Protein AF-A0A816BYI6-F1 (afdb_monomer_lite)

Sequence (418 aa):
MKDCTDNQVQTAINIPYFEGDFWSNIIEESIKELEQEEEERRKKEEVEAARIVEDGALDDPIEPDDPTDISDKRKSANTHKKKNLKKTASQRKIAKKQISNCSDLITKIFTTMEKHKEAFFVIRLRNPLITHPPVNDTDALIQCDLMDTRDSFLNFARDKHYEFSSLRRAKFSTMALLHELHSSTTDKFTYNCNHCRQQCDVRYHCTVCEDFDLCEKCYYQEKHEHKMERSVQQSLVDVSNDEHSANNPNGDKSLASPQLQRQQSMQRCIEALLHAVNCRNANCINRSCLRYKRVIQHTKDCKGKNSQCNICKQVIFLCWYHAKSCNEQNCQVPFCTNLKTKIQKQRATNHQMDRRRMFATMHQRSNTMQPVSSSSSSSLNPRVEPITNHQSVDSPSSGKPSITTTMGAPSHTTNRLP

Structure (mmCIF, N/CA/C/O backbone):
data_AF-A0A816BYI6-F1
#
_entry.id   AF-A0A816BYI6-F1
#
loop_
_atom_site.group_PDB
_atom_site.id
_atom_site.type_symbol
_atom_site.label_atom_id
_atom_site.label_alt_id
_atom_site.label_comp_id
_atom_site.label_asym_id
_atom_site.label_entity_id
_atom_site.label_seq_id
_atom_site.pdbx_PDB_ins_code
_atom_site.Cartn_x
_atom_site.Cartn_y
_atom_site.Cartn_z
_atom_site.occupancy
_atom_site.B_iso_or_equiv
_atom_site.auth_seq_id
_atom_site.auth_comp_id
_atom_site.auth_asym_id
_atom_site.auth_atom_id
_atom_site.pdbx_PDB_model_num
ATOM 1 N N . MET A 1 1 ? -17.533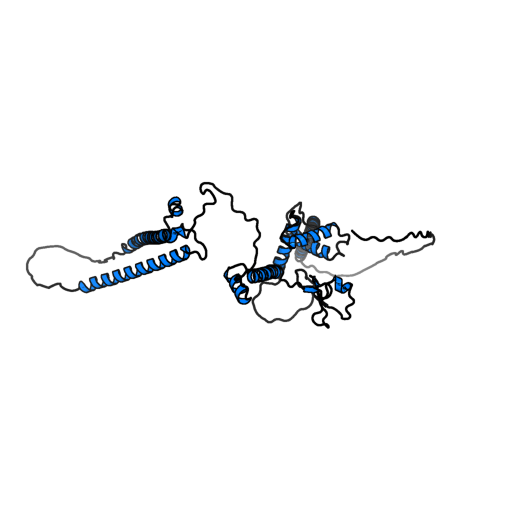 12.410 14.928 1.00 81.69 1 MET A N 1
ATOM 2 C CA . MET A 1 1 ? -18.919 12.609 15.418 1.00 81.69 1 MET A CA 1
ATOM 3 C C . MET A 1 1 ? -19.842 13.238 14.387 1.00 81.69 1 MET A C 1
ATOM 5 O O . MET A 1 1 ? -20.791 12.571 14.007 1.00 81.69 1 MET A O 1
ATOM 9 N N . LYS A 1 2 ? -19.553 14.442 13.864 1.00 83.31 2 LYS A N 1
ATOM 10 C CA . LYS A 1 2 ? -20.405 15.106 12.854 1.00 83.31 2 LYS A CA 1
ATOM 11 C C . LYS A 1 2 ? -20.790 14.210 11.667 1.00 83.31 2 LYS A C 1
ATOM 13 O O . LYS A 1 2 ? -21.948 14.186 11.279 1.00 83.31 2 LYS A O 1
ATOM 18 N N . ASP A 1 3 ? -19.840 13.448 11.126 1.00 86.00 3 ASP A N 1
ATOM 19 C CA . ASP A 1 3 ? -20.119 12.573 9.983 1.00 86.00 3 ASP A CA 1
ATOM 20 C C . ASP A 1 3 ? -21.131 11.458 10.296 1.00 86.00 3 ASP A C 1
ATOM 22 O O . ASP A 1 3 ? -22.071 11.259 9.533 1.00 86.00 3 ASP A O 1
ATOM 26 N N . CYS A 1 4 ? -21.008 10.801 11.451 1.00 86.56 4 CYS A N 1
ATOM 27 C CA . CYS A 1 4 ? -21.961 9.780 11.885 1.00 86.56 4 CYS A CA 1
ATOM 28 C C . CYS A 1 4 ? -23.372 10.349 12.071 1.00 86.56 4 CYS A C 1
ATOM 30 O O . CYS A 1 4 ? -24.346 9.672 11.754 1.00 86.56 4 CYS A O 1
ATOM 32 N N . THR A 1 5 ? -23.479 11.587 12.569 1.00 85.06 5 THR A N 1
ATOM 33 C CA . THR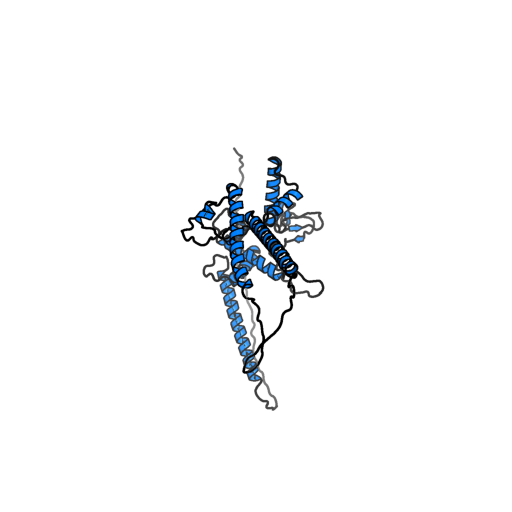 A 1 5 ? -24.760 12.289 12.719 1.00 85.06 5 THR A CA 1
ATOM 34 C C . THR A 1 5 ? -25.372 12.622 11.361 1.00 85.06 5 THR A C 1
ATOM 36 O O . THR A 1 5 ? -26.535 12.304 11.127 1.00 85.06 5 THR A O 1
ATOM 39 N N . ASP A 1 6 ? -24.587 13.208 10.454 1.00 85.75 6 ASP A N 1
ATOM 40 C CA . ASP A 1 6 ? -25.038 13.573 9.106 1.00 85.75 6 ASP A CA 1
ATOM 41 C C . ASP A 1 6 ? -25.507 12.341 8.309 1.00 85.75 6 ASP A C 1
ATOM 43 O O . ASP A 1 6 ? -26.491 12.415 7.578 1.00 85.75 6 ASP A O 1
ATOM 47 N N . ASN A 1 7 ? -24.824 11.203 8.479 1.00 83.81 7 ASN A N 1
ATOM 48 C CA . ASN A 1 7 ? -25.134 9.941 7.803 1.00 83.81 7 ASN A CA 1
ATOM 49 C C . ASN A 1 7 ? -26.111 9.045 8.585 1.00 83.81 7 ASN A C 1
ATOM 51 O O . ASN A 1 7 ? -26.386 7.931 8.147 1.00 83.81 7 ASN A O 1
ATOM 55 N N . GLN A 1 8 ? -26.623 9.508 9.733 1.00 86.31 8 GLN A N 1
ATOM 56 C CA . GLN A 1 8 ? -27.545 8.767 10.603 1.00 86.31 8 GLN A CA 1
ATOM 57 C C . GLN A 1 8 ? -27.087 7.326 10.876 1.00 86.31 8 GLN A C 1
ATOM 59 O O . GLN A 1 8 ? -27.857 6.374 10.758 1.00 86.31 8 GLN A O 1
ATOM 64 N N . VAL A 1 9 ? -25.812 7.157 11.228 1.00 87.00 9 VAL A N 1
ATOM 65 C CA . VAL A 1 9 ? -25.248 5.843 11.553 1.00 87.00 9 VAL A CA 1
ATOM 66 C C . VAL A 1 9 ? -25.963 5.284 12.785 1.00 87.00 9 VAL A C 1
ATOM 68 O O . VAL A 1 9 ? -25.895 5.867 13.863 1.00 87.00 9 VAL A O 1
ATOM 71 N N . GLN A 1 10 ? -26.658 4.156 12.625 1.00 86.25 10 GLN A N 1
ATOM 72 C CA . GLN A 1 10 ? -27.389 3.485 13.713 1.00 86.25 10 GLN A CA 1
ATOM 73 C C . GLN A 1 10 ? -26.830 2.106 14.057 1.00 86.25 10 GLN A C 1
ATOM 75 O O . GLN A 1 10 ? -27.173 1.545 15.093 1.00 86.25 10 GLN A O 1
ATOM 80 N N . THR A 1 11 ? -25.982 1.541 13.198 1.00 88.69 11 THR A N 1
ATOM 81 C CA . THR A 1 11 ? -25.440 0.194 13.381 1.00 88.69 11 THR A CA 1
ATOM 82 C C . THR A 1 11 ? -23.952 0.160 13.063 1.00 88.69 11 THR A C 1
ATOM 84 O O . THR A 1 11 ? -23.466 0.931 12.233 1.00 88.69 11 THR A O 1
ATOM 87 N N . ALA A 1 12 ? -23.228 -0.757 13.711 1.00 89.38 12 ALA A N 1
ATOM 88 C CA . ALA A 1 12 ? -21.779 -0.879 13.558 1.00 89.38 12 ALA A CA 1
ATOM 89 C C . ALA A 1 12 ? -21.358 -1.205 12.112 1.00 89.38 12 ALA A C 1
ATOM 91 O O . ALA A 1 12 ? -20.290 -0.792 11.682 1.00 89.38 12 ALA A O 1
ATOM 92 N N . ILE A 1 13 ? -22.224 -1.860 11.326 1.00 90.94 13 ILE A N 1
ATOM 93 C CA . ILE A 1 13 ? -21.957 -2.194 9.916 1.00 90.94 13 ILE A CA 1
ATOM 94 C C . ILE A 1 13 ? -21.844 -0.968 8.998 1.00 90.94 13 ILE A C 1
ATOM 96 O O . ILE A 1 13 ? -21.342 -1.082 7.885 1.00 90.94 13 ILE A O 1
ATOM 100 N N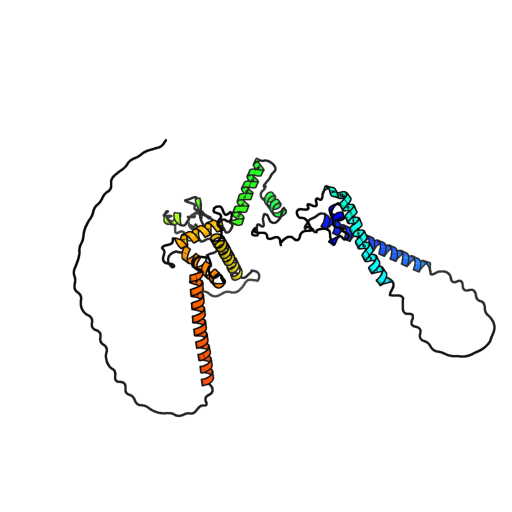 . ASN A 1 14 ? -22.349 0.195 9.425 1.00 90.50 14 ASN A N 1
ATOM 101 C CA . ASN A 1 14 ? -22.252 1.433 8.651 1.00 90.50 14 ASN A CA 1
ATOM 102 C C . ASN A 1 14 ? -20.954 2.199 8.934 1.00 90.50 14 ASN A C 1
ATOM 104 O O . ASN A 1 14 ? -20.708 3.229 8.306 1.00 90.50 14 ASN A O 1
ATOM 108 N N . ILE A 1 15 ? -20.138 1.722 9.875 1.00 91.38 15 ILE A N 1
ATOM 109 C CA . ILE A 1 15 ? -18.813 2.270 10.140 1.00 91.38 15 ILE A CA 1
ATOM 110 C C . ILE A 1 15 ? -17.847 1.656 9.114 1.00 91.38 15 ILE A C 1
ATOM 112 O O . ILE A 1 15 ? -17.834 0.434 8.962 1.00 91.38 15 ILE A O 1
ATOM 116 N N . PRO A 1 16 ? -17.061 2.467 8.379 1.00 91.88 16 PRO A N 1
ATOM 117 C CA . PRO A 1 16 ? -16.087 1.948 7.425 1.00 91.88 16 PRO A CA 1
ATOM 118 C C . PRO A 1 16 ? -15.093 0.989 8.087 1.00 91.88 16 PRO A C 1
ATOM 120 O O . PRO A 1 16 ? -14.541 1.300 9.139 1.00 91.88 16 PRO A O 1
ATOM 123 N N . TYR A 1 17 ? -14.852 -0.152 7.444 1.00 93.25 17 TYR A N 1
ATOM 124 C CA . TYR A 1 17 ? -13.856 -1.128 7.872 1.00 93.25 17 TYR A CA 1
ATOM 125 C C . TYR A 1 17 ? -12.571 -0.936 7.067 1.00 93.25 17 TYR A C 1
ATOM 127 O O . TYR A 1 17 ? -12.587 -1.015 5.835 1.00 93.25 17 TYR A O 1
ATOM 135 N N . PHE A 1 18 ? -11.462 -0.714 7.767 1.00 94.62 18 PHE A N 1
ATOM 136 C CA . PHE A 1 18 ? -10.129 -0.636 7.182 1.00 94.62 18 PHE A CA 1
ATOM 137 C C . PHE A 1 18 ? -9.205 -1.651 7.860 1.00 94.62 18 PHE A C 1
ATOM 139 O O . PHE A 1 18 ? -9.306 -1.905 9.064 1.00 94.62 18 PHE A O 1
ATOM 146 N N . GLU A 1 19 ? -8.303 -2.233 7.073 1.00 91.31 19 GLU A N 1
ATOM 147 C CA . GLU A 1 19 ? -7.335 -3.215 7.562 1.00 91.31 19 GLU A CA 1
ATOM 148 C C . GLU A 1 19 ? -6.362 -2.564 8.554 1.00 91.31 19 GLU A C 1
ATOM 150 O O . GLU A 1 19 ? -5.777 -1.518 8.264 1.00 91.31 19 GLU A O 1
ATOM 155 N N . GLY A 1 20 ? -6.198 -3.177 9.729 1.00 90.38 20 GLY A N 1
ATOM 156 C CA . GLY A 1 20 ? -5.321 -2.675 10.792 1.00 90.38 20 GLY A CA 1
ATOM 157 C C . GLY A 1 20 ? -5.793 -1.386 11.481 1.00 90.38 20 GLY A C 1
ATOM 158 O O . GLY A 1 20 ? -5.017 -0.790 12.230 1.00 90.38 20 GLY A O 1
ATOM 159 N N . ASP A 1 21 ? -7.029 -0.937 11.242 1.00 94.94 21 ASP A N 1
ATOM 160 C CA . ASP A 1 21 ? -7.566 0.282 11.852 1.00 94.94 21 ASP A CA 1
ATOM 161 C C . ASP A 1 21 ? -8.040 0.072 13.298 1.00 94.94 21 ASP A C 1
ATOM 163 O O . ASP A 1 21 ? -8.414 -1.020 13.730 1.00 94.94 21 ASP A O 1
ATOM 167 N N . PHE A 1 22 ? -8.047 1.168 14.054 1.00 95.38 22 PHE A N 1
ATOM 168 C CA . PHE A 1 22 ? -8.477 1.221 15.445 1.00 95.38 22 PHE A CA 1
ATOM 169 C C . PHE A 1 22 ? -9.932 0.773 15.618 1.00 95.38 22 PHE A C 1
ATOM 171 O O . PHE A 1 22 ? -10.225 -0.005 16.524 1.00 95.38 22 PHE A O 1
ATOM 178 N N . TRP A 1 23 ? -10.845 1.235 14.755 1.00 94.75 23 TRP A N 1
ATOM 179 C CA . TRP A 1 23 ? -12.275 0.946 14.904 1.00 94.75 23 TRP A CA 1
ATOM 180 C C . TRP A 1 23 ? -12.601 -0.531 14.711 1.00 94.75 23 TRP A C 1
ATOM 182 O O . TRP A 1 23 ? -13.425 -1.054 15.456 1.00 94.75 23 TRP A O 1
ATOM 192 N N . SER A 1 24 ? -11.922 -1.211 13.785 1.00 94.12 24 SER A N 1
ATOM 193 C CA . SER A 1 24 ? -12.068 -2.654 13.570 1.00 94.12 24 SER A CA 1
ATOM 194 C C . SER A 1 24 ? -11.793 -3.431 14.865 1.00 94.12 24 SER A C 1
ATOM 196 O O . SER A 1 24 ? -12.646 -4.193 15.319 1.00 94.12 24 SER A O 1
ATOM 198 N N . ASN A 1 25 ? -10.670 -3.141 15.532 1.00 94.25 25 ASN A N 1
ATOM 199 C CA . ASN A 1 25 ? -10.299 -3.784 16.798 1.00 94.25 25 ASN A CA 1
ATOM 200 C C . ASN A 1 25 ? -11.275 -3.445 17.934 1.00 94.25 25 ASN A C 1
ATOM 202 O O . ASN A 1 25 ? -11.732 -4.337 18.641 1.00 94.25 25 ASN A O 1
ATOM 206 N N . ILE A 1 26 ? -11.649 -2.169 18.083 1.00 94.94 26 ILE A N 1
ATOM 207 C CA . ILE A 1 26 ? -12.582 -1.731 19.133 1.00 94.94 26 ILE A CA 1
ATOM 208 C C . ILE A 1 26 ? -13.955 -2.383 18.983 1.00 94.94 26 ILE A C 1
ATOM 210 O O . ILE A 1 26 ? -14.586 -2.721 19.986 1.00 94.94 26 ILE A O 1
ATOM 214 N N . ILE A 1 27 ? -14.444 -2.546 17.753 1.00 94.31 27 ILE A N 1
ATOM 215 C CA . ILE A 1 27 ? -15.723 -3.210 17.492 1.00 94.31 27 ILE A CA 1
ATOM 216 C C . ILE A 1 27 ? -15.628 -4.689 17.883 1.00 94.31 27 ILE A C 1
ATOM 218 O O . ILE A 1 27 ? -16.518 -5.178 18.576 1.00 94.31 27 ILE A O 1
ATOM 222 N N . GLU A 1 28 ? -14.551 -5.384 17.508 1.00 93.25 28 GLU A N 1
ATOM 223 C CA . GLU A 1 28 ? -14.335 -6.782 17.901 1.00 93.25 28 GLU A CA 1
ATOM 224 C C . GLU A 1 28 ? -14.229 -6.966 19.420 1.00 93.25 28 GLU A C 1
ATOM 226 O O . GLU A 1 28 ? -14.863 -7.862 19.980 1.00 93.25 28 GLU A O 1
ATOM 231 N N . GLU A 1 29 ? -13.450 -6.121 20.097 1.00 94.81 29 GLU A N 1
ATOM 232 C CA . GLU A 1 29 ? -13.317 -6.131 21.557 1.00 94.81 29 GLU A CA 1
ATOM 233 C C . GLU A 1 29 ? -14.661 -5.840 22.231 1.00 94.81 29 GLU A C 1
ATOM 235 O O . GLU A 1 29 ? -15.079 -6.577 23.121 1.00 94.81 29 GLU A O 1
ATOM 240 N N . SER A 1 30 ? -15.401 -4.840 21.742 1.00 94.06 30 SER A N 1
ATOM 241 C CA . SER A 1 30 ? -16.721 -4.492 22.276 1.00 94.06 30 SER A CA 1
ATOM 242 C C . SER A 1 30 ? -17.729 -5.631 22.121 1.00 94.06 30 SER A C 1
ATOM 244 O O . SER A 1 30 ? -18.529 -5.851 23.028 1.00 94.06 30 SER A O 1
ATOM 246 N N . ILE A 1 31 ? -17.699 -6.365 21.002 1.00 93.94 31 ILE A N 1
ATOM 247 C CA . ILE A 1 31 ? -18.545 -7.551 20.795 1.00 93.94 31 ILE A CA 1
ATOM 248 C C . ILE A 1 31 ? -18.185 -8.638 21.811 1.00 93.94 31 ILE A C 1
ATOM 250 O O . ILE A 1 31 ? -19.076 -9.126 22.503 1.00 93.94 31 ILE A O 1
ATOM 254 N N . LYS A 1 32 ? -16.895 -8.972 21.951 1.00 94.50 32 LYS A N 1
ATOM 255 C CA . LYS A 1 32 ? -16.427 -9.993 22.906 1.00 94.50 32 LYS A CA 1
ATOM 256 C C . LYS A 1 32 ? -16.816 -9.648 24.344 1.00 94.50 32 LYS A C 1
ATOM 258 O O . LYS A 1 32 ? -17.282 -10.515 25.079 1.00 94.50 32 LYS A O 1
ATOM 263 N N . GLU A 1 33 ? -16.660 -8.386 24.736 1.00 93.06 33 GLU A N 1
ATOM 264 C CA . GLU A 1 33 ? -17.043 -7.910 26.067 1.00 93.06 33 GLU A CA 1
ATOM 265 C C . GLU A 1 33 ? -18.553 -8.047 26.307 1.00 93.06 33 GLU A C 1
ATOM 267 O O . GLU A 1 33 ? -18.964 -8.558 27.345 1.00 93.06 33 GLU A O 1
ATOM 272 N N . LEU A 1 34 ? -19.390 -7.665 25.337 1.00 91.88 34 LEU A N 1
ATOM 273 C CA . LEU A 1 34 ? -20.848 -7.790 25.460 1.00 91.88 34 LEU A CA 1
ATOM 274 C C . LEU A 1 34 ? -21.312 -9.254 25.506 1.00 91.88 34 LEU A C 1
ATOM 276 O O . LEU A 1 34 ? -22.230 -9.589 26.257 1.00 91.88 34 LEU A O 1
ATOM 280 N N . GLU A 1 35 ? -20.675 -10.138 24.736 1.00 92.31 35 GLU A N 1
ATOM 281 C CA . GLU A 1 35 ? -20.936 -11.580 24.788 1.00 92.31 35 GLU A CA 1
ATOM 282 C C . GLU A 1 35 ? -20.567 -12.168 26.157 1.00 92.31 35 GLU A C 1
ATOM 284 O O . GLU A 1 35 ? -21.332 -12.957 26.723 1.00 92.31 35 GLU A O 1
ATOM 289 N N . GLN A 1 36 ? -19.437 -11.743 26.730 1.00 92.44 36 GLN A N 1
ATOM 290 C CA . GLN A 1 36 ? -19.016 -12.155 28.067 1.00 92.44 36 GLN A CA 1
ATOM 291 C C . GLN A 1 36 ? -19.978 -11.646 29.153 1.00 92.44 36 GLN A C 1
ATOM 293 O O . GLN A 1 36 ? -20.399 -12.427 30.010 1.00 92.44 36 GLN A O 1
ATOM 298 N N . GLU A 1 37 ? -20.371 -10.371 29.103 1.00 91.00 37 GLU A N 1
ATOM 299 C CA . GLU A 1 37 ? -21.351 -9.780 30.025 1.00 91.00 37 GLU A CA 1
ATOM 300 C C . GLU A 1 37 ? -22.705 -10.506 29.953 1.00 91.00 37 GLU A C 1
ATOM 302 O O . GLU A 1 37 ? -23.356 -10.749 30.977 1.00 91.00 37 GLU A O 1
ATOM 307 N N . GLU A 1 38 ? -23.138 -10.897 28.751 1.00 88.38 38 GLU A N 1
ATOM 308 C CA . GLU A 1 38 ? -24.367 -11.660 28.573 1.00 88.38 38 GLU A CA 1
ATOM 309 C C . GLU A 1 38 ? -24.279 -13.065 29.179 1.00 88.38 38 GLU A C 1
ATOM 311 O O . GLU A 1 38 ? -25.237 -13.499 29.830 1.00 88.38 38 GLU A O 1
ATOM 316 N N . GLU A 1 39 ? -23.163 -13.764 28.987 1.00 89.75 39 GLU A N 1
ATOM 317 C CA . GLU A 1 39 ? -22.953 -15.105 29.532 1.00 89.75 39 GLU A CA 1
ATOM 318 C C . GLU A 1 39 ? -22.859 -15.079 31.064 1.00 89.75 39 GLU A C 1
ATOM 320 O O . GLU A 1 39 ? -23.462 -15.911 31.743 1.00 89.75 39 GLU A O 1
ATOM 325 N N . GLU A 1 40 ? -22.188 -14.082 31.645 1.00 91.38 40 GLU A N 1
ATOM 326 C CA . GLU A 1 40 ? -22.172 -13.887 33.097 1.00 91.38 40 GLU A CA 1
ATOM 327 C C . GLU A 1 40 ? -23.562 -13.584 33.657 1.00 91.38 40 GLU A C 1
ATOM 329 O O . GLU A 1 40 ? -23.953 -14.138 34.688 1.00 91.38 40 GLU A O 1
ATOM 334 N N . ARG A 1 41 ? -24.335 -12.729 32.978 1.00 89.81 41 ARG A N 1
ATOM 335 C CA . ARG A 1 41 ? -25.726 -12.450 33.353 1.00 89.81 41 ARG A CA 1
ATOM 336 C C . ARG A 1 41 ? -26.575 -13.718 33.277 1.00 89.81 41 ARG A C 1
ATOM 338 O O . ARG A 1 41 ? -27.355 -13.975 34.186 1.00 89.81 41 ARG A O 1
ATOM 345 N N . ARG A 1 42 ? -26.384 -14.544 32.245 1.00 90.00 42 ARG A N 1
ATOM 346 C CA . ARG A 1 42 ? -27.091 -15.820 32.085 1.00 90.00 42 ARG A CA 1
ATOM 347 C C . ARG A 1 42 ? -26.745 -16.812 33.198 1.00 90.00 42 ARG A C 1
ATOM 349 O O . ARG A 1 42 ? -27.655 -17.417 33.754 1.00 90.00 42 ARG A O 1
ATOM 356 N N . LYS A 1 43 ? -25.468 -16.928 33.571 1.00 91.75 43 LYS A N 1
ATOM 357 C CA . LYS A 1 43 ? -25.030 -17.754 34.710 1.00 91.75 43 LYS A CA 1
ATOM 358 C C . LYS A 1 43 ? -25.630 -17.271 36.028 1.00 91.75 43 LYS A C 1
ATOM 360 O O . LYS A 1 43 ? -26.092 -18.087 36.817 1.00 91.75 43 LYS A O 1
ATOM 365 N N . LYS A 1 44 ? -25.665 -15.954 36.261 1.00 89.62 44 LYS A N 1
ATOM 366 C CA . LYS A 1 44 ? -26.300 -15.362 37.453 1.00 89.62 44 LYS A CA 1
ATOM 367 C C . LYS A 1 44 ? -27.799 -15.671 37.502 1.00 89.62 44 LYS A C 1
ATOM 369 O O . LYS A 1 44 ? -28.291 -16.090 38.543 1.00 89.62 44 LYS A O 1
ATOM 374 N N . GLU A 1 45 ? -28.503 -15.520 36.380 1.00 90.06 45 GLU A N 1
ATOM 375 C CA . GLU A 1 45 ? -29.928 -15.863 36.265 1.00 90.06 45 GLU A CA 1
ATOM 376 C C . GLU A 1 45 ? -30.191 -17.361 36.511 1.00 90.06 45 GLU A C 1
ATOM 378 O O . GLU A 1 45 ? -31.190 -17.710 37.133 1.00 90.06 45 GLU A O 1
ATOM 383 N N . GLU A 1 46 ? -29.303 -18.249 36.055 1.00 89.00 46 GLU A N 1
ATOM 384 C CA . GLU A 1 46 ? -29.421 -19.699 36.259 1.00 89.00 46 GLU A CA 1
ATOM 385 C C . GLU A 1 46 ? -29.171 -20.115 37.715 1.00 89.00 46 GLU A C 1
ATOM 387 O O . GLU A 1 46 ? -29.939 -20.905 38.263 1.00 89.00 46 GLU A O 1
ATOM 392 N N . VAL A 1 47 ? -28.154 -19.543 38.368 1.00 90.44 47 VAL A N 1
ATOM 393 C CA . VAL A 1 47 ? -27.877 -19.774 39.798 1.00 90.44 47 VAL A CA 1
ATOM 394 C C . VAL A 1 47 ? -29.032 -19.276 40.668 1.00 90.44 47 VAL A C 1
ATOM 396 O O . VAL A 1 47 ? -29.451 -19.973 41.591 1.00 90.44 47 VAL A O 1
ATOM 399 N N . GLU A 1 48 ? -29.582 -18.101 40.361 1.00 88.94 48 GLU A N 1
ATOM 400 C CA . GLU A 1 48 ? -30.731 -17.554 41.088 1.00 88.94 48 GLU A CA 1
ATOM 401 C C . GLU A 1 48 ? -31.989 -18.409 40.879 1.00 88.94 48 GLU A C 1
ATOM 403 O O . GLU A 1 48 ? -32.699 -18.729 41.831 1.00 88.94 48 GLU A O 1
ATOM 408 N N . ALA A 1 49 ? -32.240 -18.862 39.647 1.00 87.25 49 ALA A N 1
ATOM 409 C CA . ALA A 1 49 ? -33.347 -19.769 39.365 1.00 87.25 49 ALA A CA 1
ATOM 410 C C . ALA A 1 49 ? -33.199 -21.119 40.091 1.00 87.25 49 ALA A C 1
ATOM 412 O O . ALA A 1 49 ? -34.201 -21.666 40.549 1.00 87.25 49 ALA A O 1
ATOM 413 N N . ALA A 1 50 ? -31.978 -21.649 40.219 1.00 84.94 50 ALA A N 1
ATOM 414 C CA . ALA A 1 50 ? -31.712 -22.874 40.970 1.00 84.94 50 ALA A CA 1
ATOM 415 C C . ALA A 1 50 ? -31.981 -22.700 42.475 1.00 84.94 50 ALA A C 1
ATOM 417 O O . ALA A 1 50 ? -32.618 -23.563 43.075 1.00 84.94 50 ALA A O 1
ATOM 418 N N . ARG A 1 51 ? -31.589 -21.559 43.063 1.00 83.56 51 ARG A N 1
ATOM 419 C CA . ARG A 1 51 ? -31.865 -21.233 44.474 1.00 83.56 51 ARG A CA 1
ATOM 420 C C . ARG A 1 51 ? -33.357 -21.173 44.791 1.00 83.56 51 ARG A C 1
ATOM 422 O O . ARG A 1 51 ? -33.787 -21.737 45.787 1.00 83.56 51 ARG A O 1
ATOM 429 N N . ILE A 1 52 ? -34.156 -20.558 43.918 1.00 81.81 52 ILE A N 1
ATOM 430 C CA . ILE A 1 52 ? -35.616 -20.465 44.098 1.00 81.81 52 ILE A CA 1
ATOM 431 C C . ILE A 1 52 ? -36.285 -21.852 44.079 1.00 81.81 52 ILE A C 1
ATOM 433 O O . ILE A 1 52 ? -37.298 -22.062 44.742 1.00 81.81 52 ILE A O 1
ATOM 437 N N . VAL A 1 53 ? -35.740 -22.809 43.322 1.00 76.69 53 VAL A N 1
ATOM 438 C CA . VAL A 1 53 ? -36.268 -24.183 43.269 1.00 76.69 53 VAL A CA 1
ATOM 439 C C . VAL A 1 53 ? -35.895 -24.984 44.521 1.00 76.69 53 VAL A C 1
ATOM 441 O O . VAL A 1 53 ? -36.680 -25.831 44.940 1.00 76.69 53 VAL A O 1
ATOM 444 N N . GLU A 1 54 ? -34.734 -24.719 45.121 1.00 66.06 54 GLU A N 1
ATOM 445 C CA . GLU A 1 54 ? -34.261 -25.400 46.333 1.00 66.06 54 GLU A CA 1
ATOM 446 C C . GLU A 1 54 ? -34.972 -24.894 47.605 1.00 66.06 54 GLU A C 1
ATOM 448 O O . GLU A 1 54 ? -35.326 -25.697 48.464 1.00 66.06 54 GLU A O 1
ATOM 453 N N . ASP A 1 55 ? -35.279 -23.593 47.682 1.00 60.22 55 ASP A N 1
ATOM 454 C CA . ASP A 1 55 ? -35.941 -22.956 48.838 1.00 60.22 55 ASP A CA 1
ATOM 455 C C . ASP A 1 55 ? -37.476 -23.164 48.861 1.00 60.22 55 ASP A C 1
ATOM 457 O O . ASP A 1 55 ? -38.135 -22.968 49.877 1.00 60.22 55 ASP A O 1
ATOM 461 N N . GLY A 1 56 ? -38.074 -23.600 47.744 1.00 56.06 56 GLY A N 1
ATOM 462 C CA . GLY A 1 56 ? -39.517 -23.857 47.612 1.00 56.06 56 GLY A CA 1
ATOM 463 C C . GLY A 1 56 ? -39.985 -25.262 48.024 1.00 56.06 56 GLY A C 1
ATOM 464 O O . GLY A 1 56 ? -41.109 -25.637 47.691 1.00 56.06 56 GLY A O 1
ATOM 465 N N . ALA A 1 57 ? -39.134 -26.063 48.676 1.00 50.94 57 ALA A N 1
ATOM 466 C CA . ALA A 1 57 ? -39.394 -27.473 48.998 1.00 50.94 57 ALA A CA 1
ATOM 467 C C . ALA A 1 57 ? -39.725 -27.757 50.480 1.00 50.94 57 ALA A C 1
ATOM 469 O O . ALA A 1 57 ? -39.624 -28.910 50.907 1.00 50.94 57 ALA A O 1
ATOM 470 N N . LEU A 1 58 ? -40.126 -26.754 51.268 1.00 51.19 58 LEU A N 1
ATOM 471 C CA . LEU A 1 58 ? -40.539 -26.937 52.664 1.00 51.19 58 LEU A CA 1
ATOM 472 C C . LEU A 1 58 ? -41.894 -26.267 52.951 1.00 51.19 58 LEU A C 1
ATOM 474 O O . LEU A 1 58 ? -42.150 -25.153 52.506 1.00 51.19 58 LEU A O 1
ATOM 478 N N . ASP A 1 59 ? -42.699 -26.996 53.727 1.00 42.34 59 ASP A N 1
ATOM 479 C CA . ASP A 1 59 ? -44.013 -26.695 54.316 1.00 42.34 59 ASP A CA 1
ATOM 480 C C . ASP A 1 59 ? -45.282 -26.914 53.472 1.00 42.34 59 ASP A C 1
ATOM 482 O O . ASP A 1 59 ? -45.865 -25.994 52.909 1.00 42.34 59 ASP A O 1
ATOM 486 N N . ASP A 1 60 ? -45.796 -28.149 53.547 1.00 38.97 60 ASP A N 1
ATOM 487 C CA . ASP A 1 60 ? -47.237 -28.391 53.717 1.00 38.97 60 ASP A CA 1
ATOM 488 C C . ASP A 1 60 ? -47.438 -29.139 55.058 1.00 38.97 60 ASP A C 1
ATOM 490 O O . ASP A 1 60 ? -47.117 -30.331 55.152 1.00 38.97 60 ASP A O 1
ATOM 494 N N . PRO A 1 61 ? -47.928 -28.480 56.127 1.00 49.28 61 PRO A N 1
ATOM 495 C CA . PRO A 1 61 ? -48.395 -29.158 57.330 1.00 49.28 61 PRO A CA 1
ATOM 496 C C . PRO A 1 61 ? -49.720 -29.871 57.042 1.00 49.28 61 PRO A C 1
ATOM 498 O O . PRO A 1 61 ? -50.736 -29.252 56.732 1.00 49.28 61 PRO A O 1
ATOM 501 N N . ILE A 1 62 ? -49.699 -31.196 57.154 1.00 46.16 62 ILE A N 1
ATOM 502 C CA . ILE A 1 62 ? -50.888 -32.047 57.150 1.00 46.16 62 ILE A CA 1
ATOM 503 C C . ILE A 1 62 ? -51.621 -31.831 58.481 1.00 46.16 62 ILE A C 1
ATOM 505 O O . ILE A 1 62 ? -51.111 -32.251 59.519 1.00 46.16 62 ILE A O 1
ATOM 509 N N . GLU A 1 63 ? -52.822 -31.250 58.453 1.00 37.78 63 GLU A N 1
ATOM 510 C CA . GLU A 1 63 ? -53.835 -31.514 59.484 1.00 37.78 63 GLU A CA 1
ATOM 511 C C . GLU A 1 63 ? -54.961 -32.401 58.925 1.00 37.78 63 GLU A C 1
ATOM 513 O O . GLU A 1 63 ? -55.343 -32.248 57.758 1.00 37.78 63 GLU A O 1
ATOM 518 N N . PRO A 1 64 ? -55.469 -33.355 59.727 1.00 55.38 64 PRO A N 1
ATOM 519 C CA . PRO A 1 64 ? -56.543 -34.257 59.344 1.00 55.38 64 PRO A CA 1
ATOM 520 C C . PRO A 1 64 ? -57.900 -33.692 59.783 1.00 55.38 64 PRO A C 1
ATOM 522 O O . PRO A 1 64 ? -58.028 -33.266 60.920 1.00 55.38 64 PRO A O 1
ATOM 525 N N . ASP A 1 65 ? -58.922 -33.762 58.929 1.00 33.53 65 ASP A N 1
ATOM 526 C CA . ASP A 1 65 ? -60.306 -33.877 59.403 1.00 33.53 65 ASP A CA 1
ATOM 527 C C . ASP A 1 65 ? -61.248 -34.383 58.294 1.00 33.53 65 ASP A C 1
ATOM 529 O O . ASP A 1 65 ? -61.259 -33.903 57.161 1.00 33.53 65 ASP A O 1
ATOM 533 N N . ASP A 1 66 ? -62.038 -35.383 58.671 1.00 33.16 66 ASP A N 1
ATOM 534 C CA . ASP A 1 66 ? -63.246 -35.955 58.049 1.00 33.16 66 ASP A CA 1
ATOM 535 C C . ASP A 1 66 ? -64.225 -36.135 59.251 1.00 33.16 66 ASP A C 1
ATOM 537 O O . ASP A 1 66 ? -63.703 -36.266 60.366 1.00 33.16 66 ASP A O 1
ATOM 541 N N . PRO A 1 67 ? -65.581 -36.225 59.151 1.00 56.34 67 PRO A N 1
ATOM 542 C CA . PRO A 1 67 ? -66.348 -36.659 57.977 1.00 56.34 67 PRO A CA 1
ATOM 543 C C . PRO A 1 67 ? -67.780 -36.074 57.777 1.00 56.34 67 PRO A C 1
ATOM 545 O O . PRO A 1 67 ? -68.289 -35.292 58.577 1.00 56.34 67 PRO A O 1
ATOM 548 N N . THR A 1 68 ? -68.465 -36.607 56.745 1.00 36.25 68 THR A N 1
ATOM 549 C CA . THR A 1 68 ? -69.941 -36.733 56.522 1.00 36.25 68 THR A CA 1
ATOM 550 C C . THR A 1 68 ? -70.692 -35.532 55.896 1.00 36.25 68 THR A C 1
ATOM 552 O O . THR A 1 68 ? -70.414 -34.389 56.219 1.00 36.25 68 THR A O 1
ATOM 555 N N . ASP A 1 69 ? -71.680 -35.654 54.991 1.00 33.72 69 ASP A N 1
ATOM 556 C CA . ASP A 1 69 ? -72.334 -36.805 54.349 1.00 33.72 69 ASP A CA 1
ATOM 557 C C . ASP A 1 69 ? -73.085 -36.404 53.046 1.00 33.72 69 ASP A C 1
ATOM 559 O O . ASP A 1 69 ? -73.635 -35.310 52.937 1.00 33.72 69 ASP A O 1
ATOM 563 N N . ILE A 1 70 ? -73.121 -37.350 52.098 1.00 36.50 70 ILE A N 1
ATOM 564 C CA . ILE A 1 70 ? -74.196 -37.764 51.157 1.00 36.50 70 ILE A CA 1
ATOM 565 C C . ILE A 1 70 ? -75.124 -36.715 50.479 1.00 36.50 70 ILE A C 1
ATOM 567 O O . ILE A 1 70 ? -76.031 -36.148 51.079 1.00 36.50 70 ILE A O 1
ATOM 571 N N . SER A 1 71 ? -75.089 -36.645 49.136 1.00 35.91 71 SER A N 1
ATOM 572 C CA . SER A 1 71 ? -76.022 -37.404 48.258 1.00 35.91 71 SER A CA 1
ATOM 573 C C . SER A 1 71 ? -75.823 -37.147 46.748 1.00 35.91 71 SER A C 1
ATOM 575 O O . SER A 1 71 ? -75.873 -36.019 46.279 1.00 35.91 71 SER A O 1
ATOM 577 N N . ASP A 1 72 ? -75.627 -38.264 46.021 1.00 35.00 72 ASP A N 1
ATOM 578 C CA . ASP A 1 72 ? -76.224 -38.662 44.724 1.00 35.00 72 ASP A CA 1
ATOM 579 C C . ASP A 1 72 ? -76.142 -37.710 43.492 1.00 35.00 72 ASP A C 1
ATOM 581 O O . ASP A 1 72 ? -76.534 -36.559 43.539 1.00 35.00 72 ASP A O 1
ATOM 585 N N . LYS A 1 73 ? -75.805 -38.116 42.252 1.00 34.91 73 LYS A N 1
ATOM 586 C CA . LYS A 1 73 ? -75.502 -39.419 41.625 1.00 34.91 73 LYS A CA 1
ATOM 587 C C . LYS A 1 73 ? -75.127 -39.190 40.136 1.00 34.91 73 LYS A C 1
ATOM 589 O O . LYS A 1 73 ? -75.709 -38.319 39.500 1.00 34.91 73 LYS A O 1
ATOM 594 N N . ARG A 1 74 ? -74.339 -40.130 39.572 1.00 34.84 74 ARG A N 1
ATOM 595 C CA . ARG A 1 74 ? -74.134 -40.526 38.135 1.00 34.84 74 ARG A CA 1
ATOM 596 C C . ARG A 1 74 ? -72.930 -39.892 37.399 1.00 34.84 74 ARG A C 1
ATOM 598 O O . ARG A 1 74 ? -72.946 -38.716 37.081 1.00 34.84 74 ARG A O 1
ATOM 605 N N . LYS A 1 75 ? -71.798 -40.621 37.268 1.00 34.91 75 LYS A N 1
ATOM 606 C CA . LYS A 1 75 ? -71.399 -41.658 36.250 1.00 34.91 75 LYS A CA 1
ATOM 607 C C . LYS A 1 75 ? -71.160 -41.050 34.851 1.00 34.91 75 LYS A C 1
ATOM 609 O O . LYS A 1 75 ? -72.067 -40.420 34.342 1.00 34.91 75 LYS A O 1
ATOM 614 N N . SER A 1 76 ? -70.060 -41.274 34.120 1.00 33.59 76 SER A N 1
ATOM 615 C CA . SER A 1 76 ? -68.883 -42.155 34.253 1.00 33.59 76 SER A CA 1
ATOM 616 C C . SER A 1 76 ? -67.823 -41.763 33.192 1.00 33.59 76 SER A C 1
ATOM 618 O O . SER A 1 76 ? -68.220 -41.371 32.101 1.00 33.59 76 SER A O 1
ATOM 620 N N . ALA A 1 77 ? -66.532 -41.870 33.561 1.00 33.00 77 ALA A N 1
ATOM 621 C CA . ALA A 1 77 ? -65.311 -42.275 32.815 1.00 33.00 77 ALA A CA 1
ATOM 622 C C . ALA A 1 77 ? -65.172 -41.968 31.293 1.00 33.00 77 ALA A C 1
ATOM 624 O O . ALA A 1 77 ? -66.087 -42.186 30.520 1.00 33.00 77 ALA A O 1
ATOM 625 N N . ASN A 1 78 ? -64.014 -41.580 30.736 1.00 33.47 78 ASN A N 1
ATOM 626 C CA . ASN A 1 78 ? -62.660 -42.061 31.028 1.00 33.47 78 ASN A CA 1
ATOM 627 C C . ASN A 1 78 ? -61.563 -41.107 30.476 1.00 33.47 78 ASN A C 1
ATOM 629 O O . ASN A 1 78 ? -61.689 -40.554 29.387 1.00 33.47 78 ASN A O 1
ATOM 633 N N . THR A 1 79 ? -60.497 -40.957 31.266 1.00 36.22 79 THR A N 1
ATOM 634 C CA . THR A 1 79 ? -59.063 -40.784 30.931 1.00 36.22 79 THR A CA 1
ATOM 635 C C . THR A 1 79 ? -58.610 -40.377 29.511 1.00 36.22 79 THR A C 1
ATOM 637 O O . THR A 1 79 ? -58.696 -41.150 28.569 1.00 36.22 79 THR A O 1
ATOM 640 N N . HIS A 1 80 ? -57.873 -39.258 29.409 1.00 39.53 80 HIS A N 1
ATOM 641 C CA . HIS A 1 80 ? -56.417 -39.280 29.165 1.00 39.53 80 HIS A CA 1
ATOM 642 C C . HIS A 1 80 ? -55.763 -37.910 29.423 1.00 39.53 80 HIS A C 1
ATOM 644 O O . HIS A 1 80 ? -56.047 -36.893 28.798 1.00 39.53 80 HIS A O 1
ATOM 650 N N . LYS A 1 81 ? -54.827 -37.926 30.370 1.00 46.28 81 LYS A N 1
ATOM 651 C CA . LYS A 1 81 ? -53.938 -36.841 30.785 1.00 46.28 81 LYS A CA 1
ATOM 652 C C . LYS A 1 81 ? -52.791 -36.734 29.770 1.00 46.28 81 LYS A C 1
ATOM 654 O O . LYS A 1 81 ? -52.034 -37.690 29.637 1.00 46.28 81 LYS A O 1
ATOM 659 N N . LYS A 1 82 ? -52.592 -35.578 29.131 1.00 38.06 82 LYS A N 1
ATOM 660 C CA . LYS A 1 82 ? -51.269 -35.134 28.646 1.00 38.06 82 LYS A CA 1
ATOM 661 C C . LYS A 1 82 ? -51.132 -33.623 28.836 1.00 38.06 82 LYS A C 1
ATOM 663 O O . LYS A 1 82 ? -51.601 -32.825 28.034 1.00 38.06 82 LYS A O 1
ATOM 668 N N . LYS A 1 83 ? -50.460 -33.256 29.933 1.00 46.41 83 LYS A N 1
ATOM 669 C CA . LYS A 1 83 ? -49.806 -31.955 30.109 1.00 46.41 83 LYS A CA 1
ATOM 670 C C . LYS A 1 83 ? -48.833 -31.770 28.941 1.00 46.41 83 LYS A C 1
ATOM 672 O O . LYS A 1 83 ? -47.944 -32.603 28.784 1.00 46.41 83 LYS A O 1
ATOM 677 N N . ASN A 1 84 ? -48.969 -30.697 28.162 1.00 34.81 84 ASN A N 1
ATOM 678 C CA . ASN A 1 84 ? -47.924 -30.281 27.231 1.00 34.81 84 ASN A CA 1
ATOM 679 C C . ASN A 1 84 ? -47.471 -28.848 27.542 1.00 34.81 84 ASN A C 1
ATOM 681 O O . ASN A 1 84 ? -48.111 -27.855 27.215 1.00 34.81 84 ASN A O 1
ATOM 685 N N . LEU A 1 85 ? -46.388 -28.837 28.312 1.00 42.88 85 LEU A N 1
ATOM 686 C CA . LEU A 1 85 ? -45.294 -27.884 28.441 1.00 42.88 85 LEU A CA 1
ATOM 687 C C . LEU A 1 85 ? -45.373 -26.566 27.634 1.00 42.88 85 LEU A C 1
ATOM 689 O O . LEU A 1 85 ? -45.263 -26.538 26.408 1.00 42.88 85 LEU A O 1
ATOM 693 N N . LYS A 1 86 ? -45.391 -25.451 28.378 1.00 44.56 86 LYS A N 1
ATOM 694 C CA . LYS A 1 86 ? -44.933 -24.118 27.954 1.00 44.56 86 LYS A CA 1
ATOM 695 C C . LYS A 1 86 ? -43.529 -24.223 27.327 1.00 44.56 86 LYS A C 1
ATOM 697 O O . LYS A 1 86 ? -42.544 -24.288 28.053 1.00 44.56 86 LYS A O 1
ATOM 702 N N . LYS A 1 87 ? -43.412 -24.204 25.996 1.00 42.28 87 LYS A N 1
ATOM 703 C CA . LYS A 1 87 ? -42.115 -24.085 25.286 1.00 42.28 87 LYS A CA 1
ATOM 704 C C . LYS A 1 87 ? -42.026 -22.906 24.306 1.00 42.28 87 LYS A C 1
ATOM 706 O O . LYS A 1 87 ? -41.053 -22.792 23.574 1.00 42.28 87 LYS A O 1
ATOM 711 N N . THR A 1 88 ? -42.984 -21.978 24.321 1.00 49.28 88 THR A N 1
ATOM 712 C CA . THR A 1 88 ? -43.055 -20.873 23.340 1.00 49.28 88 THR A CA 1
ATOM 713 C C . THR A 1 88 ? -42.598 -19.504 23.867 1.00 49.28 88 THR A C 1
ATOM 715 O O . THR A 1 88 ? -42.451 -18.568 23.084 1.00 49.28 88 THR A O 1
ATOM 718 N N . ALA A 1 89 ? -42.301 -19.366 25.165 1.00 45.69 89 ALA A N 1
ATOM 719 C CA . ALA A 1 89 ? -41.829 -18.099 25.745 1.00 45.69 89 ALA A CA 1
ATOM 720 C C . ALA A 1 89 ? -40.321 -17.842 25.541 1.00 45.69 89 ALA A C 1
ATOM 722 O O . ALA A 1 89 ? -39.891 -16.690 25.545 1.00 45.69 89 ALA A O 1
ATOM 723 N N . SER A 1 90 ? -39.520 -18.893 25.321 1.00 47.50 90 SER A N 1
ATOM 724 C CA . SER A 1 90 ? -38.058 -18.768 25.201 1.00 47.50 90 SER A CA 1
ATOM 725 C C . SER A 1 90 ? -37.624 -18.199 23.839 1.00 47.50 90 SER A C 1
ATOM 727 O O . SER A 1 90 ? -36.759 -17.333 23.773 1.00 47.50 90 SER A O 1
ATOM 729 N N . GLN A 1 91 ? -38.308 -18.567 22.747 1.00 50.06 91 GLN A N 1
ATOM 730 C CA . GLN A 1 91 ? -37.972 -18.082 21.396 1.00 50.06 91 GLN A CA 1
ATOM 731 C C . GLN A 1 91 ? -38.293 -16.590 21.181 1.00 50.06 91 GLN A C 1
ATOM 733 O O . GLN A 1 91 ? -37.556 -15.899 20.485 1.00 50.06 91 GLN A O 1
ATOM 738 N N . ARG A 1 92 ? -39.338 -16.050 21.831 1.00 49.12 92 ARG A N 1
ATOM 739 C CA . ARG A 1 92 ? -39.662 -14.608 21.767 1.00 49.12 92 ARG A CA 1
ATOM 740 C C . ARG A 1 92 ? -38.726 -13.733 22.612 1.00 49.12 92 ARG A C 1
ATOM 742 O O . ARG A 1 92 ? -38.579 -12.555 22.300 1.00 49.12 92 ARG A O 1
ATOM 749 N N . LYS A 1 93 ? -38.080 -14.283 23.650 1.00 49.66 93 LYS A N 1
ATOM 750 C CA . LYS A 1 93 ? -37.066 -13.560 24.443 1.00 49.66 93 LYS A CA 1
ATOM 751 C C . LYS A 1 93 ? -35.750 -13.390 23.677 1.00 49.66 93 LYS A C 1
ATOM 753 O O . LYS A 1 93 ? -35.153 -12.326 23.767 1.00 49.66 93 LYS A O 1
ATOM 758 N N . ILE A 1 94 ? -35.352 -14.375 22.871 1.00 51.66 94 ILE A N 1
ATOM 759 C CA . ILE A 1 94 ? -34.092 -14.350 22.103 1.00 51.66 94 ILE A CA 1
ATOM 760 C C . ILE A 1 94 ? -34.092 -13.235 21.040 1.00 51.66 94 ILE A C 1
ATOM 762 O O . ILE A 1 94 ? -33.133 -12.474 20.954 1.00 51.66 94 ILE A O 1
ATOM 766 N N . ALA A 1 95 ? -35.192 -13.053 20.298 1.00 49.06 95 ALA A N 1
ATOM 767 C CA . ALA A 1 95 ? -35.299 -11.986 19.292 1.00 49.06 95 ALA A CA 1
ATOM 768 C C . ALA A 1 95 ? -35.321 -10.569 19.905 1.00 49.06 95 ALA A C 1
ATOM 770 O O . ALA A 1 95 ? -34.779 -9.633 19.325 1.00 49.06 95 ALA A O 1
ATOM 771 N N . LYS A 1 96 ? -35.909 -10.406 21.100 1.00 52.81 96 LYS A N 1
ATOM 772 C CA . LYS A 1 96 ? -35.915 -9.124 21.828 1.00 52.81 96 LYS A CA 1
ATOM 773 C C . LYS A 1 96 ? -34.542 -8.772 22.418 1.00 52.81 96 LYS A C 1
ATOM 775 O O . LYS A 1 96 ? -34.226 -7.594 22.516 1.00 52.81 96 LYS A O 1
ATOM 780 N N . LYS A 1 97 ? -33.740 -9.782 22.773 1.00 54.09 97 LYS A N 1
ATOM 781 C CA . LYS A 1 97 ? -32.392 -9.639 23.350 1.00 54.09 97 LYS A CA 1
ATOM 782 C C . LYS A 1 97 ? -31.318 -9.363 22.284 1.00 54.09 97 LYS A C 1
ATOM 784 O O . LYS A 1 97 ? -30.414 -8.573 22.501 1.00 54.09 97 LYS A O 1
ATOM 789 N N . GLN A 1 98 ? -31.472 -9.921 21.082 1.00 52.06 98 GLN A N 1
ATOM 790 C CA . GLN A 1 98 ? -30.613 -9.598 19.931 1.00 52.06 98 GLN A CA 1
ATOM 791 C C . GLN A 1 98 ? -30.692 -8.114 19.520 1.00 52.06 98 GLN A C 1
ATOM 793 O O . GLN A 1 98 ? -29.675 -7.505 19.199 1.00 52.06 98 GLN A O 1
ATOM 798 N N . ILE A 1 99 ? -31.887 -7.511 19.572 1.00 55.12 99 ILE A N 1
ATOM 799 C CA . ILE A 1 99 ? -32.089 -6.091 19.234 1.00 55.12 99 ILE A CA 1
ATOM 800 C C . ILE A 1 99 ? -31.476 -5.162 20.297 1.00 55.12 99 ILE A C 1
ATOM 802 O O . ILE A 1 99 ? -30.902 -4.139 19.928 1.00 55.12 99 ILE A O 1
ATOM 806 N N . SER A 1 100 ? -31.539 -5.515 21.591 1.00 60.34 100 SER A N 1
ATOM 807 C CA . SER A 1 100 ? -30.853 -4.736 22.635 1.00 60.34 100 SER A CA 1
ATOM 808 C C . SER A 1 100 ? -29.338 -4.789 22.465 1.00 60.34 100 SER A C 1
ATOM 810 O O . SER A 1 100 ? -28.707 -3.743 22.457 1.00 60.34 100 SER A O 1
ATOM 812 N N . ASN A 1 101 ? -28.768 -5.965 22.182 1.00 62.44 101 ASN A N 1
ATOM 813 C CA . ASN A 1 101 ? -27.317 -6.120 22.044 1.00 62.44 101 ASN A CA 1
ATOM 814 C C . ASN A 1 101 ? -26.728 -5.276 20.896 1.00 62.44 101 ASN A C 1
ATOM 816 O O . ASN A 1 101 ? -25.639 -4.723 21.023 1.00 62.44 101 ASN A O 1
ATOM 820 N N . CYS A 1 102 ? -27.446 -5.140 19.774 1.00 67.69 102 CYS A N 1
ATOM 821 C CA . CYS A 1 102 ? -27.009 -4.284 18.665 1.00 67.69 102 CYS A CA 1
ATOM 822 C C . CYS A 1 102 ? -27.028 -2.791 19.048 1.00 67.69 102 CYS A C 1
ATOM 824 O O . CYS A 1 102 ? -26.115 -2.045 18.689 1.00 67.69 102 CYS A O 1
ATOM 826 N N . SER A 1 103 ? -28.034 -2.377 19.828 1.00 81.81 103 SER A N 1
ATOM 827 C CA . SER A 1 103 ? -28.128 -1.028 20.398 1.00 81.81 103 SER A CA 1
ATOM 828 C C . SER A 1 103 ? -27.038 -0.770 21.445 1.00 81.81 103 SER A C 1
ATOM 830 O O . SER A 1 103 ? -26.480 0.325 21.498 1.00 81.81 103 SER A O 1
ATOM 832 N N . ASP A 1 104 ? -26.696 -1.770 22.253 1.00 88.69 104 ASP A N 1
ATOM 833 C CA . ASP A 1 104 ? -25.667 -1.663 23.289 1.00 88.69 104 ASP A CA 1
ATOM 834 C C . ASP A 1 104 ? -24.276 -1.527 22.654 1.00 88.69 104 ASP A C 1
ATOM 836 O O . ASP A 1 104 ? -23.500 -0.643 23.027 1.00 88.69 104 ASP A O 1
ATOM 840 N N . LEU A 1 105 ? -23.998 -2.318 21.608 1.00 92.25 105 LEU A N 1
ATOM 841 C CA . LEU A 1 105 ? -22.759 -2.238 20.836 1.00 92.25 105 LEU A CA 1
ATOM 842 C C . LEU A 1 105 ? -22.559 -0.851 20.218 1.00 92.25 105 LEU A C 1
ATOM 844 O O . LEU A 1 105 ? -21.514 -0.236 20.429 1.00 92.25 105 LEU A O 1
ATOM 848 N N . ILE A 1 106 ? -23.547 -0.330 19.481 1.00 91.94 106 ILE A N 1
ATOM 849 C CA . ILE A 1 106 ? -23.398 0.983 18.837 1.00 91.94 106 ILE A CA 1
ATOM 850 C C . ILE A 1 106 ? -23.273 2.114 19.866 1.00 91.94 106 ILE A C 1
ATOM 852 O O . ILE A 1 106 ? -22.516 3.057 19.650 1.00 91.94 106 ILE A O 1
ATOM 856 N N . THR A 1 107 ? -23.940 1.997 21.019 1.00 92.56 107 THR A N 1
ATOM 857 C CA . THR A 1 107 ? -23.820 2.959 22.128 1.00 92.56 107 THR A CA 1
ATOM 858 C C . THR A 1 107 ? -22.404 2.976 22.700 1.00 92.56 107 THR A C 1
ATOM 860 O O . THR A 1 107 ? -21.819 4.046 22.904 1.00 92.56 107 THR A O 1
ATOM 863 N N . LYS A 1 108 ? -21.817 1.794 22.912 1.00 93.75 108 LYS A N 1
ATOM 864 C CA . LYS A 1 108 ? -20.441 1.643 23.397 1.00 93.75 108 LYS A CA 1
ATOM 865 C C . LYS A 1 108 ? -19.438 2.202 22.388 1.00 93.75 108 LYS A C 1
ATOM 867 O O . LYS A 1 108 ? -18.573 2.993 22.761 1.00 93.75 108 LYS A O 1
ATOM 872 N N . ILE A 1 109 ? -19.629 1.901 21.102 1.00 94.19 109 ILE A N 1
ATOM 873 C CA . ILE A 1 109 ? -18.815 2.460 20.016 1.00 94.19 109 ILE A CA 1
ATOM 874 C C . ILE A 1 109 ? -18.921 3.988 19.987 1.00 94.19 109 ILE A C 1
ATOM 876 O O . ILE A 1 109 ? -17.890 4.653 19.990 1.00 94.19 109 ILE A O 1
ATOM 880 N N . PHE A 1 110 ? -20.127 4.567 20.017 1.00 93.69 110 PHE A N 1
ATOM 881 C CA . PHE A 1 110 ? -20.300 6.025 20.002 1.00 93.69 110 PHE A CA 1
ATOM 882 C C . PHE A 1 110 ? -19.659 6.716 21.203 1.00 93.69 110 PHE A C 1
ATOM 884 O O . PHE A 1 110 ? -19.079 7.792 21.054 1.00 93.69 110 PHE A O 1
ATOM 891 N N . THR A 1 111 ? -19.708 6.083 22.374 1.00 94.25 111 THR A N 1
ATOM 892 C CA . THR A 1 111 ? -19.010 6.569 23.570 1.00 94.25 111 THR A CA 1
ATOM 893 C C . THR A 1 111 ? -17.498 6.639 23.329 1.00 94.25 111 THR A C 1
ATOM 895 O O . THR A 1 111 ? -16.864 7.661 23.601 1.00 94.25 111 THR A O 1
ATOM 898 N N . THR A 1 112 ? -16.917 5.589 22.744 1.00 94.69 112 THR A N 1
ATOM 899 C CA . THR A 1 112 ? -15.495 5.558 22.368 1.00 94.69 112 THR A CA 1
ATOM 900 C C . THR A 1 112 ? -15.172 6.566 21.259 1.00 94.69 112 THR A C 1
ATOM 902 O O . THR A 1 112 ? -14.147 7.245 21.326 1.00 94.69 112 THR A O 1
ATOM 905 N N . MET A 1 113 ? -16.056 6.737 20.271 1.00 94.38 113 MET A N 1
ATOM 906 C CA . MET A 1 113 ? -15.919 7.749 19.216 1.00 94.38 113 MET A CA 1
ATOM 907 C C . MET A 1 113 ? -15.866 9.162 19.777 1.00 94.38 113 MET A C 1
ATOM 909 O O . MET A 1 113 ? -14.998 9.925 19.365 1.00 94.38 113 MET A O 1
ATOM 913 N N . GLU A 1 114 ? -16.730 9.513 20.728 1.00 94.38 114 GLU A N 1
ATOM 914 C CA . GLU A 1 114 ? -16.704 10.832 21.364 1.00 94.38 114 GLU A CA 1
ATOM 915 C C . GLU A 1 114 ? -15.379 11.066 22.104 1.00 94.38 114 GLU A C 1
ATOM 917 O O . GLU A 1 114 ? -14.770 12.127 21.965 1.00 94.38 114 GLU A O 1
ATOM 922 N N . LYS A 1 115 ? -14.884 10.047 22.820 1.00 96.12 115 LYS A N 1
ATOM 923 C CA . LYS A 1 115 ? -13.615 10.109 23.561 1.00 96.12 115 LYS A CA 1
ATOM 924 C C . LYS A 1 115 ? -12.397 10.307 22.651 1.00 96.12 115 LYS A C 1
ATOM 926 O O . LYS A 1 115 ? -11.466 11.012 23.031 1.00 96.12 115 LYS A O 1
ATOM 931 N N . HIS A 1 116 ? -12.396 9.698 21.465 1.00 95.00 116 HIS A N 1
ATOM 932 C CA . HIS A 1 116 ? -11.255 9.709 20.542 1.00 95.00 116 HIS A CA 1
ATOM 933 C C . HIS A 1 116 ? -11.466 10.584 19.293 1.00 95.00 116 HIS A C 1
ATOM 935 O O . HIS A 1 116 ? -10.658 10.532 18.368 1.00 95.00 116 HIS A O 1
ATOM 941 N N . LYS A 1 117 ? -12.514 11.419 19.249 1.00 93.38 117 LYS A N 1
ATOM 942 C CA . LYS A 1 117 ? -12.946 12.142 18.036 1.00 93.38 117 LYS A CA 1
ATOM 943 C C . LYS A 1 117 ? -11.884 13.035 17.386 1.00 93.38 117 LYS A C 1
ATOM 945 O O . LYS A 1 117 ? -11.926 13.211 16.176 1.00 93.38 117 LYS A O 1
ATOM 950 N N . GLU A 1 118 ? -10.946 13.574 18.161 1.00 95.12 118 GLU A N 1
ATOM 951 C CA . GLU A 1 118 ? -9.891 14.470 17.659 1.00 95.12 118 GLU A CA 1
ATOM 952 C C . GLU A 1 118 ? -8.771 13.718 16.916 1.00 95.12 118 GLU A C 1
ATOM 954 O O . GLU A 1 118 ? -7.982 14.328 16.201 1.00 95.12 118 GLU A O 1
ATOM 959 N N . ALA A 1 119 ? -8.695 12.390 17.067 1.00 96.25 119 ALA A N 1
ATOM 960 C CA . ALA A 1 119 ? -7.704 11.554 16.391 1.00 96.25 119 ALA A CA 1
ATOM 961 C C . ALA A 1 119 ? -8.177 11.041 15.018 1.00 96.25 119 ALA A C 1
ATOM 963 O O . ALA A 1 119 ? -7.355 10.577 14.228 1.00 96.25 119 ALA A O 1
ATOM 964 N N . PHE A 1 120 ? -9.481 11.118 14.722 1.00 94.56 120 PHE A N 1
ATOM 965 C CA . PHE A 1 120 ? -10.077 10.532 13.519 1.00 94.56 120 PHE A CA 1
ATOM 966 C C . PHE A 1 120 ? -10.718 11.592 12.632 1.00 94.56 120 PHE A C 1
ATOM 968 O O . PHE A 1 120 ? -11.664 12.279 13.017 1.00 94.56 120 PHE A O 1
ATOM 975 N N . PHE A 1 121 ? -10.241 11.665 11.393 1.00 94.31 121 PHE A N 1
ATOM 976 C CA . PHE A 1 121 ? -10.718 12.621 10.406 1.00 94.31 121 PHE A CA 1
ATOM 977 C C . PHE A 1 121 ? -11.568 11.918 9.358 1.00 94.31 121 PHE A C 1
ATOM 979 O O . PHE A 1 121 ? -11.128 10.959 8.729 1.00 94.31 121 PHE A O 1
ATOM 986 N N . VAL A 1 122 ? -12.765 12.449 9.116 1.00 92.88 122 VAL A N 1
ATOM 987 C CA . VAL A 1 122 ? -13.580 12.060 7.963 1.00 92.88 122 VAL A CA 1
ATOM 988 C C . VAL A 1 122 ? -13.545 13.195 6.951 1.00 92.88 122 VAL A C 1
ATOM 990 O O . VAL A 1 122 ? -14.078 14.278 7.194 1.00 92.88 122 VAL A O 1
ATOM 993 N N . ILE A 1 123 ? -12.886 12.952 5.819 1.00 92.75 123 ILE A N 1
ATOM 994 C CA . ILE A 1 123 ? -12.700 13.947 4.762 1.00 92.75 123 ILE A CA 1
ATOM 995 C C . ILE A 1 123 ? -13.682 13.660 3.628 1.00 92.75 123 ILE A C 1
ATOM 997 O O . ILE A 1 123 ? -13.579 12.653 2.928 1.00 92.75 123 ILE A O 1
ATOM 1001 N N . ARG A 1 124 ? -14.621 14.582 3.404 1.00 89.56 124 ARG A N 1
ATOM 1002 C CA . ARG A 1 124 ? -15.557 14.505 2.277 1.00 89.56 124 ARG A CA 1
ATOM 1003 C C . ARG A 1 124 ? -14.942 15.145 1.038 1.00 89.56 124 ARG A C 1
ATOM 1005 O O . ARG A 1 124 ? -14.912 16.364 0.914 1.00 89.56 124 ARG A O 1
ATOM 1012 N N . LEU A 1 125 ? -14.467 14.306 0.118 1.00 91.50 125 LEU A N 1
ATOM 1013 C CA . LEU A 1 125 ? -13.862 14.748 -1.146 1.00 91.50 125 LEU A CA 1
ATOM 1014 C C . LEU A 1 125 ? -14.886 14.982 -2.263 1.00 91.50 125 LEU A C 1
ATOM 1016 O O . LEU A 1 125 ? -14.647 15.772 -3.172 1.00 91.50 125 LEU A O 1
ATOM 1020 N N . ARG A 1 126 ? -16.021 14.277 -2.222 1.00 88.62 126 ARG A N 1
ATOM 1021 C CA . ARG A 1 126 ? -17.096 14.374 -3.215 1.00 88.62 126 ARG A CA 1
ATOM 1022 C C . ARG A 1 126 ? -18.429 14.609 -2.522 1.00 88.62 126 ARG A C 1
ATOM 1024 O O . ARG A 1 126 ? -18.627 14.175 -1.389 1.00 88.62 126 ARG A O 1
ATOM 1031 N N . ASN A 1 127 ? -19.347 15.276 -3.219 1.00 85.69 127 ASN A N 1
ATOM 1032 C CA . ASN A 1 127 ? -20.715 15.429 -2.741 1.00 85.69 127 ASN A CA 1
ATOM 1033 C C . ASN A 1 127 ? -21.446 14.072 -2.846 1.00 85.69 127 ASN A C 1
ATOM 1035 O O . ASN A 1 127 ? -21.536 13.546 -3.962 1.00 85.69 127 ASN A O 1
ATOM 1039 N N . PRO A 1 128 ? -21.968 13.515 -1.735 1.00 78.69 128 PRO A N 1
ATOM 1040 C CA . PRO A 1 128 ? -22.675 12.234 -1.737 1.00 78.69 128 PRO A CA 1
ATOM 1041 C C . PRO A 1 128 ? -24.025 12.281 -2.469 1.00 78.69 128 PRO A C 1
ATOM 1043 O O . PRO A 1 128 ? -24.536 11.241 -2.864 1.00 78.69 128 PRO A O 1
ATOM 1046 N N . LEU A 1 129 ? -24.592 13.472 -2.689 1.00 82.88 129 LEU A N 1
ATOM 1047 C CA . LEU A 1 129 ? -25.869 13.651 -3.391 1.00 82.88 129 LEU A CA 1
ATOM 1048 C C . LEU A 1 129 ? -25.743 13.560 -4.921 1.00 82.88 129 LEU A C 1
ATOM 1050 O O . LEU A 1 129 ? -26.747 13.614 -5.625 1.00 82.88 129 LEU A O 1
ATOM 1054 N N . ILE A 1 130 ? -24.519 13.460 -5.445 1.00 89.31 130 ILE A N 1
ATOM 1055 C CA . ILE A 1 130 ? -24.238 13.418 -6.882 1.00 89.31 130 ILE A CA 1
ATOM 1056 C C . ILE A 1 130 ? -23.763 12.012 -7.245 1.00 89.31 130 ILE A C 1
ATOM 1058 O O . ILE A 1 130 ? -22.869 11.469 -6.600 1.00 89.31 130 ILE A O 1
ATOM 1062 N N . THR A 1 131 ? -24.332 11.429 -8.301 1.00 88.94 131 THR A N 1
ATOM 1063 C CA . THR A 1 131 ? -23.831 10.171 -8.865 1.00 88.94 131 THR A CA 1
ATOM 1064 C C . THR A 1 131 ? -22.528 10.429 -9.616 1.00 88.94 131 THR A C 1
ATOM 1066 O O . THR A 1 131 ? -22.485 11.245 -10.537 1.00 88.94 131 THR A O 1
ATOM 1069 N N . HIS A 1 132 ? -21.465 9.723 -9.236 1.00 86.12 132 HIS A N 1
ATOM 1070 C CA . HIS A 1 132 ? -20.145 9.837 -9.861 1.00 86.12 132 HIS A CA 1
ATOM 1071 C C . HIS A 1 132 ? -19.896 8.657 -10.807 1.00 86.12 132 HIS A C 1
ATOM 1073 O O . HIS A 1 132 ? -20.402 7.562 -10.551 1.00 86.12 132 HIS A O 1
ATOM 1079 N N . PRO A 1 133 ? -19.118 8.844 -11.889 1.00 89.50 133 PRO A N 1
ATOM 1080 C CA . PRO A 1 133 ? -18.688 7.724 -12.716 1.00 89.50 133 PRO A CA 1
ATOM 1081 C C . PRO A 1 133 ? -17.836 6.736 -11.896 1.00 89.50 133 PRO A C 1
ATOM 1083 O O . PRO A 1 133 ? -17.233 7.134 -10.892 1.00 89.50 133 PRO A O 1
ATOM 1086 N N . PRO A 1 134 ? -17.745 5.462 -12.326 1.00 92.25 134 PRO A N 1
ATOM 1087 C CA . PRO A 1 134 ? -16.857 4.489 -11.703 1.00 92.25 134 PRO A CA 1
ATOM 1088 C C . PRO A 1 134 ? -15.418 5.005 -11.636 1.00 92.25 134 PRO A C 1
ATOM 1090 O O . PRO A 1 134 ? -14.924 5.626 -12.580 1.00 92.25 134 PRO A O 1
ATOM 1093 N N . VAL A 1 135 ? -14.742 4.737 -10.518 1.00 92.44 135 VAL A N 1
ATOM 1094 C CA . VAL A 1 135 ? -13.322 5.062 -10.365 1.00 92.44 135 VAL A CA 1
ATOM 1095 C C . VAL A 1 135 ? -12.528 4.197 -11.342 1.00 92.44 135 VAL A C 1
ATOM 1097 O O . VAL A 1 135 ? -12.612 2.974 -11.290 1.00 92.44 135 VAL A O 1
ATOM 1100 N N . ASN A 1 136 ? -11.778 4.840 -12.237 1.00 92.94 136 ASN A N 1
ATOM 1101 C CA . ASN A 1 136 ? -10.889 4.175 -13.180 1.00 92.94 136 ASN A CA 1
ATOM 1102 C C . ASN A 1 136 ? -9.452 4.600 -12.886 1.00 92.94 136 ASN A C 1
ATOM 1104 O O . ASN A 1 136 ? -9.068 5.727 -13.205 1.00 92.94 136 ASN A O 1
ATOM 1108 N N . ASP A 1 137 ? -8.692 3.708 -12.259 1.00 93.44 137 ASP A N 1
ATOM 1109 C CA . ASP A 1 137 ? -7.267 3.908 -12.033 1.00 93.44 137 ASP A CA 1
ATOM 1110 C C . ASP A 1 137 ? -6.501 3.598 -13.326 1.00 93.44 137 ASP A C 1
ATOM 1112 O O . ASP A 1 137 ? -6.652 2.527 -13.917 1.00 93.44 137 ASP A O 1
ATOM 1116 N N . THR A 1 138 ? -5.733 4.571 -13.812 1.00 94.25 138 THR A N 1
ATOM 1117 C CA . THR A 1 138 ? -4.948 4.433 -15.044 1.00 94.25 138 THR A CA 1
ATOM 1118 C C . THR A 1 138 ? -3.562 3.854 -14.801 1.00 94.25 138 THR A C 1
ATOM 1120 O O . THR A 1 138 ? -2.880 3.503 -15.769 1.00 94.25 138 THR A O 1
ATOM 1123 N N . ASP A 1 139 ? -3.130 3.789 -13.543 1.00 90.44 139 ASP A N 1
ATOM 1124 C CA . ASP A 1 139 ? -1.807 3.312 -13.186 1.00 90.44 139 ASP A CA 1
ATOM 1125 C C . ASP A 1 139 ? -1.779 1.780 -13.150 1.00 90.44 139 ASP A C 1
ATOM 1127 O O . ASP A 1 139 ? -2.711 1.098 -12.723 1.00 90.44 139 ASP A O 1
ATOM 1131 N N . ALA A 1 140 ? -0.689 1.210 -13.664 1.00 87.31 140 ALA A N 1
ATOM 1132 C CA . ALA A 1 140 ? -0.484 -0.230 -13.616 1.00 87.31 140 ALA A CA 1
ATOM 1133 C C . ALA A 1 140 ? -0.094 -0.658 -12.199 1.00 87.31 140 ALA A C 1
ATOM 1135 O O . ALA A 1 140 ? 0.629 0.058 -11.506 1.00 87.31 140 ALA A O 1
ATOM 1136 N N . LEU A 1 141 ? -0.487 -1.872 -11.812 1.00 85.00 141 LEU A N 1
ATOM 1137 C CA . LEU A 1 141 ? -0.040 -2.460 -10.555 1.00 85.00 141 LEU A CA 1
ATOM 1138 C C . LEU A 1 141 ? 1.490 -2.568 -10.536 1.00 85.00 141 LEU A C 1
ATOM 1140 O O . LEU A 1 141 ? 2.100 -3.174 -11.422 1.00 85.00 141 LEU A O 1
ATOM 1144 N N . ILE A 1 142 ? 2.102 -1.987 -9.507 1.00 84.81 142 ILE A N 1
ATOM 1145 C CA . ILE A 1 142 ? 3.538 -2.078 -9.256 1.00 84.81 142 ILE A CA 1
ATOM 1146 C C . ILE A 1 142 ? 3.751 -3.199 -8.245 1.00 84.81 142 ILE A C 1
ATOM 1148 O O . ILE A 1 142 ? 3.442 -3.047 -7.069 1.00 84.81 142 ILE A O 1
ATOM 1152 N N . GLN A 1 143 ? 4.287 -4.328 -8.703 1.00 84.31 143 GLN A N 1
ATOM 1153 C CA . GLN A 1 143 ? 4.664 -5.422 -7.814 1.00 84.31 143 GLN A CA 1
ATOM 1154 C C . GLN A 1 143 ? 6.048 -5.145 -7.214 1.00 84.31 143 GLN A C 1
ATOM 1156 O O . GLN A 1 143 ? 7.037 -5.071 -7.945 1.00 84.31 143 GLN A O 1
ATOM 1161 N N . CYS A 1 144 ? 6.115 -4.986 -5.894 1.00 85.56 144 CYS A N 1
ATOM 1162 C CA . CYS A 1 144 ? 7.358 -4.762 -5.163 1.00 85.56 144 CYS A CA 1
ATOM 1163 C C . CYS A 1 144 ? 7.234 -5.311 -3.737 1.00 85.56 144 CYS A C 1
ATOM 1165 O O . CYS A 1 144 ? 6.748 -4.616 -2.852 1.00 85.56 144 CYS A O 1
ATOM 1167 N N . ASP A 1 145 ? 7.713 -6.534 -3.506 1.00 85.81 145 ASP A N 1
ATOM 1168 C CA . ASP A 1 145 ? 7.591 -7.223 -2.208 1.00 85.81 145 ASP A CA 1
ATOM 1169 C C . ASP A 1 145 ? 8.263 -6.443 -1.058 1.00 85.81 145 ASP A C 1
ATOM 1171 O O . ASP A 1 145 ? 7.794 -6.446 0.081 1.00 85.81 145 ASP A O 1
ATOM 1175 N N . LEU A 1 146 ? 9.341 -5.711 -1.370 1.00 90.75 146 LEU A N 1
ATOM 1176 C CA . LEU A 1 146 ? 10.026 -4.829 -0.421 1.00 90.75 146 LEU A CA 1
ATOM 1177 C C . LEU A 1 146 ? 9.126 -3.682 0.076 1.00 90.75 146 LEU A C 1
ATOM 1179 O O . LEU A 1 146 ? 9.277 -3.245 1.214 1.00 90.75 146 LEU A O 1
ATOM 1183 N N . MET A 1 147 ? 8.217 -3.195 -0.773 1.00 93.06 147 MET A N 1
ATOM 1184 C CA . MET A 1 147 ? 7.339 -2.046 -0.508 1.00 93.06 147 MET A CA 1
ATOM 1185 C C . MET A 1 147 ? 5.871 -2.434 -0.310 1.00 93.06 147 MET A C 1
ATOM 1187 O O . MET A 1 147 ? 5.025 -1.550 -0.209 1.00 93.06 147 MET A O 1
ATOM 1191 N N . ASP A 1 148 ? 5.568 -3.730 -0.249 1.00 90.38 148 ASP A N 1
ATOM 1192 C CA . ASP A 1 148 ? 4.203 -4.238 -0.092 1.00 90.38 148 ASP A CA 1
ATOM 1193 C C . ASP A 1 148 ? 3.630 -3.905 1.293 1.00 90.38 148 ASP A C 1
ATOM 1195 O O . ASP A 1 148 ? 2.489 -3.474 1.438 1.00 90.38 148 ASP A O 1
ATOM 1199 N N . THR A 1 149 ? 4.468 -4.009 2.328 1.00 93.25 149 THR A N 1
ATOM 1200 C CA . THR A 1 149 ? 4.111 -3.618 3.692 1.00 93.25 149 THR A CA 1
ATOM 1201 C C . THR A 1 149 ? 5.197 -2.755 4.317 1.00 93.25 149 THR A C 1
ATOM 1203 O O . THR A 1 149 ? 6.378 -2.816 3.961 1.00 93.25 149 THR A O 1
ATOM 1206 N N . ARG A 1 150 ? 4.808 -1.969 5.325 1.00 95.94 150 ARG A N 1
ATOM 1207 C CA . ARG A 1 150 ? 5.759 -1.225 6.157 1.00 95.94 150 ARG A CA 1
ATOM 1208 C C . ARG A 1 150 ? 6.778 -2.157 6.820 1.00 95.94 150 ARG A C 1
ATOM 1210 O O . ARG A 1 150 ? 7.946 -1.788 6.935 1.00 95.94 150 ARG A O 1
ATOM 1217 N N . ASP A 1 151 ? 6.343 -3.331 7.265 1.00 95.44 151 ASP A N 1
ATOM 1218 C CA . ASP A 1 151 ? 7.196 -4.274 7.985 1.00 95.44 151 ASP A CA 1
ATOM 1219 C C . ASP A 1 151 ? 8.260 -4.886 7.077 1.00 95.44 151 ASP A C 1
ATOM 1221 O O . ASP A 1 151 ? 9.408 -5.003 7.504 1.00 95.44 151 ASP A O 1
ATOM 1225 N N . SER A 1 152 ? 7.929 -5.172 5.811 1.00 93.75 152 SER A N 1
ATOM 1226 C CA . SER A 1 152 ? 8.907 -5.591 4.797 1.00 93.75 152 SER A CA 1
ATOM 1227 C C . SER A 1 152 ? 10.062 -4.592 4.702 1.00 93.75 152 SER A C 1
ATOM 1229 O O . SER A 1 152 ? 11.229 -4.969 4.832 1.00 93.75 152 SER A O 1
ATOM 1231 N N . PHE A 1 153 ? 9.745 -3.301 4.563 1.00 95.44 153 PHE A N 1
ATOM 1232 C CA . PHE A 1 153 ? 10.753 -2.246 4.500 1.00 95.44 153 PHE A CA 1
ATOM 1233 C C . PHE A 1 153 ? 11.527 -2.081 5.817 1.00 95.44 153 PHE A C 1
ATOM 1235 O O . PHE A 1 153 ? 12.750 -1.945 5.797 1.00 95.44 153 PHE A O 1
ATOM 1242 N N . LEU A 1 154 ? 10.847 -2.096 6.970 1.00 96.94 154 LEU A N 1
ATOM 1243 C CA . LEU A 1 154 ? 11.504 -1.931 8.270 1.00 96.94 154 LEU A CA 1
ATOM 1244 C C . LEU A 1 154 ? 12.443 -3.092 8.604 1.00 96.94 154 LEU A C 1
ATOM 1246 O O . LEU A 1 154 ? 13.528 -2.849 9.132 1.00 96.94 154 LEU A O 1
ATOM 1250 N N . ASN A 1 155 ? 12.051 -4.329 8.301 1.00 95.75 155 ASN A N 1
ATOM 1251 C CA . ASN A 1 155 ? 12.901 -5.504 8.479 1.00 95.75 155 ASN A CA 1
ATOM 1252 C C . ASN A 1 155 ? 14.119 -5.420 7.560 1.00 95.75 155 ASN A C 1
ATOM 1254 O O . ASN A 1 155 ? 15.244 -5.494 8.042 1.00 95.75 155 ASN A O 1
ATOM 1258 N N . PHE A 1 156 ? 13.905 -5.120 6.277 1.00 93.00 156 PHE A N 1
ATOM 1259 C CA . PHE A 1 156 ? 14.987 -4.896 5.323 1.00 93.00 156 PHE A CA 1
ATOM 1260 C C . PHE A 1 156 ? 15.977 -3.816 5.795 1.00 93.00 156 PHE A C 1
ATOM 1262 O O . PHE A 1 156 ? 17.191 -4.028 5.793 1.00 93.00 156 PHE A O 1
ATOM 1269 N N . ALA A 1 157 ? 15.471 -2.665 6.247 1.00 96.38 157 ALA A N 1
ATOM 1270 C CA . ALA A 1 157 ? 16.304 -1.578 6.743 1.00 96.38 157 ALA A CA 1
ATOM 1271 C C . ALA A 1 157 ? 17.063 -1.975 8.018 1.00 96.38 157 ALA A C 1
ATOM 1273 O O . ALA A 1 157 ? 18.235 -1.632 8.161 1.00 96.38 157 ALA A O 1
ATOM 1274 N N . ARG A 1 158 ? 16.430 -2.725 8.928 1.00 97.06 158 ARG A N 1
ATOM 1275 C CA . ARG A 1 158 ? 17.071 -3.222 10.152 1.00 97.06 158 ARG A CA 1
ATOM 1276 C C . ARG A 1 158 ? 18.207 -4.191 9.828 1.00 97.06 158 ARG A C 1
ATOM 1278 O O . ARG A 1 158 ? 19.308 -4.005 10.341 1.00 97.06 158 ARG A O 1
ATOM 1285 N N . ASP A 1 159 ? 17.954 -5.148 8.941 1.00 95.88 159 ASP A N 1
ATOM 1286 C CA . ASP A 1 159 ? 18.910 -6.185 8.541 1.00 95.88 159 ASP A CA 1
ATOM 1287 C C . ASP A 1 159 ? 20.119 -5.599 7.802 1.00 95.88 159 ASP A C 1
ATOM 1289 O O . ASP A 1 159 ? 21.245 -6.069 7.955 1.00 95.88 159 ASP A O 1
ATOM 1293 N N . LYS A 1 160 ? 19.906 -4.542 7.010 1.00 94.38 160 LYS A N 1
ATOM 1294 C CA . LYS A 1 160 ? 20.969 -3.833 6.280 1.00 94.38 160 LYS A CA 1
ATOM 1295 C C . LYS A 1 160 ? 21.570 -2.655 7.049 1.00 94.38 160 LYS A C 1
ATOM 1297 O O . LYS A 1 160 ? 22.433 -1.960 6.512 1.00 94.38 160 LYS A O 1
ATOM 1302 N N . HIS A 1 161 ? 21.131 -2.422 8.287 1.00 97.12 161 HIS A N 1
ATOM 1303 C CA . HIS A 1 161 ? 21.536 -1.286 9.119 1.00 97.12 161 HIS A CA 1
ATOM 1304 C C . HIS A 1 161 ? 21.339 0.081 8.434 1.00 97.12 161 HIS A C 1
ATOM 1306 O O . HIS A 1 161 ? 22.153 1.000 8.562 1.00 97.12 161 HIS A O 1
ATOM 1312 N N . TYR A 1 162 ? 20.248 0.226 7.684 1.00 97.00 162 TYR A N 1
ATOM 1313 C CA . TYR A 1 162 ? 19.853 1.477 7.050 1.00 97.00 162 TYR A CA 1
ATOM 1314 C C . TYR A 1 162 ? 19.114 2.353 8.048 1.00 97.00 162 TYR A C 1
ATOM 1316 O O . TYR A 1 162 ? 17.989 2.080 8.461 1.00 97.00 162 TYR A O 1
ATOM 1324 N N . GLU A 1 163 ? 19.758 3.452 8.418 1.00 97.38 163 GLU A N 1
ATOM 1325 C CA . GLU A 1 163 ? 19.217 4.398 9.375 1.00 97.38 163 GLU A CA 1
ATOM 1326 C C . GLU A 1 163 ? 18.808 5.719 8.730 1.00 97.38 163 GLU A C 1
ATOM 1328 O O . GLU A 1 163 ? 19.442 6.216 7.795 1.00 97.38 163 GLU A O 1
ATOM 1333 N N . PHE A 1 164 ? 17.792 6.341 9.324 1.00 98.12 164 PHE A N 1
ATOM 1334 C CA . PHE A 1 164 ? 17.303 7.676 8.974 1.00 98.12 164 PHE A CA 1
ATOM 1335 C C . PHE A 1 164 ? 17.507 8.680 10.125 1.00 98.12 164 PHE A C 1
ATOM 1337 O O . PHE A 1 164 ? 16.796 9.669 10.242 1.00 98.12 164 PHE A O 1
ATOM 1344 N N . SER A 1 165 ? 18.505 8.429 10.979 1.00 98.12 165 SER A N 1
ATOM 1345 C CA . SER A 1 165 ? 18.802 9.177 12.213 1.00 98.12 165 SER A CA 1
ATOM 1346 C C . SER A 1 165 ? 19.584 10.485 12.004 1.00 98.12 165 SER A C 1
ATOM 1348 O O . SER A 1 165 ? 19.667 11.317 12.901 1.00 98.12 165 SER A O 1
ATOM 1350 N N . SER A 1 166 ? 20.182 10.691 10.829 1.00 98.31 166 SER A N 1
ATOM 1351 C CA . SER A 1 166 ? 20.889 11.928 10.464 1.00 98.31 166 SER A CA 1
ATOM 1352 C C . SER A 1 166 ? 20.853 12.135 8.955 1.00 98.31 166 SER A C 1
ATOM 1354 O O . SER A 1 166 ? 20.693 11.172 8.207 1.00 98.31 166 SER A O 1
ATOM 1356 N N . LEU A 1 167 ? 21.089 13.361 8.476 1.00 98.31 167 LEU A N 1
ATOM 1357 C CA . LEU A 1 167 ? 21.091 13.655 7.037 1.00 98.31 167 LEU A CA 1
ATOM 1358 C C . LEU A 1 167 ? 22.064 12.762 6.249 1.00 98.31 167 LEU A C 1
ATOM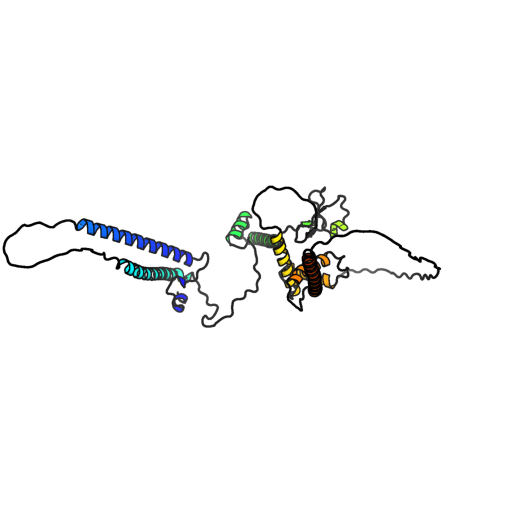 1360 O O . LEU A 1 167 ? 21.729 12.283 5.168 1.00 98.31 167 LEU A O 1
ATOM 1364 N N . ARG A 1 168 ? 23.272 12.526 6.780 1.00 98.56 168 ARG A N 1
ATOM 1365 C CA . ARG A 1 168 ? 24.277 11.679 6.119 1.00 98.56 168 ARG A CA 1
ATOM 1366 C C . ARG A 1 168 ? 23.805 10.226 6.026 1.00 98.56 168 ARG A C 1
ATOM 1368 O O . ARG A 1 168 ? 23.902 9.645 4.949 1.00 98.56 168 ARG A O 1
ATOM 1375 N N . ARG A 1 169 ? 23.283 9.665 7.126 1.00 98.12 169 ARG A N 1
ATOM 1376 C CA . ARG A 1 169 ? 22.759 8.288 7.162 1.00 98.12 169 ARG A CA 1
ATOM 1377 C C . ARG A 1 169 ? 21.526 8.147 6.270 1.00 98.12 169 ARG A C 1
ATOM 1379 O O . ARG A 1 169 ? 21.507 7.268 5.424 1.00 98.12 169 ARG A O 1
ATOM 1386 N N . ALA A 1 170 ? 20.589 9.092 6.333 1.00 98.44 170 ALA A N 1
ATOM 1387 C CA . ALA A 1 170 ? 19.401 9.112 5.484 1.00 98.44 170 ALA A CA 1
ATOM 1388 C C . ALA A 1 170 ? 19.744 9.182 3.987 1.00 98.44 170 ALA A C 1
ATOM 1390 O O . ALA A 1 170 ? 19.136 8.469 3.194 1.00 98.44 170 ALA A O 1
ATOM 1391 N N . LYS A 1 171 ? 20.740 9.989 3.583 1.00 97.94 171 LYS A N 1
ATOM 1392 C CA . LYS A 1 171 ? 21.216 10.023 2.187 1.00 97.94 171 LYS A CA 1
ATOM 1393 C C . LYS A 1 171 ? 21.767 8.671 1.740 1.00 97.94 171 LYS A C 1
ATOM 1395 O O . LYS A 1 171 ? 21.419 8.217 0.655 1.00 97.94 171 LYS A O 1
ATOM 1400 N N . PHE A 1 172 ? 22.597 8.038 2.569 1.00 98.12 172 PHE A N 1
ATOM 1401 C CA . PHE A 1 172 ? 23.133 6.709 2.279 1.00 98.12 172 PHE A CA 1
ATOM 1402 C C . PHE A 1 172 ? 22.013 5.665 2.173 1.00 98.12 172 PHE A C 1
ATOM 1404 O O . PHE A 1 172 ? 21.901 5.009 1.143 1.00 98.12 172 PHE A O 1
ATOM 1411 N N . SER A 1 173 ? 21.141 5.581 3.181 1.00 98.06 173 SER A N 1
ATOM 1412 C CA . SER A 1 173 ? 20.007 4.652 3.229 1.00 98.06 173 SER A CA 1
ATOM 1413 C C . SER A 1 173 ? 19.056 4.844 2.049 1.00 98.06 173 SER A C 1
ATOM 1415 O O . SER A 1 173 ? 18.622 3.869 1.450 1.00 98.06 173 SER A O 1
ATOM 1417 N N . THR A 1 174 ? 18.777 6.091 1.656 1.00 97.31 174 THR A N 1
ATOM 1418 C CA . THR A 1 174 ? 17.934 6.398 0.489 1.00 97.31 174 THR A CA 1
ATOM 1419 C C . THR A 1 174 ? 18.614 5.977 -0.811 1.00 97.31 174 THR A C 1
ATOM 1421 O O . THR A 1 174 ? 17.978 5.371 -1.663 1.00 97.31 174 THR A O 1
ATOM 1424 N N . MET A 1 175 ? 19.905 6.271 -0.980 1.00 96.81 175 MET A N 1
ATOM 1425 C CA . MET A 1 175 ? 20.656 5.867 -2.172 1.00 96.81 175 MET A CA 1
ATOM 1426 C C . MET A 1 175 ? 20.712 4.340 -2.306 1.00 96.81 175 MET A C 1
ATOM 1428 O O . MET A 1 175 ? 20.486 3.816 -3.394 1.00 96.81 175 MET A O 1
ATOM 1432 N N . ALA A 1 176 ? 20.976 3.634 -1.206 1.00 93.75 176 ALA A N 1
ATOM 1433 C CA . ALA A 1 176 ? 20.998 2.179 -1.176 1.00 93.75 176 ALA A CA 1
ATOM 1434 C C . ALA A 1 176 ? 19.606 1.588 -1.446 1.00 93.75 176 ALA A C 1
ATOM 1436 O O . ALA A 1 176 ? 19.470 0.688 -2.266 1.00 93.75 176 ALA A O 1
ATOM 1437 N N . LEU A 1 177 ? 18.555 2.159 -0.854 1.00 94.00 177 LEU A N 1
ATOM 1438 C CA . LEU A 1 177 ? 17.176 1.762 -1.127 1.00 94.00 177 LEU A CA 1
ATOM 1439 C C . LEU A 1 177 ? 16.794 1.959 -2.598 1.00 94.00 177 LEU A C 1
ATOM 1441 O O . LEU A 1 177 ? 16.179 1.085 -3.195 1.00 94.00 177 LEU A O 1
ATOM 1445 N N . LEU A 1 178 ? 17.167 3.091 -3.201 1.00 91.81 178 LEU A N 1
ATOM 1446 C CA . LEU A 1 178 ? 16.929 3.344 -4.623 1.00 91.81 178 LEU A CA 1
ATOM 1447 C C . LEU A 1 178 ? 17.655 2.325 -5.498 1.00 91.81 178 LEU A C 1
ATOM 1449 O O . LEU A 1 178 ? 17.078 1.853 -6.475 1.00 91.81 178 LEU A O 1
ATOM 1453 N N . HIS A 1 179 ? 18.898 1.981 -5.149 1.00 87.81 179 HIS A N 1
ATOM 1454 C CA . HIS A 1 179 ? 19.621 0.915 -5.829 1.00 87.81 179 HIS A CA 1
ATOM 1455 C C . HIS A 1 179 ? 18.841 -0.396 -5.751 1.00 87.81 179 HIS A C 1
ATOM 1457 O O . HIS A 1 179 ? 18.608 -0.990 -6.792 1.00 87.81 179 HIS A O 1
ATOM 1463 N N . GLU A 1 180 ? 18.365 -0.785 -4.569 1.00 88.19 180 GLU A N 1
ATOM 1464 C CA . GLU A 1 180 ? 17.618 -2.031 -4.343 1.00 88.19 180 GLU A CA 1
ATOM 1465 C C . GLU A 1 180 ? 16.271 -2.059 -5.064 1.00 88.19 180 GLU A C 1
ATOM 1467 O O . GLU A 1 180 ? 15.902 -3.060 -5.667 1.00 88.19 180 GLU A O 1
ATOM 1472 N N . LEU A 1 181 ? 15.539 -0.946 -5.094 1.00 87.19 181 LEU A N 1
ATOM 1473 C CA . LEU A 1 181 ? 14.299 -0.837 -5.866 1.00 87.19 181 LEU A CA 1
ATOM 1474 C C . LEU A 1 181 ? 14.562 -0.940 -7.369 1.00 87.19 181 LEU A C 1
ATOM 1476 O O . LEU A 1 181 ? 13.794 -1.565 -8.101 1.00 87.19 181 LEU A O 1
ATOM 1480 N N . HIS A 1 182 ? 15.654 -0.345 -7.848 1.00 80.12 182 HIS A N 1
ATOM 1481 C CA . HIS A 1 182 ? 16.037 -0.437 -9.249 1.00 80.12 182 HIS A CA 1
ATOM 1482 C C . HIS A 1 182 ? 16.633 -1.797 -9.609 1.00 80.12 182 HIS A C 1
ATOM 1484 O O . HIS A 1 182 ? 16.369 -2.259 -10.714 1.00 80.12 182 HIS A O 1
ATOM 1490 N N . SER A 1 183 ? 17.397 -2.444 -8.730 1.00 73.94 183 SER A N 1
ATOM 1491 C CA . SER A 1 183 ? 17.982 -3.764 -8.960 1.00 73.94 183 SER A CA 1
ATOM 1492 C C . SER A 1 183 ? 16.924 -4.844 -8.847 1.00 73.94 183 SER A C 1
ATOM 1494 O O . SER A 1 183 ? 16.798 -5.595 -9.792 1.00 73.94 183 SER A O 1
ATOM 1496 N N . SER A 1 184 ? 16.073 -4.852 -7.819 1.00 65.50 184 SER A N 1
ATOM 1497 C CA . SER A 1 184 ? 14.978 -5.828 -7.666 1.00 65.50 184 SER A CA 1
ATOM 1498 C C . SER A 1 184 ? 13.969 -5.787 -8.820 1.00 65.50 184 SER A C 1
ATOM 1500 O O . SER A 1 184 ? 13.505 -6.827 -9.281 1.00 65.50 184 SER A O 1
ATOM 1502 N N . THR A 1 185 ? 13.680 -4.600 -9.367 1.00 54.78 185 THR A N 1
ATOM 1503 C CA . THR A 1 185 ? 12.877 -4.467 -10.599 1.00 54.78 185 THR A CA 1
ATOM 1504 C C . THR A 1 185 ? 13.652 -4.827 -11.872 1.00 54.78 185 THR A C 1
ATOM 1506 O O . THR A 1 185 ? 13.043 -5.118 -12.904 1.00 54.78 185 THR A O 1
ATOM 1509 N N . THR A 1 186 ? 14.987 -4.826 -11.811 1.00 51.66 186 THR A N 1
ATOM 1510 C CA . THR A 1 186 ? 15.899 -5.226 -12.897 1.00 51.66 186 THR A CA 1
ATOM 1511 C C . THR A 1 186 ? 16.361 -6.687 -12.759 1.00 51.66 186 THR A C 1
ATOM 1513 O O . THR A 1 186 ? 16.923 -7.232 -13.711 1.00 51.66 186 THR A O 1
ATOM 1516 N N . ASP A 1 187 ? 16.076 -7.360 -11.636 1.00 42.12 187 ASP A N 1
ATOM 1517 C CA . ASP A 1 187 ? 16.706 -8.619 -11.241 1.00 42.12 187 ASP A CA 1
ATOM 1518 C C . ASP A 1 187 ? 16.050 -9.827 -11.894 1.00 42.12 187 ASP A C 1
ATOM 1520 O O . ASP A 1 187 ? 15.370 -10.672 -11.310 1.00 42.12 187 ASP A O 1
ATOM 1524 N N . LYS A 1 188 ? 16.387 -9.938 -13.173 1.00 43.16 188 LYS A N 1
ATOM 1525 C CA . LYS A 1 188 ? 16.967 -11.176 -13.666 1.00 43.16 188 LYS A CA 1
ATOM 1526 C C . LYS A 1 188 ? 18.374 -10.879 -14.212 1.00 43.16 188 LYS A C 1
ATOM 1528 O O . LYS A 1 188 ? 18.559 -10.881 -15.421 1.00 43.16 188 LYS A O 1
ATOM 1533 N N . PHE A 1 189 ? 19.332 -10.665 -13.294 1.00 46.47 189 PHE A N 1
ATOM 1534 C CA . PHE A 1 189 ? 20.776 -10.977 -13.389 1.00 46.47 189 PHE A CA 1
ATOM 1535 C C . PHE A 1 189 ? 21.759 -10.164 -14.274 1.00 46.47 189 PHE A C 1
ATOM 1537 O O . PHE A 1 189 ? 22.823 -10.669 -14.599 1.00 46.47 189 PHE A O 1
ATOM 1544 N N . THR A 1 190 ? 21.551 -8.924 -14.674 1.00 54.97 190 THR A N 1
ATOM 1545 C CA . THR A 1 190 ? 22.499 -8.276 -15.622 1.00 54.97 190 THR A CA 1
ATOM 1546 C C . THR A 1 190 ? 23.985 -8.214 -15.186 1.00 54.97 190 THR A C 1
ATOM 1548 O O . THR A 1 190 ? 24.277 -7.779 -14.076 1.00 54.97 190 THR A O 1
ATOM 1551 N N . TYR A 1 191 ? 24.914 -8.574 -16.085 1.00 64.12 191 TYR A N 1
ATOM 1552 C CA . TYR A 1 191 ? 26.371 -8.631 -15.843 1.00 64.12 191 TYR A CA 1
ATOM 1553 C C . TYR A 1 191 ? 27.117 -7.377 -16.317 1.00 64.12 191 TYR A C 1
ATOM 1555 O O . TYR A 1 191 ? 26.651 -6.691 -17.228 1.00 64.12 191 TYR A O 1
ATOM 1563 N N . ASN A 1 192 ? 28.320 -7.128 -15.787 1.00 75.50 192 ASN A N 1
ATOM 1564 C CA . ASN A 1 192 ? 29.187 -6.012 -16.182 1.00 75.50 192 ASN A CA 1
ATOM 1565 C C . ASN A 1 192 ? 30.403 -6.516 -16.970 1.00 75.50 192 ASN A C 1
ATOM 1567 O O . ASN A 1 192 ? 31.099 -7.420 -16.537 1.00 75.50 192 ASN A O 1
ATOM 1571 N N . CYS A 1 193 ? 30.685 -5.905 -18.121 1.00 82.94 193 CYS A N 1
ATOM 1572 C CA . CYS A 1 193 ? 31.852 -6.238 -18.942 1.00 82.94 193 CYS A CA 1
ATOM 1573 C C . CYS A 1 193 ? 33.158 -5.774 -18.282 1.00 82.94 193 CYS A C 1
ATOM 1575 O O . CYS A 1 193 ? 33.307 -4.584 -18.010 1.00 82.94 193 CYS A O 1
ATOM 1577 N N . ASN A 1 194 ? 34.145 -6.652 -18.122 1.00 84.00 194 ASN A N 1
ATOM 1578 C CA . ASN A 1 194 ? 35.435 -6.333 -17.504 1.00 84.00 194 ASN A CA 1
ATOM 1579 C C . ASN A 1 194 ? 36.267 -5.328 -18.319 1.00 84.00 194 ASN A C 1
ATOM 1581 O O . ASN A 1 194 ? 37.091 -4.618 -17.747 1.00 84.00 194 ASN A O 1
ATOM 1585 N N . HIS A 1 195 ? 36.030 -5.209 -19.631 1.00 84.00 195 HIS A N 1
ATOM 1586 C CA . HIS A 1 195 ? 36.732 -4.241 -20.479 1.00 84.00 195 HIS A CA 1
ATOM 1587 C C . HIS A 1 195 ? 36.081 -2.847 -20.445 1.00 84.00 195 HIS A C 1
ATOM 1589 O O . HIS A 1 195 ? 36.712 -1.866 -20.061 1.00 84.00 195 HIS A O 1
ATOM 1595 N N . CYS A 1 196 ? 34.802 -2.729 -20.823 1.00 84.44 196 CYS A N 1
ATOM 1596 C CA . CYS A 1 196 ? 34.137 -1.421 -20.936 1.00 84.44 196 CYS A CA 1
ATOM 1597 C C . CYS A 1 196 ? 33.357 -0.995 -19.684 1.00 84.44 196 CYS A C 1
ATOM 1599 O O . CYS A 1 196 ? 32.815 0.109 -19.651 1.00 84.44 196 CYS A O 1
ATOM 1601 N N . ARG A 1 197 ? 33.262 -1.870 -18.674 1.00 80.25 197 ARG A N 1
ATOM 1602 C CA . ARG A 1 197 ? 32.502 -1.699 -17.420 1.00 80.25 197 ARG A CA 1
ATOM 1603 C C . ARG A 1 197 ? 30.999 -1.459 -17.597 1.00 80.25 197 ARG A C 1
ATOM 1605 O O . ARG A 1 197 ? 30.312 -1.155 -16.626 1.00 80.25 197 ARG A O 1
ATOM 1612 N N . GLN A 1 198 ? 30.473 -1.611 -18.813 1.00 75.00 198 GLN A N 1
ATOM 1613 C CA . GLN A 1 198 ? 29.047 -1.455 -19.097 1.00 75.00 198 GLN A CA 1
ATOM 1614 C C . GLN A 1 198 ? 28.271 -2.737 -18.786 1.00 75.00 198 GLN A C 1
ATOM 1616 O O . GLN A 1 198 ? 28.783 -3.846 -18.943 1.00 75.00 198 GLN A O 1
ATOM 1621 N N . GLN A 1 199 ? 27.016 -2.559 -18.382 1.00 68.25 199 GLN A N 1
ATOM 1622 C CA . GLN A 1 199 ? 26.056 -3.629 -18.132 1.00 68.25 199 GLN A CA 1
ATOM 1623 C C . GLN A 1 199 ? 25.573 -4.245 -19.451 1.00 68.25 199 GLN A C 1
ATOM 1625 O O . GLN A 1 199 ? 25.277 -3.517 -20.404 1.00 68.25 199 GLN A O 1
ATOM 1630 N N . CYS A 1 200 ? 25.523 -5.576 -19.525 1.00 67.56 200 CYS A N 1
ATOM 1631 C CA . CYS A 1 200 ? 25.362 -6.307 -20.778 1.00 67.56 200 CYS A CA 1
ATOM 1632 C C . CYS A 1 200 ? 24.364 -7.462 -20.662 1.00 67.56 200 CYS A C 1
ATOM 1634 O O . CYS A 1 200 ? 24.477 -8.310 -19.783 1.00 67.56 200 CYS A O 1
ATOM 1636 N N . ASP A 1 201 ? 23.426 -7.512 -21.612 1.00 60.62 201 ASP A N 1
ATOM 1637 C CA . ASP A 1 201 ? 22.411 -8.573 -21.728 1.00 60.62 201 ASP A CA 1
ATOM 1638 C C . ASP A 1 201 ? 23.018 -9.922 -22.182 1.00 60.62 201 ASP A C 1
ATOM 1640 O O . ASP A 1 201 ? 22.465 -10.988 -21.916 1.00 60.62 201 ASP A O 1
ATOM 1644 N N . VAL A 1 202 ? 24.144 -9.875 -22.903 1.00 66.31 202 VAL A N 1
ATOM 1645 C CA . VAL A 1 202 ? 24.872 -11.040 -23.430 1.00 66.31 202 VAL A CA 1
ATOM 1646 C C . VAL A 1 202 ? 26.263 -11.060 -22.804 1.00 66.31 202 VAL A C 1
ATOM 1648 O O . VAL A 1 202 ? 27.036 -10.119 -23.017 1.00 66.31 202 VAL A O 1
ATOM 1651 N N . ARG A 1 203 ? 26.570 -12.132 -22.065 1.00 80.75 203 ARG A N 1
ATOM 1652 C CA . ARG A 1 203 ? 27.844 -12.353 -21.374 1.00 80.75 203 ARG A CA 1
ATOM 1653 C C . ARG A 1 203 ? 28.682 -13.360 -22.159 1.00 80.75 203 ARG A C 1
ATOM 1655 O O . ARG A 1 203 ? 28.223 -14.452 -22.477 1.00 80.75 203 ARG A O 1
ATOM 1662 N N . TYR A 1 204 ? 29.916 -13.000 -22.476 1.00 82.12 204 TYR A N 1
ATOM 1663 C CA . TYR A 1 204 ? 30.947 -13.954 -22.873 1.00 82.12 204 TYR A CA 1
ATOM 1664 C C . TYR A 1 204 ? 31.834 -14.155 -21.656 1.00 82.12 204 TYR A C 1
ATOM 1666 O O . TYR A 1 204 ? 32.507 -13.215 -21.255 1.00 82.12 204 TYR A O 1
ATOM 1674 N N . HIS A 1 205 ? 31.784 -15.337 -21.054 1.00 81.50 205 HIS A N 1
ATOM 1675 C CA . HIS A 1 205 ? 32.520 -15.679 -19.845 1.00 81.50 205 HIS A CA 1
ATOM 1676 C C . HIS A 1 205 ? 33.755 -16.501 -20.196 1.00 81.50 205 HIS A C 1
ATOM 1678 O O . HIS A 1 205 ? 33.666 -17.473 -20.945 1.00 81.50 205 HIS A O 1
ATOM 1684 N N . CYS A 1 206 ? 34.915 -16.124 -19.675 1.00 81.44 206 CYS A N 1
ATOM 1685 C CA . CYS A 1 206 ? 36.103 -16.952 -19.779 1.00 81.44 206 CYS A CA 1
ATOM 1686 C C . CYS A 1 206 ? 36.083 -18.021 -18.687 1.00 81.44 206 CYS A C 1
ATOM 1688 O O . CYS A 1 206 ? 36.099 -17.694 -17.510 1.00 81.44 206 CYS A O 1
ATOM 1690 N N . THR A 1 207 ? 36.124 -19.295 -19.067 1.00 75.88 207 THR A N 1
ATOM 1691 C CA . THR A 1 207 ? 36.151 -20.415 -18.112 1.00 75.88 207 THR A CA 1
ATOM 1692 C C . THR A 1 207 ? 37.534 -20.677 -17.510 1.00 75.88 207 THR A C 1
ATOM 1694 O O . THR A 1 207 ? 37.681 -21.562 -16.671 1.00 75.88 207 THR A O 1
ATOM 1697 N N . VAL A 1 208 ? 38.561 -19.957 -17.973 1.00 79.81 208 VAL A N 1
ATOM 1698 C CA . VAL A 1 208 ? 39.963 -20.127 -17.556 1.00 79.81 208 VAL A CA 1
ATOM 1699 C C . VAL A 1 208 ? 40.420 -18.978 -16.656 1.00 79.81 208 VAL A C 1
ATOM 1701 O O . VAL A 1 208 ? 41.151 -19.200 -15.696 1.00 79.81 208 VAL A O 1
ATOM 1704 N N . CYS A 1 209 ? 40.001 -17.749 -16.957 1.00 77.25 209 CYS A N 1
ATOM 1705 C CA . CYS A 1 209 ? 40.295 -16.581 -16.137 1.00 77.25 209 CYS A CA 1
ATOM 1706 C C . CYS A 1 209 ? 39.253 -16.435 -15.032 1.00 77.25 209 CYS A C 1
ATOM 1708 O O . CYS A 1 209 ? 38.055 -16.543 -15.283 1.00 77.25 209 CYS A O 1
ATOM 1710 N N . GLU A 1 210 ? 39.713 -16.120 -13.827 1.00 72.19 210 GLU A N 1
ATOM 1711 C CA . GLU A 1 210 ? 38.827 -15.837 -12.706 1.00 72.19 210 GLU A CA 1
ATOM 1712 C C . GLU A 1 210 ? 38.017 -14.561 -12.986 1.00 72.19 210 GLU A C 1
ATOM 1714 O O . GLU A 1 210 ? 38.579 -13.493 -13.230 1.00 72.19 210 GLU A O 1
ATOM 1719 N N . ASP A 1 211 ? 36.692 -14.710 -13.002 1.00 69.94 211 ASP A N 1
ATOM 1720 C CA . ASP A 1 211 ? 35.704 -13.630 -13.122 1.00 69.94 211 ASP A CA 1
ATOM 1721 C C . ASP A 1 211 ? 35.928 -12.659 -14.301 1.00 69.94 211 ASP A C 1
ATOM 1723 O O . ASP A 1 211 ? 35.808 -11.437 -14.175 1.00 69.94 211 ASP A O 1
ATOM 1727 N N . PHE A 1 212 ? 36.288 -13.199 -15.473 1.00 77.50 212 PHE A N 1
ATOM 1728 C CA . PHE A 1 212 ? 36.536 -12.396 -16.671 1.00 77.50 212 PHE A CA 1
ATOM 1729 C C . PHE A 1 212 ? 35.414 -12.526 -17.705 1.00 77.50 212 PHE A C 1
ATOM 1731 O O . PHE A 1 212 ? 35.297 -13.535 -18.408 1.00 77.50 212 PHE A O 1
ATOM 1738 N N . ASP A 1 213 ? 34.630 -11.457 -17.838 1.00 84.81 213 ASP A N 1
ATOM 1739 C CA . ASP A 1 213 ? 33.485 -11.361 -18.730 1.00 84.81 213 ASP A CA 1
ATOM 1740 C C . ASP A 1 213 ? 33.610 -10.225 -19.733 1.00 84.81 213 ASP A C 1
ATOM 1742 O O . ASP A 1 213 ? 33.974 -9.095 -19.410 1.00 84.81 213 ASP A O 1
ATOM 1746 N N . LEU A 1 214 ? 33.214 -10.489 -20.972 1.00 84.31 214 LEU A N 1
ATOM 1747 C CA . LEU A 1 214 ? 33.124 -9.475 -22.008 1.00 84.31 214 LEU A CA 1
ATOM 1748 C C . LEU A 1 214 ? 31.695 -9.358 -22.524 1.00 84.31 214 LEU A C 1
ATOM 1750 O O . LEU A 1 214 ? 30.958 -10.334 -22.670 1.00 84.31 214 LEU A O 1
ATOM 1754 N N . CYS A 1 215 ? 31.301 -8.129 -22.842 1.00 84.81 215 CYS A N 1
ATOM 1755 C CA . CYS A 1 215 ? 30.099 -7.897 -23.623 1.00 84.81 215 CYS A CA 1
ATOM 1756 C C . CYS A 1 215 ? 30.306 -8.330 -25.065 1.00 84.81 215 CYS A C 1
ATOM 1758 O O . CYS A 1 215 ? 31.434 -8.389 -25.544 1.00 84.81 215 CYS A O 1
ATOM 1760 N N . GLU A 1 216 ? 29.214 -8.527 -25.798 1.00 84.00 216 GLU A N 1
ATOM 1761 C CA . GLU A 1 216 ? 29.282 -8.926 -27.205 1.00 84.00 216 GLU A CA 1
ATOM 1762 C C . GLU A 1 216 ? 30.170 -8.007 -28.059 1.00 84.00 216 GLU A C 1
ATOM 1764 O O . GLU A 1 216 ? 30.922 -8.492 -28.895 1.00 84.00 216 GLU A O 1
ATOM 1769 N N . LYS A 1 217 ? 30.167 -6.691 -27.813 1.00 84.62 217 LYS A N 1
ATOM 1770 C CA . LYS A 1 217 ? 31.036 -5.754 -28.545 1.00 84.62 217 LYS A CA 1
ATOM 1771 C C . LYS A 1 217 ? 32.512 -5.939 -28.196 1.00 84.62 217 LYS A C 1
ATOM 1773 O O . LYS A 1 217 ? 33.336 -6.017 -29.100 1.00 84.62 217 LYS A O 1
ATOM 1778 N N . CYS A 1 218 ? 32.827 -6.022 -26.904 1.00 85.81 218 CYS A N 1
ATOM 1779 C CA . CYS A 1 218 ? 34.196 -6.195 -26.434 1.00 85.81 218 CYS A CA 1
ATOM 1780 C C . CYS A 1 218 ? 34.735 -7.575 -26.802 1.00 85.81 218 CYS A C 1
ATOM 1782 O O . CYS A 1 218 ? 35.893 -7.669 -27.155 1.00 85.81 218 CYS A O 1
ATOM 1784 N N . TYR A 1 219 ? 33.909 -8.619 -26.833 1.00 84.94 219 TYR A N 1
ATOM 1785 C CA . TYR A 1 219 ? 34.328 -9.944 -27.285 1.00 84.94 219 TYR A CA 1
ATOM 1786 C C . TYR A 1 219 ? 34.834 -9.948 -28.739 1.00 84.94 219 TYR A C 1
ATOM 1788 O O . TYR A 1 219 ? 35.821 -10.604 -29.043 1.00 84.94 219 TYR A O 1
ATOM 1796 N N . TYR A 1 220 ? 34.189 -9.207 -29.648 1.00 82.88 220 TYR A N 1
ATOM 1797 C CA . TYR A 1 220 ? 34.631 -9.143 -31.050 1.00 82.88 220 TYR A CA 1
ATOM 1798 C C . TYR A 1 220 ? 35.777 -8.154 -31.300 1.00 82.88 220 TYR A C 1
ATOM 1800 O O . TYR A 1 220 ? 36.438 -8.239 -32.334 1.00 82.88 220 TYR A O 1
ATOM 1808 N N . GLN A 1 221 ? 35.982 -7.193 -30.400 1.00 82.12 221 GLN A N 1
ATOM 1809 C CA . GLN A 1 221 ? 37.039 -6.183 -30.513 1.00 82.12 221 GLN A CA 1
ATOM 1810 C C . GLN A 1 221 ? 38.325 -6.620 -29.808 1.00 82.12 221 GLN A C 1
ATOM 1812 O O . GLN A 1 221 ? 39.419 -6.375 -30.312 1.00 82.12 221 GLN A O 1
ATOM 1817 N N . GLU A 1 222 ? 38.186 -7.315 -28.685 1.00 71.38 222 GLU A N 1
ATOM 1818 C CA . GLU A 1 222 ? 39.280 -7.804 -27.863 1.00 71.38 222 GLU A CA 1
ATOM 1819 C C . GLU A 1 222 ? 39.616 -9.243 -28.254 1.00 71.38 222 GLU A C 1
ATOM 1821 O O . GLU A 1 222 ? 38.772 -10.137 -28.211 1.00 71.38 222 GLU A O 1
ATOM 1826 N N . LYS A 1 223 ? 40.881 -9.503 -28.588 1.00 70.44 223 LYS A N 1
ATOM 1827 C CA . LYS A 1 223 ? 41.381 -10.874 -28.727 1.00 70.44 223 LYS A CA 1
ATOM 1828 C C . LYS A 1 223 ? 41.749 -11.410 -27.349 1.00 70.44 223 LYS A C 1
ATOM 1830 O O . LYS A 1 223 ? 42.924 -11.462 -27.001 1.00 70.44 223 LYS A O 1
ATOM 1835 N N . HIS A 1 224 ? 40.745 -11.779 -26.559 1.00 81.88 224 HIS A N 1
ATOM 1836 C CA . HIS A 1 224 ? 41.006 -12.547 -25.348 1.00 81.88 224 HIS A CA 1
ATOM 1837 C C . HIS A 1 224 ? 41.593 -13.913 -25.736 1.00 81.88 224 HIS A C 1
ATOM 1839 O O . HIS A 1 224 ? 41.062 -14.587 -26.618 1.00 81.88 224 HIS A O 1
ATOM 1845 N N . GLU A 1 225 ? 42.711 -14.295 -25.117 1.00 79.25 225 GLU A N 1
ATOM 1846 C CA . GLU A 1 225 ? 43.493 -15.471 -25.530 1.00 79.25 225 GLU A CA 1
ATOM 1847 C C . GLU A 1 225 ? 42.773 -16.797 -25.249 1.00 79.25 225 GLU A C 1
ATOM 1849 O O . GLU A 1 225 ? 43.002 -17.793 -25.938 1.00 79.25 225 GLU A O 1
ATOM 1854 N N . HIS A 1 226 ? 41.859 -16.811 -24.276 1.00 81.12 226 HIS A N 1
ATOM 1855 C CA . HIS A 1 226 ? 41.071 -17.987 -23.937 1.00 81.12 226 HIS A CA 1
ATOM 1856 C C . HIS A 1 226 ? 39.736 -18.031 -24.678 1.00 81.12 226 HIS A C 1
ATOM 1858 O O . HIS A 1 226 ? 39.072 -17.019 -24.919 1.00 81.12 226 HIS A O 1
ATOM 1864 N N . LYS A 1 227 ? 39.298 -19.255 -24.982 1.00 75.38 227 LYS A N 1
ATOM 1865 C CA . LYS A 1 227 ? 37.963 -19.514 -25.513 1.00 75.38 227 LYS A CA 1
ATOM 1866 C C . LYS A 1 227 ? 36.922 -19.093 -24.473 1.00 75.38 227 LYS A C 1
ATOM 1868 O O . LYS A 1 227 ? 36.884 -19.644 -23.379 1.00 75.38 227 LYS A O 1
ATOM 1873 N N . MET A 1 228 ? 36.076 -18.136 -24.838 1.00 81.06 228 MET A N 1
ATOM 1874 C CA . MET A 1 228 ? 35.000 -17.655 -23.973 1.00 81.06 228 MET A CA 1
ATOM 1875 C C . MET A 1 228 ? 33.678 -18.335 -24.324 1.00 81.06 228 MET A C 1
ATOM 1877 O O . MET A 1 228 ? 33.341 -18.505 -25.498 1.00 81.06 228 MET A O 1
ATOM 1881 N N . GLU A 1 229 ? 32.917 -18.699 -23.302 1.00 76.81 229 GLU A N 1
ATOM 1882 C CA . GLU A 1 229 ? 31.584 -19.267 -23.420 1.00 76.81 229 GLU A CA 1
ATOM 1883 C C . GLU A 1 229 ? 30.536 -18.161 -23.419 1.00 76.81 229 GLU A C 1
ATOM 1885 O O . GLU A 1 229 ? 30.470 -17.316 -22.525 1.00 76.81 229 GLU A O 1
ATOM 1890 N N . ARG A 1 230 ? 29.685 -18.163 -24.443 1.00 80.62 230 ARG A N 1
ATOM 1891 C CA . ARG A 1 230 ? 28.571 -17.226 -24.528 1.00 80.62 230 ARG A CA 1
ATOM 1892 C C . ARG A 1 230 ? 27.450 -17.704 -23.613 1.00 80.62 230 ARG A C 1
ATOM 1894 O O . ARG A 1 230 ? 26.670 -18.572 -23.991 1.00 80.62 230 ARG A O 1
ATOM 1901 N N . SER A 1 231 ? 27.336 -17.093 -22.444 1.00 63.25 231 SER A N 1
ATOM 1902 C CA . SER A 1 231 ? 26.160 -17.217 -21.595 1.00 63.25 231 SER A CA 1
ATOM 1903 C C . SER A 1 231 ? 25.182 -16.101 -21.952 1.00 63.25 231 SER A C 1
ATOM 1905 O O . SER A 1 231 ? 25.394 -14.908 -21.725 1.00 63.25 231 SER A O 1
ATOM 1907 N N . VAL A 1 232 ? 24.066 -16.486 -22.562 1.00 54.78 232 VAL A N 1
ATOM 1908 C CA . VAL A 1 232 ? 22.900 -15.608 -22.563 1.00 54.78 232 VAL A CA 1
ATOM 1909 C C . VAL A 1 232 ? 22.294 -15.787 -21.194 1.00 54.78 232 VAL A C 1
ATOM 1911 O O . VAL A 1 232 ? 21.944 -16.898 -20.801 1.00 54.78 232 VAL A O 1
ATOM 1914 N N . GLN A 1 233 ? 22.169 -14.696 -20.456 1.00 46.53 233 GLN A N 1
ATOM 1915 C CA . GLN A 1 233 ? 21.207 -14.674 -19.379 1.00 46.53 233 GLN A CA 1
ATOM 1916 C C . GLN A 1 233 ? 19.893 -15.224 -19.922 1.00 46.53 233 GLN A C 1
ATOM 1918 O O . GLN A 1 233 ? 19.480 -14.811 -21.005 1.00 46.53 233 GLN A O 1
ATOM 1923 N N . GLN A 1 234 ? 19.210 -16.103 -19.193 1.00 41.31 234 GLN A N 1
ATOM 1924 C CA . GLN A 1 234 ? 17.848 -16.536 -19.524 1.00 41.31 234 GLN A CA 1
ATOM 1925 C C . GLN A 1 234 ? 16.845 -15.363 -19.355 1.00 41.31 234 GLN A C 1
ATOM 1927 O O . GLN A 1 234 ? 15.783 -15.478 -18.748 1.00 41.31 234 GLN A O 1
ATOM 1932 N N . SER A 1 235 ? 17.188 -14.187 -19.877 1.00 36.75 235 SER A N 1
ATOM 1933 C CA . SER A 1 235 ? 16.336 -13.065 -20.195 1.00 36.75 235 SER A CA 1
ATOM 1934 C C . SER A 1 235 ? 15.476 -13.487 -21.375 1.00 36.75 235 SER A C 1
ATOM 1936 O O . SER A 1 235 ? 15.814 -13.263 -22.528 1.00 36.75 235 SER A O 1
ATOM 1938 N N . LEU A 1 236 ? 14.365 -14.151 -21.056 1.00 39.91 236 LEU A N 1
ATOM 1939 C CA . LEU A 1 236 ? 13.116 -14.179 -21.828 1.00 39.91 236 LEU A CA 1
ATOM 1940 C C . LEU A 1 236 ? 13.148 -14.683 -23.284 1.00 39.91 236 LEU A C 1
ATOM 1942 O O . LEU A 1 236 ? 12.086 -14.773 -23.895 1.00 39.91 236 LEU A O 1
ATOM 1946 N N . VAL A 1 237 ? 14.294 -15.074 -23.832 1.00 39.41 237 VAL A N 1
ATOM 1947 C CA . VAL A 1 237 ? 14.422 -15.561 -25.205 1.00 39.41 237 VAL A CA 1
ATOM 1948 C C . VAL A 1 237 ? 15.496 -16.642 -25.298 1.00 39.41 237 VAL A C 1
ATOM 1950 O O . VAL A 1 237 ? 16.563 -16.423 -25.855 1.00 39.41 237 VAL A O 1
ATOM 1953 N N . ASP A 1 238 ? 15.176 -17.841 -24.806 1.00 33.53 238 ASP A N 1
ATOM 1954 C CA . ASP A 1 238 ? 15.671 -19.042 -25.478 1.00 33.53 238 ASP A CA 1
ATOM 1955 C C . ASP A 1 238 ? 14.574 -20.115 -25.553 1.00 33.53 238 ASP A C 1
ATOM 1957 O O . ASP A 1 238 ? 14.091 -20.652 -24.550 1.00 33.53 238 ASP A O 1
ATOM 1961 N N . VAL A 1 239 ? 14.114 -20.346 -26.781 1.00 36.62 239 VAL A N 1
ATOM 1962 C CA . VAL A 1 239 ? 13.417 -21.559 -27.203 1.00 36.62 239 VAL A CA 1
ATOM 1963 C C . VAL A 1 239 ? 14.322 -22.151 -28.266 1.00 36.62 239 VAL A C 1
ATOM 1965 O O . VAL A 1 239 ? 14.099 -21.962 -29.461 1.00 36.62 239 VAL A O 1
ATOM 1968 N N . SER A 1 240 ? 15.389 -22.800 -27.822 1.00 33.88 240 SER A N 1
ATOM 1969 C CA . SER A 1 240 ? 16.102 -23.750 -28.651 1.00 33.88 240 SER A CA 1
ATOM 1970 C C . SER A 1 240 ? 15.182 -24.948 -28.900 1.00 33.88 240 SER A C 1
ATOM 1972 O O . SER A 1 240 ? 14.559 -25.502 -27.990 1.00 33.88 240 SER A O 1
ATOM 1974 N N . ASN A 1 241 ? 15.033 -25.278 -30.180 1.00 39.22 241 ASN A N 1
ATOM 1975 C CA . ASN A 1 241 ? 14.510 -26.555 -30.627 1.00 39.22 241 ASN A CA 1
ATOM 1976 C C . ASN A 1 241 ? 15.597 -27.598 -30.371 1.00 39.22 241 ASN A C 1
ATOM 1978 O O . ASN A 1 241 ? 16.580 -27.600 -31.103 1.00 39.22 241 ASN A O 1
ATOM 1982 N N . ASP A 1 242 ? 15.386 -28.488 -29.408 1.00 31.80 242 ASP A N 1
ATOM 1983 C CA . ASP A 1 242 ? 16.029 -29.799 -29.408 1.00 31.80 242 ASP A CA 1
ATOM 1984 C C . ASP A 1 242 ? 14.930 -30.863 -29.324 1.00 31.80 242 ASP A C 1
ATOM 1986 O O . ASP A 1 242 ? 14.370 -31.162 -28.269 1.00 31.80 242 ASP A O 1
ATOM 1990 N N . GLU A 1 243 ? 14.574 -31.408 -30.489 1.00 38.38 243 GLU A N 1
ATOM 1991 C CA . GLU A 1 243 ? 14.063 -32.771 -30.568 1.00 38.38 243 GLU A CA 1
ATOM 1992 C C . GLU A 1 243 ? 15.265 -33.699 -30.361 1.00 38.38 243 GLU A C 1
ATOM 1994 O O . GLU A 1 243 ? 16.193 -33.643 -31.163 1.00 38.38 243 GLU A O 1
ATOM 1999 N N . HIS A 1 244 ? 15.183 -34.564 -29.342 1.00 36.91 244 HIS A N 1
ATOM 2000 C CA . HIS A 1 244 ? 16.073 -35.680 -28.952 1.00 36.91 244 HIS A CA 1
ATOM 2001 C C . HIS A 1 244 ? 16.822 -35.461 -27.628 1.00 36.91 244 HIS A C 1
ATOM 2003 O O . HIS A 1 244 ? 17.968 -35.037 -27.608 1.00 36.91 244 HIS A O 1
ATOM 2009 N N . SER A 1 245 ? 16.220 -35.883 -26.513 1.00 29.16 245 SER A N 1
ATOM 2010 C CA . SER A 1 245 ? 16.641 -37.133 -25.857 1.00 29.16 245 SER A CA 1
ATOM 2011 C C . SER A 1 245 ? 15.738 -37.446 -24.660 1.00 29.16 245 SER A C 1
ATOM 2013 O O . SER A 1 245 ? 15.447 -36.586 -23.831 1.00 29.16 245 SER A O 1
ATOM 2015 N N . ALA A 1 246 ? 15.262 -38.685 -24.605 1.00 34.97 246 ALA A N 1
ATOM 2016 C CA . ALA A 1 246 ? 14.408 -39.221 -23.556 1.00 34.97 246 ALA A CA 1
ATOM 2017 C C . ALA A 1 246 ? 15.228 -39.817 -22.394 1.00 34.97 246 ALA A C 1
ATOM 2019 O O . ALA A 1 246 ? 16.372 -40.223 -22.583 1.00 34.97 246 ALA A O 1
ATOM 2020 N N . ASN A 1 247 ? 14.535 -39.983 -21.257 1.00 29.27 247 ASN A N 1
ATOM 2021 C CA . ASN A 1 247 ? 14.809 -40.857 -20.101 1.00 29.27 247 ASN A CA 1
ATOM 2022 C C . ASN A 1 247 ? 15.648 -40.277 -18.945 1.00 29.27 247 ASN A C 1
ATOM 2024 O O . ASN A 1 247 ? 16.871 -40.278 -18.996 1.00 29.27 247 ASN A O 1
ATOM 2028 N N . ASN A 1 248 ? 15.000 -39.932 -17.823 1.00 30.14 248 ASN A N 1
ATOM 2029 C CA . ASN A 1 248 ? 14.784 -40.871 -16.704 1.00 30.14 248 ASN A CA 1
ATOM 2030 C C . ASN A 1 248 ? 13.799 -40.277 -15.659 1.00 30.14 248 ASN A C 1
ATOM 2032 O O . ASN A 1 248 ? 13.789 -39.057 -15.484 1.00 30.14 248 ASN A O 1
ATOM 2036 N N . PRO A 1 249 ? 12.978 -41.085 -14.957 1.00 42.69 249 PRO A N 1
ATOM 2037 C CA . PRO A 1 249 ? 12.023 -40.621 -13.958 1.00 42.69 249 PRO A CA 1
ATOM 2038 C C . PRO A 1 249 ? 12.581 -40.789 -12.537 1.00 42.69 249 PRO A C 1
ATOM 2040 O O . PRO A 1 249 ? 13.114 -41.845 -12.214 1.00 42.69 249 PRO A O 1
ATOM 2043 N N . ASN A 1 250 ? 12.449 -39.759 -11.699 1.00 29.06 250 ASN A N 1
ATOM 2044 C CA . ASN A 1 250 ? 12.151 -39.833 -10.257 1.00 29.06 250 ASN A CA 1
ATOM 2045 C C . ASN A 1 250 ? 12.365 -38.455 -9.616 1.00 29.06 250 ASN A C 1
ATOM 2047 O O . ASN A 1 250 ? 13.437 -37.878 -9.761 1.00 29.06 250 ASN A O 1
ATOM 2051 N N . GLY A 1 251 ? 11.374 -37.967 -8.861 1.00 27.38 251 GLY A N 1
ATOM 2052 C CA . GLY A 1 251 ? 11.585 -36.860 -7.920 1.00 27.38 251 GLY A CA 1
ATOM 2053 C C . GLY A 1 251 ? 10.520 -35.767 -7.911 1.00 27.38 251 GLY A C 1
ATOM 2054 O O . GLY A 1 251 ? 10.777 -34.663 -8.361 1.00 27.38 251 GLY A O 1
ATOM 2055 N N . ASP A 1 252 ? 9.368 -36.122 -7.349 1.00 27.77 252 ASP A N 1
ATOM 2056 C CA . ASP A 1 252 ? 8.526 -35.330 -6.441 1.00 27.77 252 ASP A CA 1
ATOM 2057 C C . ASP A 1 252 ? 7.846 -34.002 -6.850 1.00 27.77 252 ASP A C 1
ATOM 2059 O O . ASP A 1 252 ? 8.306 -33.183 -7.639 1.00 27.77 252 ASP A O 1
ATOM 2063 N N . LYS A 1 253 ? 6.647 -33.840 -6.286 1.00 39.19 253 LYS A N 1
ATOM 2064 C CA . LYS A 1 253 ? 5.585 -32.915 -6.674 1.00 39.19 253 LYS A CA 1
ATOM 2065 C C . LYS A 1 253 ? 5.689 -31.574 -5.954 1.00 39.19 253 LYS A C 1
ATOM 2067 O O . LYS A 1 253 ? 5.397 -31.475 -4.771 1.00 39.19 253 LYS A O 1
ATOM 2072 N N . SER A 1 254 ? 5.940 -30.527 -6.724 1.00 40.53 254 SER A N 1
ATOM 2073 C CA . SER A 1 254 ? 5.353 -29.182 -6.614 1.00 40.53 254 SER A CA 1
ATOM 2074 C C . SER A 1 254 ? 6.102 -28.332 -7.625 1.00 40.53 254 SER A C 1
ATOM 2076 O O . SER A 1 254 ? 7.321 -28.350 -7.564 1.00 40.53 254 SER A O 1
ATOM 2078 N N . LEU A 1 255 ? 5.415 -27.681 -8.572 1.00 36.19 255 LEU A N 1
ATOM 2079 C CA . LEU A 1 255 ? 5.851 -26.492 -9.330 1.00 36.19 255 LEU A CA 1
ATOM 2080 C C . LEU A 1 255 ? 4.879 -26.271 -10.504 1.00 36.19 255 LEU A C 1
ATOM 2082 O O . LEU A 1 255 ? 4.540 -27.198 -11.243 1.00 36.19 255 LEU A O 1
ATOM 2086 N N . ALA A 1 256 ? 4.417 -25.033 -10.682 1.00 43.06 256 ALA A N 1
ATOM 2087 C CA . ALA A 1 256 ? 3.645 -24.628 -11.852 1.00 43.06 256 ALA A CA 1
ATOM 2088 C C . ALA A 1 256 ? 4.386 -25.031 -13.139 1.00 43.06 256 ALA A C 1
ATOM 2090 O O . ALA A 1 256 ? 5.594 -24.832 -13.254 1.00 43.06 256 ALA A O 1
ATOM 2091 N N . SER A 1 257 ? 3.662 -25.613 -14.101 1.00 43.31 257 SER A N 1
ATOM 2092 C CA . SER A 1 257 ? 4.267 -26.131 -15.332 1.00 43.31 257 SER A CA 1
ATOM 2093 C C . SER A 1 257 ? 5.161 -25.069 -16.013 1.00 43.31 257 SER A C 1
ATOM 2095 O O . SER A 1 257 ? 4.717 -23.931 -16.204 1.00 43.31 257 SER A O 1
ATOM 2097 N N . PRO A 1 258 ? 6.393 -25.410 -16.445 1.00 49.19 258 PRO A N 1
ATOM 2098 C CA . PRO A 1 258 ? 7.293 -24.489 -17.159 1.00 49.19 258 PRO A CA 1
ATOM 2099 C C . PRO A 1 258 ? 6.653 -23.802 -18.382 1.00 49.19 258 PRO A C 1
ATOM 2101 O O . PRO A 1 258 ? 7.065 -22.721 -18.809 1.00 49.19 258 PRO A O 1
ATOM 2104 N N . GLN A 1 259 ? 5.604 -24.413 -18.941 1.00 51.19 259 GLN A N 1
ATOM 2105 C CA . GLN A 1 259 ? 4.799 -23.880 -20.038 1.00 51.19 259 GLN A CA 1
ATOM 2106 C C . GLN A 1 259 ? 3.944 -22.670 -19.630 1.00 51.19 259 GLN A C 1
ATOM 2108 O O . GLN A 1 259 ? 3.876 -21.699 -20.386 1.00 51.19 259 GLN A O 1
ATOM 2113 N N . LEU A 1 260 ? 3.341 -22.686 -18.437 1.00 53.06 260 LEU A N 1
ATOM 2114 C CA . LEU A 1 260 ? 2.510 -21.584 -17.944 1.00 53.06 260 LEU A CA 1
ATOM 2115 C C . LEU A 1 260 ? 3.357 -20.326 -17.703 1.00 53.06 260 LEU A C 1
ATOM 2117 O O . LEU A 1 260 ? 2.986 -19.222 -18.100 1.00 53.06 260 LEU A O 1
ATOM 2121 N N . GLN A 1 261 ? 4.547 -20.504 -17.127 1.00 52.16 261 GLN A N 1
ATOM 2122 C CA . GLN A 1 261 ? 5.471 -19.404 -16.856 1.00 52.16 261 GLN A CA 1
ATOM 2123 C C . GLN A 1 261 ? 5.980 -18.751 -18.153 1.00 52.16 261 GLN A C 1
ATOM 2125 O O . GLN A 1 261 ? 6.069 -17.523 -18.241 1.00 52.16 261 GLN A O 1
ATOM 2130 N N . ARG A 1 262 ? 6.234 -19.560 -19.194 1.00 58.31 262 ARG A N 1
ATOM 2131 C CA . ARG A 1 262 ? 6.579 -19.087 -20.546 1.00 58.31 262 ARG A CA 1
ATOM 2132 C C . ARG A 1 262 ? 5.430 -18.325 -21.209 1.00 58.31 262 ARG A C 1
ATOM 2134 O O . ARG A 1 262 ? 5.656 -17.334 -21.901 1.00 58.31 262 ARG A O 1
ATOM 2141 N N . GLN A 1 263 ? 4.192 -18.767 -21.004 1.00 66.62 263 GLN A N 1
ATOM 2142 C CA . GLN A 1 263 ? 3.017 -18.082 -21.540 1.00 66.62 263 GLN A CA 1
ATOM 2143 C C . GLN A 1 263 ? 2.831 -16.702 -20.892 1.00 66.62 263 GLN A C 1
ATOM 2145 O O . GLN A 1 263 ? 2.650 -15.711 -21.598 1.00 66.62 263 GLN A O 1
ATOM 2150 N N . GLN A 1 264 ? 2.959 -16.614 -19.567 1.00 66.00 264 GLN A N 1
ATOM 2151 C CA . GLN A 1 264 ? 2.875 -15.350 -18.827 1.00 66.00 264 GLN A CA 1
ATOM 2152 C C . GLN A 1 264 ? 4.001 -14.378 -19.198 1.00 66.00 264 GLN A C 1
ATOM 2154 O O . GLN A 1 264 ? 3.793 -13.168 -19.289 1.00 66.00 264 GLN A O 1
ATOM 2159 N N . SER A 1 265 ? 5.215 -14.881 -19.429 1.00 61.38 265 SER A N 1
ATOM 2160 C CA . SER A 1 265 ? 6.326 -14.035 -19.858 1.00 61.38 265 SER A CA 1
ATOM 2161 C C . SER A 1 265 ? 6.118 -13.469 -21.266 1.00 61.38 265 SER A C 1
ATOM 2163 O O . SER A 1 265 ? 6.352 -12.282 -21.478 1.00 61.38 265 SER A O 1
ATOM 2165 N N . MET A 1 266 ? 5.610 -14.283 -22.199 1.00 69.81 266 MET A N 1
ATOM 2166 C CA . MET A 1 266 ? 5.258 -13.841 -23.554 1.00 69.81 266 MET A CA 1
ATOM 2167 C C . MET A 1 266 ? 4.176 -12.754 -23.528 1.00 69.81 266 MET A C 1
ATOM 2169 O O . MET A 1 266 ? 4.281 -11.757 -24.239 1.00 69.81 266 MET A O 1
ATOM 2173 N N . GLN A 1 267 ? 3.170 -12.919 -22.668 1.00 75.44 267 GLN A N 1
ATOM 2174 C CA . GLN A 1 267 ? 2.084 -11.957 -22.503 1.00 75.44 267 GLN A CA 1
ATOM 2175 C C . GLN A 1 267 ? 2.601 -10.582 -22.043 1.00 75.44 267 GLN A C 1
ATOM 2177 O O . GLN A 1 267 ? 2.287 -9.570 -22.668 1.00 75.44 267 GLN A O 1
ATOM 2182 N N . ARG A 1 268 ? 3.502 -10.552 -21.052 1.00 71.81 268 ARG A N 1
ATOM 2183 C CA . ARG A 1 268 ? 4.158 -9.313 -20.591 1.00 71.81 268 ARG A CA 1
ATOM 2184 C C . ARG A 1 268 ? 4.971 -8.622 -21.691 1.00 71.81 268 ARG A C 1
ATOM 2186 O O . ARG A 1 268 ? 4.987 -7.395 -21.778 1.00 71.81 268 ARG A O 1
ATOM 2193 N N . CYS A 1 269 ? 5.633 -9.387 -22.561 1.00 76.75 269 CYS A N 1
ATOM 2194 C CA . CYS A 1 269 ? 6.345 -8.832 -23.716 1.00 76.75 269 CYS A CA 1
ATOM 2195 C C . CYS A 1 269 ? 5.387 -8.199 -24.739 1.00 76.75 269 CYS A C 1
ATOM 2197 O O . CYS A 1 269 ? 5.692 -7.136 -25.280 1.00 76.75 269 CYS A O 1
ATOM 2199 N N . ILE A 1 270 ? 4.230 -8.822 -24.988 1.00 83.00 270 ILE A N 1
ATOM 2200 C CA . ILE A 1 270 ? 3.196 -8.278 -25.881 1.00 83.00 270 ILE A CA 1
ATOM 2201 C C . ILE A 1 270 ? 2.625 -6.976 -25.307 1.00 83.00 270 ILE A C 1
ATOM 2203 O O . ILE A 1 270 ? 2.502 -5.998 -26.039 1.00 83.00 270 ILE A O 1
ATOM 2207 N N . GLU A 1 271 ? 2.335 -6.925 -24.009 1.00 80.81 271 GLU A N 1
ATOM 2208 C CA . GLU A 1 271 ? 1.828 -5.720 -23.335 1.00 80.81 271 GLU A CA 1
ATOM 2209 C C . GLU A 1 271 ? 2.830 -4.562 -23.392 1.00 80.81 271 GLU A C 1
ATOM 2211 O O . GLU A 1 271 ? 2.469 -3.440 -23.754 1.00 80.81 271 GLU A O 1
ATOM 2216 N N . ALA A 1 272 ? 4.111 -4.837 -23.133 1.00 80.38 272 ALA A N 1
ATOM 2217 C CA . ALA A 1 272 ? 5.170 -3.840 -23.255 1.00 80.38 272 ALA A CA 1
ATOM 2218 C C . ALA A 1 272 ? 5.335 -3.332 -24.701 1.00 80.38 272 ALA A C 1
ATOM 2220 O O . ALA A 1 272 ? 5.561 -2.137 -24.914 1.00 80.38 272 ALA A O 1
ATOM 2221 N N . LEU A 1 273 ? 5.184 -4.215 -25.696 1.00 85.62 273 LEU A N 1
ATOM 2222 C CA . LEU A 1 273 ? 5.199 -3.849 -27.112 1.00 85.62 273 LEU A CA 1
ATOM 2223 C C . LEU A 1 273 ? 3.998 -2.960 -27.473 1.00 85.62 273 LEU A C 1
ATOM 2225 O O . LEU A 1 273 ? 4.185 -1.919 -28.100 1.00 85.62 273 LEU A O 1
ATOM 2229 N N . LEU A 1 274 ? 2.784 -3.330 -27.052 1.00 86.00 274 LEU A N 1
ATOM 2230 C CA . LEU A 1 274 ? 1.561 -2.550 -27.282 1.00 86.00 274 LEU A CA 1
ATOM 2231 C C . LEU A 1 274 ? 1.649 -1.163 -26.642 1.00 86.00 274 LEU A C 1
ATOM 2233 O O . LEU A 1 274 ? 1.328 -0.158 -27.280 1.00 86.00 274 LEU A O 1
ATOM 2237 N N . HIS A 1 275 ? 2.157 -1.094 -25.412 1.00 84.81 275 HIS A N 1
ATOM 2238 C CA . HIS A 1 275 ? 2.427 0.172 -24.747 1.00 84.81 275 HIS A CA 1
ATOM 2239 C C . HIS A 1 275 ? 3.416 1.022 -25.554 1.00 84.81 275 HIS A C 1
ATOM 2241 O O . HIS A 1 275 ? 3.150 2.192 -25.807 1.00 84.81 275 HIS A O 1
ATOM 2247 N N . ALA A 1 276 ? 4.541 0.454 -25.999 1.00 86.19 276 ALA A N 1
ATOM 2248 C CA . ALA A 1 276 ? 5.556 1.196 -26.745 1.00 86.19 276 ALA A CA 1
ATOM 2249 C C . ALA A 1 276 ? 5.045 1.750 -28.085 1.00 86.19 276 ALA A C 1
ATOM 2251 O O . ALA A 1 276 ? 5.433 2.854 -28.469 1.00 86.19 276 ALA A O 1
ATOM 2252 N N . VAL A 1 277 ? 4.165 1.010 -28.768 1.00 87.56 277 VAL A N 1
ATOM 2253 C CA . VAL A 1 277 ? 3.513 1.436 -30.017 1.00 87.56 277 VAL A CA 1
ATOM 2254 C C . VAL A 1 277 ? 2.562 2.617 -29.784 1.00 87.56 277 VAL A C 1
ATOM 2256 O O . VAL A 1 277 ? 2.530 3.542 -30.594 1.00 87.56 277 VAL A O 1
ATOM 2259 N N . ASN A 1 278 ? 1.825 2.619 -28.671 1.00 86.56 278 ASN A N 1
ATOM 2260 C CA . ASN A 1 278 ? 0.811 3.639 -28.377 1.00 86.56 278 ASN A CA 1
ATOM 2261 C C . ASN A 1 278 ? 1.345 4.827 -27.552 1.00 86.56 278 ASN A C 1
ATOM 2263 O O . ASN A 1 278 ? 0.727 5.892 -27.508 1.00 86.56 278 ASN A O 1
ATOM 2267 N N . CYS A 1 279 ? 2.495 4.676 -26.892 1.00 86.38 279 CYS A N 1
ATOM 2268 C CA . CYS A 1 279 ? 3.045 5.678 -25.987 1.00 86.38 279 CYS A CA 1
ATOM 2269 C C . CYS A 1 279 ? 3.675 6.855 -26.745 1.00 86.38 279 CYS A C 1
ATOM 2271 O O . CYS A 1 279 ? 4.709 6.718 -27.402 1.00 86.38 279 CYS A O 1
ATOM 2273 N N . ARG A 1 280 ? 3.117 8.057 -26.568 1.00 88.44 280 ARG A N 1
ATOM 2274 C CA . ARG A 1 280 ? 3.634 9.307 -27.163 1.00 88.44 280 ARG A CA 1
ATOM 2275 C C . ARG A 1 280 ? 4.639 10.053 -26.277 1.00 88.44 280 ARG A C 1
ATOM 2277 O O . ARG A 1 280 ? 5.323 10.944 -26.764 1.00 88.44 280 ARG A O 1
ATOM 2284 N N . ASN A 1 281 ? 4.772 9.677 -25.003 1.00 82.56 281 ASN A N 1
ATOM 2285 C CA . ASN A 1 281 ? 5.705 10.327 -24.082 1.00 82.56 281 ASN A CA 1
ATOM 2286 C C . ASN A 1 281 ? 7.160 9.928 -24.407 1.00 82.56 281 ASN A C 1
ATOM 2288 O O . ASN A 1 281 ? 7.501 8.739 -24.407 1.00 82.56 281 ASN A O 1
ATOM 2292 N N . ALA A 1 282 ? 8.007 10.918 -24.702 1.00 73.50 282 ALA A N 1
ATOM 2293 C CA . ALA A 1 282 ? 9.434 10.727 -24.963 1.00 73.50 282 ALA A CA 1
ATOM 2294 C C . ALA A 1 282 ? 10.212 10.314 -23.699 1.00 73.50 282 ALA A C 1
ATOM 2296 O O . ALA A 1 282 ? 11.153 9.533 -23.794 1.00 73.50 282 ALA A O 1
ATOM 2297 N N . ASN A 1 283 ? 9.751 10.754 -22.525 1.00 77.75 283 ASN A N 1
ATOM 2298 C CA . ASN A 1 283 ? 10.348 10.486 -21.215 1.00 77.75 283 ASN A CA 1
ATOM 2299 C C . ASN A 1 283 ? 9.493 9.499 -20.406 1.00 77.75 283 ASN A C 1
ATOM 2301 O O . ASN A 1 283 ? 9.258 9.686 -19.215 1.00 77.75 283 ASN A O 1
ATOM 2305 N N . CYS A 1 284 ? 8.958 8.467 -21.063 1.00 76.69 284 CYS A N 1
ATOM 2306 C CA . CYS A 1 284 ? 8.164 7.451 -20.379 1.00 76.69 284 CYS A CA 1
ATOM 2307 C C . CYS A 1 284 ? 9.000 6.755 -19.291 1.00 76.69 284 CYS A C 1
ATOM 2309 O O . CYS A 1 284 ? 10.076 6.231 -19.581 1.00 76.69 284 CYS A O 1
ATOM 2311 N N . ILE A 1 285 ? 8.484 6.722 -18.056 1.00 71.69 285 ILE A N 1
ATOM 2312 C CA . ILE A 1 285 ? 9.175 6.139 -16.894 1.00 71.69 285 ILE A CA 1
ATOM 2313 C C . ILE A 1 285 ? 9.368 4.619 -17.021 1.00 71.69 285 ILE A C 1
ATOM 2315 O O . ILE A 1 285 ? 10.290 4.044 -16.445 1.00 71.69 285 ILE A O 1
ATOM 2319 N N . ASN A 1 286 ? 8.533 3.960 -17.831 1.00 68.69 286 ASN A N 1
ATOM 2320 C CA . ASN A 1 286 ? 8.644 2.537 -18.106 1.00 68.69 286 ASN A CA 1
ATOM 2321 C C . ASN A 1 286 ? 9.866 2.262 -19.004 1.00 68.69 286 ASN A C 1
ATOM 2323 O O . ASN A 1 286 ? 9.848 2.526 -20.209 1.00 68.69 286 ASN A O 1
ATOM 2327 N N . ARG A 1 287 ? 10.929 1.680 -18.434 1.00 66.56 287 ARG A N 1
ATOM 2328 C CA . ARG A 1 287 ? 12.184 1.378 -19.150 1.00 66.56 287 ARG A CA 1
ATOM 2329 C C . ARG A 1 287 ? 11.970 0.455 -20.361 1.00 66.56 287 ARG A C 1
ATOM 2331 O O . ARG A 1 287 ? 12.631 0.620 -21.391 1.00 66.56 287 ARG A O 1
ATOM 2338 N N . SER A 1 288 ? 11.009 -0.466 -20.279 1.00 72.62 288 SER A N 1
ATOM 2339 C CA . SER A 1 288 ? 10.640 -1.354 -21.387 1.00 72.62 288 SER A CA 1
ATOM 2340 C C . SER A 1 288 ? 10.051 -0.577 -22.565 1.00 72.62 288 SER A C 1
ATOM 2342 O O . SER A 1 288 ? 10.322 -0.929 -23.710 1.00 72.62 288 SER A O 1
ATOM 2344 N N . CYS A 1 289 ? 9.336 0.526 -22.318 1.00 77.00 289 CYS A N 1
ATOM 2345 C CA . CYS A 1 289 ? 8.806 1.396 -23.371 1.00 77.00 289 CYS A CA 1
ATOM 2346 C C . CYS A 1 289 ? 9.925 1.935 -24.271 1.00 77.00 289 CYS A C 1
ATOM 2348 O O . CYS A 1 289 ? 9.858 1.804 -25.493 1.00 77.00 289 CYS A O 1
ATOM 2350 N N . LEU A 1 290 ? 10.998 2.469 -23.678 1.00 73.69 290 LEU A N 1
ATOM 2351 C CA . LEU A 1 290 ? 12.150 2.986 -24.425 1.00 73.69 290 LEU A CA 1
ATOM 2352 C C . LEU A 1 290 ? 12.865 1.882 -25.216 1.00 73.69 290 LEU A C 1
ATOM 2354 O O . LEU A 1 290 ? 13.216 2.082 -26.383 1.00 73.69 290 LEU A O 1
ATOM 2358 N N . ARG A 1 291 ? 13.038 0.697 -24.611 1.00 75.75 291 ARG A N 1
ATOM 2359 C CA . ARG A 1 291 ? 13.636 -0.473 -25.275 1.00 75.75 291 ARG A CA 1
ATOM 2360 C C . ARG A 1 291 ? 12.813 -0.893 -26.494 1.00 75.75 291 ARG A C 1
ATOM 2362 O O . ARG A 1 291 ? 13.360 -0.989 -27.591 1.00 75.75 291 ARG A O 1
ATOM 2369 N N . TYR A 1 292 ? 11.505 -1.086 -26.329 1.00 80.12 292 TYR A N 1
ATOM 2370 C CA . TYR A 1 292 ? 10.624 -1.510 -27.417 1.00 80.12 292 TYR A CA 1
ATOM 2371 C C . TYR A 1 292 ? 10.440 -0.429 -28.485 1.00 80.12 292 TYR A C 1
ATOM 2373 O O . TYR A 1 292 ? 10.420 -0.768 -29.663 1.00 80.12 292 TYR A O 1
ATOM 2381 N N . LYS A 1 293 ? 10.420 0.864 -28.135 1.00 79.31 293 LYS A N 1
ATOM 2382 C CA . LYS A 1 293 ? 10.437 1.960 -29.123 1.00 79.31 293 LYS A CA 1
ATOM 2383 C C . LYS A 1 293 ? 11.666 1.892 -30.028 1.00 79.31 293 LYS A C 1
ATOM 2385 O O . LYS A 1 293 ? 11.536 2.009 -31.245 1.00 79.31 293 LYS A O 1
ATOM 2390 N N . ARG A 1 294 ? 12.848 1.631 -29.459 1.00 79.31 294 ARG A N 1
ATOM 2391 C CA . ARG A 1 294 ? 14.087 1.447 -30.233 1.00 79.31 294 ARG A CA 1
ATOM 2392 C C . ARG A 1 294 ? 14.016 0.216 -31.138 1.00 79.31 294 ARG A C 1
ATOM 2394 O O . ARG A 1 294 ? 14.436 0.284 -32.289 1.00 79.31 294 ARG A O 1
ATOM 2401 N N . VAL A 1 295 ? 13.462 -0.889 -30.639 1.00 81.00 295 VAL A N 1
ATOM 2402 C CA . VAL A 1 295 ? 13.263 -2.121 -31.419 1.00 81.00 295 VAL A CA 1
ATOM 2403 C C . VAL A 1 295 ? 12.278 -1.898 -32.573 1.00 81.00 295 VAL A C 1
ATOM 2405 O O . VAL A 1 295 ? 12.562 -2.293 -33.700 1.00 81.00 295 VAL A O 1
ATOM 2408 N N . ILE A 1 296 ? 11.161 -1.208 -32.336 1.00 84.88 296 ILE A N 1
ATOM 2409 C CA . ILE A 1 296 ? 10.184 -0.852 -33.373 1.00 84.88 296 ILE A CA 1
ATOM 2410 C C . ILE A 1 296 ? 10.835 0.047 -34.429 1.00 84.88 296 ILE A C 1
ATOM 2412 O O . ILE A 1 296 ? 10.678 -0.206 -35.622 1.00 84.88 296 ILE A O 1
ATOM 2416 N N . GLN A 1 297 ? 11.606 1.055 -34.014 1.00 82.56 297 GLN A N 1
ATOM 2417 C CA . GLN A 1 297 ? 12.329 1.918 -34.947 1.00 82.56 297 GLN A CA 1
ATOM 2418 C C . GLN A 1 297 ? 13.318 1.112 -35.798 1.00 82.56 297 GLN A C 1
ATOM 2420 O O . GLN A 1 297 ? 13.297 1.206 -37.021 1.00 82.56 297 GLN A O 1
ATOM 2425 N N . HIS A 1 298 ? 14.086 0.214 -35.172 1.00 82.50 298 HIS A N 1
ATOM 2426 C CA . HIS A 1 298 ? 14.952 -0.714 -35.893 1.00 82.50 298 HIS A CA 1
ATOM 2427 C C . HIS A 1 298 ? 14.174 -1.533 -36.930 1.00 82.50 298 HIS A C 1
ATOM 2429 O O . HIS A 1 298 ? 14.624 -1.645 -38.061 1.00 82.50 298 HIS A O 1
ATOM 2435 N N . THR A 1 299 ? 12.995 -2.076 -36.603 1.00 82.81 299 THR A N 1
ATOM 2436 C CA . THR A 1 299 ? 12.217 -2.865 -37.578 1.00 82.81 299 THR A CA 1
ATOM 2437 C C . THR A 1 299 ? 11.732 -2.069 -38.788 1.00 82.81 299 THR A C 1
ATOM 2439 O O . THR A 1 299 ? 11.522 -2.672 -39.837 1.00 82.81 299 THR A O 1
ATOM 2442 N N . LYS A 1 300 ? 11.575 -0.744 -38.667 1.00 83.44 300 LYS A N 1
ATOM 2443 C CA . LYS A 1 300 ? 11.213 0.138 -39.787 1.00 83.44 300 LYS A CA 1
ATOM 2444 C C . LYS A 1 300 ? 12.408 0.414 -40.701 1.00 83.44 300 LYS A C 1
ATOM 2446 O O . LYS A 1 300 ? 12.250 0.423 -41.916 1.00 83.44 300 LYS A O 1
ATOM 2451 N N . ASP A 1 301 ? 13.590 0.579 -40.111 1.00 81.38 301 ASP A N 1
ATOM 2452 C CA . ASP A 1 301 ? 14.801 1.004 -40.824 1.00 81.38 301 ASP A CA 1
ATOM 2453 C C . ASP A 1 301 ? 15.708 -0.175 -41.239 1.00 81.38 301 ASP A C 1
ATOM 2455 O O . ASP A 1 301 ? 16.681 -0.005 -41.982 1.00 81.38 301 ASP A O 1
ATOM 2459 N N . CYS A 1 302 ? 15.423 -1.391 -40.758 1.00 82.00 302 CYS A N 1
ATOM 2460 C CA . CYS A 1 302 ? 16.261 -2.565 -40.985 1.00 82.00 302 CYS A CA 1
ATOM 2461 C C . CYS A 1 302 ? 16.191 -3.045 -42.441 1.00 82.00 302 CYS A C 1
ATOM 2463 O O . CYS A 1 302 ? 15.170 -3.540 -42.913 1.00 82.00 302 CYS A O 1
ATOM 2465 N N . LYS A 1 303 ? 17.334 -2.974 -43.135 1.00 76.75 303 LYS A N 1
ATOM 2466 C CA . LYS A 1 303 ? 17.521 -3.481 -44.509 1.00 76.75 303 LYS A CA 1
ATOM 2467 C C . LYS A 1 303 ? 17.864 -4.975 -44.574 1.00 76.75 303 LYS A C 1
ATOM 2469 O O . LYS A 1 303 ? 18.010 -5.533 -45.661 1.00 76.75 303 LYS A O 1
ATOM 2474 N N . GLY A 1 304 ? 18.035 -5.629 -43.425 1.00 66.94 304 GLY A N 1
ATOM 2475 C CA . GLY A 1 304 ? 18.282 -7.065 -43.368 1.00 66.94 304 GLY A CA 1
ATOM 2476 C C . GLY A 1 304 ? 17.049 -7.820 -43.857 1.00 66.94 304 GLY A C 1
ATOM 2477 O O . GLY A 1 304 ? 15.967 -7.651 -43.301 1.00 66.94 304 GLY A O 1
ATOM 2478 N N . LYS A 1 305 ? 17.195 -8.675 -44.881 1.00 58.22 305 LYS A N 1
ATOM 2479 C CA . LYS A 1 305 ? 16.124 -9.601 -45.298 1.00 58.22 305 LYS A CA 1
ATOM 2480 C C . LYS A 1 305 ? 15.605 -10.319 -44.042 1.00 58.22 305 LYS A C 1
ATOM 2482 O O . LYS A 1 305 ? 16.427 -10.759 -43.242 1.00 58.22 305 LYS A O 1
ATOM 2487 N N . ASN A 1 306 ? 14.281 -10.433 -43.875 1.00 56.28 306 ASN A N 1
ATOM 2488 C CA . ASN A 1 306 ? 13.556 -10.878 -42.660 1.00 56.28 306 ASN A CA 1
ATOM 2489 C C . ASN A 1 306 ? 14.118 -12.117 -41.910 1.00 56.28 306 ASN A C 1
ATOM 2491 O O . ASN A 1 306 ? 13.735 -12.370 -40.772 1.00 56.28 306 ASN A O 1
ATOM 2495 N N . SER A 1 307 ? 15.009 -12.896 -42.526 1.00 59.41 307 SER A N 1
ATOM 2496 C CA . SER A 1 307 ? 15.670 -14.090 -41.995 1.00 59.41 307 SER A CA 1
ATOM 2497 C C . SER A 1 307 ? 17.140 -13.912 -41.581 1.00 59.41 307 SER A C 1
ATOM 2499 O O . SER A 1 307 ? 17.748 -14.888 -41.151 1.00 59.41 307 SER A O 1
ATOM 2501 N N . GLN A 1 308 ? 17.739 -12.723 -41.685 1.00 67.62 308 GLN A N 1
ATOM 2502 C CA . GLN A 1 308 ? 19.163 -12.506 -41.367 1.00 67.62 308 GLN A CA 1
ATOM 2503 C C . GLN A 1 308 ? 19.391 -11.562 -40.177 1.00 67.62 308 GLN A C 1
ATOM 2505 O O . GLN A 1 308 ? 20.443 -11.615 -39.552 1.00 67.62 308 GLN A O 1
ATOM 2510 N N . CYS A 1 309 ? 18.398 -10.748 -39.795 1.00 74.06 309 CYS A N 1
ATOM 2511 C CA . CYS A 1 309 ? 18.487 -9.916 -38.592 1.00 74.06 309 CYS A CA 1
ATOM 2512 C C . CYS A 1 309 ? 17.869 -10.627 -37.378 1.00 74.06 309 CYS A C 1
ATOM 2514 O O . CYS A 1 309 ? 16.666 -10.891 -37.352 1.00 74.06 309 CYS A O 1
ATOM 2516 N N . ASN A 1 310 ? 18.683 -10.898 -36.355 1.00 74.31 310 ASN A N 1
ATOM 2517 C CA . ASN A 1 310 ? 18.246 -11.582 -35.133 1.00 74.31 310 ASN A CA 1
ATOM 2518 C C . ASN A 1 310 ? 17.204 -10.775 -34.341 1.00 74.31 310 ASN A C 1
ATOM 2520 O O . ASN A 1 310 ? 16.258 -11.357 -33.818 1.00 74.31 310 ASN A O 1
ATOM 2524 N N . ILE A 1 311 ? 17.305 -9.441 -34.341 1.00 71.56 311 ILE A N 1
ATOM 2525 C CA . ILE A 1 311 ? 16.320 -8.556 -33.700 1.00 71.56 311 ILE A CA 1
ATOM 2526 C C . ILE A 1 311 ? 14.972 -8.665 -34.425 1.00 71.56 311 ILE A C 1
ATOM 2528 O O . ILE A 1 311 ? 13.943 -8.911 -33.801 1.00 71.56 311 ILE A O 1
ATOM 2532 N N . CYS A 1 312 ? 14.967 -8.558 -35.759 1.00 76.25 312 CYS A N 1
ATOM 2533 C CA . CYS A 1 312 ? 13.741 -8.686 -36.548 1.00 76.25 312 CYS A CA 1
ATOM 2534 C C . CYS A 1 312 ? 13.105 -10.075 -36.409 1.00 76.25 312 CYS A C 1
ATOM 2536 O O . CYS A 1 312 ? 11.888 -10.155 -36.279 1.00 76.25 312 CYS A O 1
ATOM 2538 N N . LYS A 1 313 ? 13.895 -11.158 -36.378 1.00 77.88 313 LYS A N 1
ATOM 2539 C CA . LYS A 1 313 ? 13.380 -12.521 -36.140 1.00 77.88 313 LYS A CA 1
ATOM 2540 C C . LYS A 1 313 ? 12.606 -12.621 -34.828 1.00 77.88 313 LYS A C 1
ATOM 2542 O O . LYS A 1 313 ? 11.494 -13.145 -34.815 1.00 77.88 313 LYS A O 1
ATOM 2547 N N . GLN A 1 314 ? 13.182 -12.102 -33.745 1.00 73.94 314 GLN A N 1
ATOM 2548 C CA . GLN A 1 314 ? 12.567 -12.142 -32.418 1.00 73.94 314 GLN A CA 1
ATOM 2549 C C . GLN A 1 314 ? 11.273 -11.323 -32.373 1.00 73.94 314 GLN A C 1
ATOM 2551 O O . GLN A 1 314 ? 10.258 -11.795 -31.862 1.00 73.94 314 GLN A O 1
ATOM 2556 N N . VAL A 1 315 ? 11.269 -10.131 -32.979 1.00 81.19 315 VAL A N 1
ATOM 2557 C CA . VAL A 1 315 ? 10.061 -9.297 -33.054 1.00 81.19 315 VAL A CA 1
ATOM 2558 C C . VAL A 1 315 ? 8.981 -9.966 -33.897 1.00 81.19 315 VAL A C 1
ATOM 2560 O O . VAL A 1 315 ? 7.836 -10.013 -33.472 1.00 81.19 315 VAL A O 1
ATOM 2563 N N . ILE A 1 316 ? 9.325 -10.545 -35.051 1.00 82.38 316 ILE A N 1
ATOM 2564 C CA . ILE A 1 316 ? 8.370 -11.271 -35.904 1.00 82.38 316 ILE A CA 1
ATOM 2565 C C . ILE A 1 316 ? 7.715 -12.423 -35.131 1.00 82.38 316 ILE A C 1
ATOM 2567 O O . ILE A 1 316 ? 6.509 -12.634 -35.254 1.00 82.38 316 ILE A O 1
ATOM 2571 N N . PHE A 1 317 ? 8.487 -13.146 -34.319 1.00 80.12 317 PHE A N 1
ATOM 2572 C CA . PHE A 1 317 ? 7.975 -14.228 -33.482 1.00 80.12 317 PHE A CA 1
ATOM 2573 C C . PHE A 1 317 ? 7.007 -13.722 -32.402 1.00 80.12 317 PHE A C 1
ATOM 2575 O O . PHE A 1 317 ? 5.901 -14.245 -32.268 1.00 80.12 317 PHE A O 1
ATOM 2582 N N . LEU A 1 318 ? 7.368 -12.653 -31.690 1.00 81.94 318 LEU A N 1
ATOM 2583 C CA . LEU A 1 318 ? 6.495 -12.013 -30.702 1.00 81.94 318 LEU A CA 1
ATOM 2584 C C . LEU A 1 318 ? 5.201 -11.479 -31.346 1.00 81.94 318 LEU A C 1
ATOM 2586 O O . LEU A 1 318 ? 4.095 -11.726 -30.859 1.00 81.94 318 LEU A O 1
ATOM 2590 N N . CYS A 1 319 ? 5.322 -10.818 -32.499 1.00 84.94 319 CYS A N 1
ATOM 2591 C CA . CYS A 1 319 ? 4.197 -10.320 -33.287 1.00 84.94 319 CYS A CA 1
ATOM 2592 C C . CYS A 1 319 ? 3.304 -11.451 -33.818 1.00 84.94 319 CYS A C 1
ATOM 2594 O O . CYS A 1 319 ? 2.108 -11.238 -33.995 1.00 84.94 319 CYS A O 1
ATOM 2596 N N . TRP A 1 320 ? 3.836 -12.657 -34.044 1.00 84.56 320 TRP A N 1
ATOM 2597 C CA . TRP A 1 320 ? 3.037 -13.821 -34.439 1.00 84.56 320 TRP A CA 1
ATOM 2598 C C . TRP A 1 320 ? 2.142 -14.320 -33.303 1.00 84.56 320 TRP A C 1
ATOM 2600 O O . TRP A 1 320 ? 0.979 -14.644 -33.553 1.00 84.56 320 TRP A O 1
ATOM 2610 N N . TYR A 1 321 ? 2.638 -14.332 -32.059 1.00 82.38 321 TYR A N 1
ATOM 2611 C CA . TYR A 1 321 ? 1.807 -14.645 -30.890 1.00 82.38 321 TYR A CA 1
ATOM 2612 C C . TYR A 1 321 ? 0.679 -13.633 -30.724 1.00 82.38 321 TYR A C 1
ATOM 2614 O O . TYR A 1 321 ? -0.472 -14.031 -30.563 1.00 82.38 321 TYR A O 1
ATOM 2622 N N . HIS A 1 322 ? 0.990 -12.343 -30.855 1.00 83.94 322 HIS A N 1
ATOM 2623 C C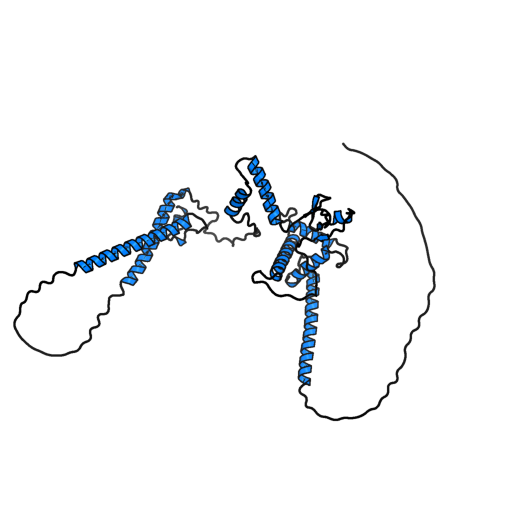A . HIS A 1 322 ? -0.022 -11.291 -30.854 1.00 83.94 322 HIS A CA 1
ATOM 2624 C C . HIS A 1 322 ? -1.038 -11.466 -32.003 1.00 83.94 322 HIS A C 1
ATOM 2626 O O . HIS A 1 322 ? -2.245 -11.425 -31.779 1.00 83.94 322 HIS A O 1
ATOM 2632 N N . ALA A 1 323 ? -0.585 -11.743 -33.230 1.00 87.50 323 ALA A N 1
ATOM 2633 C CA . ALA A 1 323 ? -1.457 -11.881 -34.400 1.00 87.50 323 ALA A CA 1
ATOM 2634 C C . ALA A 1 323 ? -2.455 -13.053 -34.309 1.00 87.50 323 ALA A C 1
ATOM 2636 O O . ALA A 1 323 ? -3.479 -13.032 -34.991 1.00 87.50 323 ALA A O 1
ATOM 2637 N N . LYS A 1 324 ? -2.191 -14.073 -33.478 1.00 83.19 324 LYS A N 1
ATOM 2638 C CA . LYS A 1 324 ? -3.130 -15.187 -33.250 1.00 83.19 324 LYS A CA 1
ATOM 2639 C C . LYS A 1 324 ? -4.396 -14.777 -32.502 1.00 83.19 324 LYS A C 1
ATOM 2641 O O . LYS A 1 324 ? -5.432 -15.402 -32.731 1.00 83.19 324 LYS A O 1
ATOM 2646 N N . SER A 1 325 ? -4.290 -13.802 -31.603 1.00 81.44 325 SER A N 1
ATOM 2647 C CA . SER A 1 325 ? -5.375 -13.318 -30.740 1.00 81.44 325 SER A CA 1
ATOM 2648 C C . SER A 1 325 ? -5.824 -11.892 -31.082 1.00 81.44 325 SER A C 1
ATOM 2650 O O . SER A 1 325 ? -6.817 -11.416 -30.540 1.00 81.44 325 SER A O 1
ATOM 2652 N N . CYS A 1 326 ? -5.128 -11.210 -31.996 1.00 84.44 326 CYS A N 1
ATOM 2653 C CA . CYS A 1 326 ? -5.442 -9.845 -32.399 1.00 84.44 326 CYS A CA 1
ATOM 2654 C C . CYS A 1 326 ? -6.645 -9.766 -33.355 1.00 84.44 326 CYS A C 1
ATOM 2656 O O . CYS A 1 326 ? -6.589 -10.184 -34.520 1.00 84.44 326 CYS A O 1
ATOM 2658 N N . ASN A 1 327 ? -7.717 -9.127 -32.884 1.00 84.06 327 ASN A N 1
ATOM 2659 C CA . ASN A 1 327 ? -8.937 -8.891 -33.660 1.00 84.06 327 ASN A CA 1
ATOM 2660 C C . ASN A 1 327 ? -8.993 -7.507 -34.326 1.00 84.06 327 ASN A C 1
ATOM 2662 O O . ASN A 1 327 ? -9.875 -7.272 -35.148 1.00 84.06 327 ASN A O 1
ATOM 2666 N N . GLU A 1 328 ? -8.028 -6.624 -34.064 1.00 84.19 328 GLU A N 1
ATOM 2667 C CA . GLU A 1 328 ? -7.977 -5.295 -34.678 1.00 84.19 328 GLU A CA 1
ATOM 2668 C C . GLU A 1 328 ? -7.718 -5.378 -36.191 1.00 84.19 328 GLU A C 1
ATOM 2670 O O . GLU A 1 328 ? -6.907 -6.184 -36.662 1.00 84.19 328 GLU A O 1
ATOM 2675 N N . GLN A 1 329 ? -8.423 -4.546 -36.963 1.00 75.50 329 GLN A N 1
ATOM 2676 C CA . GLN A 1 329 ? -8.243 -4.447 -38.418 1.00 75.50 329 GLN A CA 1
ATOM 2677 C C . GLN A 1 329 ? -7.069 -3.525 -38.782 1.00 75.50 329 GLN A C 1
ATOM 2679 O O . GLN A 1 329 ? -6.302 -3.836 -39.687 1.00 75.50 329 GLN A O 1
ATOM 2684 N N . ASN A 1 330 ? -6.873 -2.448 -38.012 1.00 82.94 330 ASN A N 1
ATOM 2685 C CA . ASN A 1 330 ? -5.805 -1.458 -38.198 1.00 82.94 330 ASN A CA 1
ATOM 2686 C C . ASN A 1 330 ? -4.779 -1.506 -37.054 1.00 82.94 330 ASN A C 1
ATOM 2688 O O . ASN A 1 330 ? -4.456 -0.484 -36.444 1.00 82.94 330 ASN A O 1
ATOM 2692 N N . CYS A 1 331 ? -4.288 -2.707 -36.744 1.00 85.31 331 CYS A N 1
ATOM 2693 C CA . CYS A 1 331 ? -3.329 -2.904 -35.664 1.00 85.31 331 CYS A CA 1
ATOM 2694 C C . CYS A 1 331 ? -2.006 -2.174 -35.954 1.00 85.31 331 CYS A C 1
ATOM 2696 O O . CYS A 1 331 ? -1.406 -2.352 -37.014 1.00 85.31 331 CYS A O 1
ATOM 2698 N N . GLN A 1 332 ? -1.535 -1.379 -34.992 1.00 85.75 332 GLN A N 1
ATOM 2699 C CA . GLN A 1 332 ? -0.302 -0.588 -35.110 1.00 85.75 332 GLN A CA 1
ATOM 2700 C C . GLN A 1 332 ? 0.975 -1.402 -34.817 1.00 85.75 332 GLN A C 1
ATOM 2702 O O . GLN A 1 332 ? 2.092 -0.908 -34.981 1.00 85.75 332 GLN A O 1
ATOM 2707 N N . VAL A 1 333 ? 0.828 -2.657 -34.379 1.00 86.81 333 VAL A N 1
ATOM 2708 C CA . VAL A 1 333 ? 1.952 -3.557 -34.100 1.00 86.81 333 VAL A CA 1
ATOM 2709 C C . VAL A 1 333 ? 2.652 -3.950 -35.411 1.00 86.81 333 VAL A C 1
ATOM 2711 O O . VAL A 1 333 ? 1.988 -4.443 -36.332 1.00 86.81 333 VAL A O 1
ATOM 2714 N N . PRO A 1 334 ? 3.991 -3.813 -35.509 1.00 82.81 334 PRO A N 1
ATOM 2715 C CA . PRO A 1 334 ? 4.745 -4.218 -36.694 1.00 82.81 334 PRO A CA 1
ATOM 2716 C C . PRO A 1 334 ? 4.449 -5.665 -37.110 1.00 82.81 334 PRO A C 1
ATOM 2718 O O . PRO A 1 334 ? 4.277 -6.544 -36.272 1.00 82.81 334 PRO A O 1
ATOM 2721 N N . PHE A 1 335 ? 4.388 -5.933 -38.416 1.00 86.12 335 PHE A N 1
ATOM 2722 C CA . PHE A 1 335 ? 4.143 -7.263 -39.006 1.00 86.12 335 PHE A CA 1
ATOM 2723 C C . PHE A 1 335 ? 2.790 -7.935 -38.692 1.00 86.12 335 PHE A C 1
ATOM 2725 O O . PHE A 1 335 ? 2.484 -8.940 -39.337 1.00 86.12 335 PHE A O 1
ATOM 2732 N N . CYS A 1 336 ? 1.963 -7.402 -37.783 1.00 88.56 336 CYS A N 1
ATOM 2733 C CA . CYS A 1 336 ? 0.717 -8.033 -37.333 1.00 88.56 336 CYS A CA 1
ATOM 2734 C C . CYS A 1 336 ? -0.235 -8.349 -38.498 1.00 88.56 336 CYS A C 1
ATOM 2736 O O . CYS A 1 336 ? -0.594 -9.508 -38.701 1.00 88.56 336 CYS A O 1
ATOM 2738 N N . THR A 1 337 ? -0.554 -7.365 -39.343 1.00 87.06 337 THR A N 1
ATOM 2739 C CA . THR A 1 337 ? -1.457 -7.532 -40.500 1.00 87.06 337 THR A CA 1
ATOM 2740 C C . THR A 1 337 ? -0.962 -8.600 -41.484 1.00 87.06 337 THR A C 1
ATOM 2742 O O . THR A 1 337 ? -1.721 -9.458 -41.948 1.00 87.06 337 THR A O 1
ATOM 2745 N N . ASN A 1 338 ? 0.346 -8.608 -41.754 1.00 86.56 338 ASN A N 1
ATOM 2746 C CA . ASN A 1 338 ? 0.977 -9.571 -42.656 1.00 86.56 338 ASN A CA 1
ATOM 2747 C C . ASN A 1 338 ? 0.956 -10.993 -42.072 1.00 86.56 338 ASN A C 1
ATOM 2749 O O . ASN A 1 338 ? 0.694 -11.962 -42.789 1.00 86.56 338 ASN A O 1
ATOM 2753 N N . LEU A 1 339 ? 1.212 -11.130 -40.769 1.00 88.00 339 LEU A N 1
ATOM 2754 C CA . LEU A 1 339 ? 1.192 -12.412 -40.065 1.00 88.00 339 LEU A CA 1
ATOM 2755 C C . LEU A 1 339 ? -0.233 -12.952 -39.914 1.00 88.00 339 LEU A C 1
ATOM 2757 O O . LEU A 1 339 ? -0.445 -14.134 -40.170 1.00 88.00 339 LEU A O 1
ATOM 2761 N N . LYS A 1 340 ? -1.216 -12.099 -39.608 1.00 86.12 340 LYS A N 1
ATOM 2762 C CA . LYS A 1 340 ? -2.643 -12.454 -39.547 1.00 86.12 340 LYS A CA 1
ATOM 2763 C C . LYS A 1 340 ? -3.117 -13.050 -40.873 1.00 86.12 340 LYS A C 1
ATOM 2765 O O . LYS A 1 340 ? -3.695 -14.135 -40.890 1.00 86.12 340 LYS A O 1
ATOM 2770 N N . THR A 1 341 ? -2.748 -12.416 -41.989 1.00 86.06 341 THR A N 1
ATOM 2771 C CA . THR A 1 341 ? -3.039 -12.915 -43.344 1.00 86.06 341 THR A CA 1
ATOM 2772 C C . THR A 1 341 ? -2.397 -14.284 -43.602 1.00 86.06 341 THR A C 1
ATOM 2774 O O . THR A 1 341 ? -3.038 -15.183 -44.150 1.00 86.06 341 THR A O 1
ATOM 2777 N N . LYS A 1 342 ? -1.138 -14.486 -43.184 1.00 85.81 342 LYS A N 1
ATOM 2778 C CA . LYS A 1 342 ? -0.448 -15.783 -43.319 1.00 85.81 342 LYS A CA 1
ATOM 2779 C C . LYS A 1 342 ? -1.094 -16.881 -42.469 1.00 85.81 342 LYS A C 1
ATOM 2781 O O . LYS A 1 342 ? -1.319 -17.973 -42.982 1.00 85.81 342 LYS A O 1
ATOM 2786 N N . ILE A 1 343 ? -1.426 -16.593 -41.209 1.00 85.38 343 ILE A N 1
ATOM 2787 C CA . ILE A 1 343 ? -2.090 -17.540 -40.298 1.00 85.38 343 ILE A CA 1
ATOM 2788 C C . ILE A 1 343 ? -3.463 -17.935 -40.853 1.00 85.38 343 ILE A C 1
ATOM 2790 O O . ILE A 1 343 ? -3.816 -19.113 -40.842 1.00 85.38 343 ILE A O 1
ATOM 2794 N N . GLN A 1 344 ? -4.227 -16.975 -41.379 1.00 86.00 344 GLN A N 1
ATOM 2795 C CA . GLN A 1 344 ? -5.539 -17.235 -41.969 1.00 86.00 344 GLN A CA 1
ATOM 2796 C C . GLN A 1 344 ? -5.441 -18.132 -43.210 1.00 86.00 344 GLN A C 1
ATOM 2798 O O . GLN A 1 344 ? -6.179 -19.113 -43.306 1.00 86.00 344 GLN A O 1
ATOM 2803 N N . LYS A 1 345 ? -4.487 -17.860 -44.115 1.00 85.94 345 LYS A N 1
ATOM 2804 C CA . LYS A 1 345 ? -4.211 -18.728 -45.273 1.00 85.94 345 LYS A CA 1
ATOM 2805 C C . LYS A 1 345 ? -3.812 -20.139 -44.838 1.00 85.94 345 LYS A C 1
ATOM 2807 O O . LYS A 1 345 ? -4.352 -21.103 -45.363 1.00 85.94 345 LYS A O 1
ATOM 2812 N N . GLN A 1 346 ? -2.935 -20.271 -43.840 1.00 84.06 346 GLN A N 1
ATOM 2813 C CA . GLN A 1 346 ? -2.511 -21.575 -43.322 1.00 84.06 346 GLN A CA 1
ATOM 2814 C C . GLN A 1 346 ? -3.679 -22.371 -42.719 1.00 84.06 346 GLN A C 1
ATOM 2816 O O . GLN A 1 346 ? -3.817 -23.560 -42.997 1.00 84.06 346 GLN A O 1
ATOM 2821 N N . ARG A 1 347 ? -4.555 -21.721 -41.940 1.00 83.94 347 ARG A N 1
ATOM 2822 C CA . ARG A 1 347 ? -5.767 -22.356 -41.394 1.00 83.94 347 ARG A CA 1
ATOM 2823 C C . ARG A 1 347 ? -6.717 -22.814 -42.500 1.00 83.94 347 ARG A C 1
ATOM 2825 O O . ARG A 1 347 ? -7.236 -23.920 -42.411 1.00 83.94 347 ARG A O 1
ATOM 2832 N N . ALA A 1 348 ? -6.908 -22.004 -43.544 1.00 83.62 348 ALA A N 1
ATOM 2833 C CA . ALA A 1 348 ? -7.753 -22.362 -44.681 1.00 83.62 348 ALA A CA 1
ATOM 2834 C C . ALA A 1 348 ? -7.209 -23.584 -45.444 1.00 83.62 348 ALA A C 1
ATOM 2836 O O . ALA A 1 348 ? -7.967 -24.512 -45.723 1.00 83.62 348 ALA A O 1
ATOM 2837 N N . THR A 1 349 ? -5.899 -23.630 -45.715 1.00 85.31 349 THR A N 1
ATOM 2838 C CA . THR A 1 349 ? -5.261 -24.776 -46.382 1.00 85.31 349 THR A CA 1
ATOM 2839 C C . THR A 1 349 ? -5.338 -26.042 -45.528 1.00 85.31 349 THR A C 1
ATOM 2841 O O . THR A 1 349 ? -5.707 -27.098 -46.042 1.00 85.31 349 THR A O 1
ATOM 2844 N N . ASN A 1 350 ? -5.056 -25.950 -44.223 1.00 82.44 350 ASN A N 1
ATOM 2845 C CA . ASN A 1 350 ? -5.164 -27.094 -43.313 1.00 82.44 350 ASN A CA 1
ATOM 2846 C C . ASN A 1 350 ? -6.601 -27.618 -43.250 1.00 82.44 350 ASN A C 1
ATOM 2848 O O . ASN A 1 350 ? -6.822 -28.812 -43.416 1.00 82.44 350 ASN A O 1
ATOM 2852 N N . HIS A 1 351 ? -7.587 -26.725 -43.133 1.00 81.94 351 HIS A N 1
ATOM 2853 C CA . HIS A 1 351 ? -8.995 -27.111 -43.125 1.00 81.94 351 HIS A CA 1
ATOM 2854 C C . HIS A 1 351 ? -9.427 -27.766 -44.448 1.00 81.94 351 HIS A C 1
ATOM 2856 O O . HIS A 1 351 ? -10.196 -28.726 -44.448 1.00 81.94 351 HIS A O 1
ATOM 2862 N N . GLN A 1 352 ? -8.906 -27.301 -45.589 1.00 83.69 352 GLN A N 1
ATOM 2863 C CA . GLN A 1 352 ? -9.156 -27.931 -46.887 1.00 83.69 352 GLN A CA 1
ATOM 2864 C C . GLN A 1 352 ? -8.532 -29.333 -46.977 1.00 83.69 352 GLN A C 1
ATOM 2866 O O . GLN A 1 352 ? -9.166 -30.247 -47.507 1.00 83.69 352 GLN A O 1
ATOM 2871 N N . MET A 1 353 ? -7.317 -29.521 -46.454 1.00 83.88 353 MET A N 1
ATOM 2872 C CA . MET A 1 353 ? -6.661 -30.830 -46.400 1.00 83.88 353 MET A CA 1
ATOM 2873 C C . MET A 1 353 ? -7.378 -31.794 -45.453 1.00 83.88 353 MET A C 1
ATOM 2875 O O . MET A 1 353 ? -7.606 -32.941 -45.832 1.00 83.88 353 MET A O 1
ATOM 2879 N N . ASP A 1 354 ? -7.803 -31.336 -44.277 1.00 81.56 354 ASP A N 1
ATOM 2880 C CA . ASP A 1 354 ? -8.557 -32.151 -43.321 1.00 81.56 354 ASP A CA 1
ATOM 2881 C C . ASP A 1 354 ? -9.923 -32.552 -43.884 1.00 81.56 354 ASP A C 1
ATOM 2883 O O . ASP A 1 354 ? -10.309 -33.716 -43.786 1.00 81.56 354 ASP A O 1
ATOM 2887 N N . ARG A 1 355 ? -10.615 -31.644 -44.589 1.00 84.75 355 ARG A N 1
ATOM 2888 C CA . ARG A 1 355 ? -11.843 -31.982 -45.330 1.00 84.75 355 ARG A CA 1
ATOM 2889 C C . ARG A 1 355 ? -11.597 -33.045 -46.402 1.00 84.75 355 ARG A C 1
ATOM 2891 O O . ARG A 1 355 ? -12.405 -33.961 -46.533 1.00 84.75 355 ARG A O 1
ATOM 2898 N N . ARG A 1 356 ? -10.492 -32.956 -47.153 1.00 83.06 356 ARG A N 1
ATOM 2899 C CA . ARG A 1 356 ? -10.117 -33.974 -48.155 1.00 83.06 356 ARG A CA 1
ATOM 2900 C C . ARG A 1 356 ? -9.795 -35.321 -47.507 1.00 83.06 356 ARG A C 1
ATOM 2902 O O . ARG A 1 356 ? -10.246 -36.345 -48.009 1.00 83.06 356 ARG A O 1
ATOM 2909 N N . ARG A 1 357 ? -9.067 -35.326 -46.386 1.00 85.00 357 ARG A N 1
ATOM 2910 C CA . ARG A 1 357 ? -8.767 -36.540 -45.610 1.00 85.00 357 ARG A CA 1
ATOM 2911 C C . ARG A 1 357 ? -10.040 -37.184 -45.075 1.00 85.00 357 ARG A C 1
ATOM 2913 O O . ARG A 1 357 ? -10.239 -38.369 -45.293 1.00 85.00 357 ARG A O 1
ATOM 2920 N N . MET A 1 358 ? -10.931 -36.402 -44.469 1.00 82.31 358 MET A N 1
ATOM 2921 C CA . MET A 1 358 ? -12.213 -36.887 -43.955 1.00 82.31 358 MET A CA 1
ATOM 2922 C C . MET A 1 358 ? -13.076 -37.500 -45.067 1.00 82.31 358 MET A C 1
ATOM 2924 O O . MET A 1 358 ? -13.626 -38.584 -44.886 1.00 82.31 358 MET A O 1
ATOM 2928 N N . PHE A 1 359 ? -13.141 -36.853 -46.237 1.00 82.38 359 PHE A N 1
ATOM 2929 C CA . PHE A 1 359 ? -13.861 -37.380 -47.399 1.00 82.38 359 PHE A CA 1
ATOM 2930 C C . PHE A 1 359 ? -13.247 -38.692 -47.918 1.00 82.38 359 PHE A C 1
ATOM 2932 O O . PHE A 1 359 ? -13.982 -39.630 -48.222 1.00 82.38 359 PHE A O 1
ATOM 2939 N N . ALA A 1 360 ? -11.913 -38.799 -47.947 1.00 79.69 360 ALA A N 1
ATOM 2940 C CA . ALA A 1 360 ? -11.209 -40.026 -48.320 1.00 79.69 360 ALA A CA 1
ATOM 2941 C C . ALA A 1 360 ? -11.437 -41.170 -47.312 1.00 79.69 360 ALA A C 1
ATOM 2943 O O . ALA A 1 360 ? -11.717 -42.292 -47.725 1.00 79.69 360 ALA A O 1
ATOM 2944 N N . THR A 1 361 ? -11.406 -40.900 -46.000 1.00 80.00 361 THR A N 1
ATOM 2945 C CA . THR A 1 361 ? -11.720 -41.900 -44.960 1.00 80.00 361 THR A CA 1
ATOM 2946 C C . THR A 1 361 ? -13.177 -42.370 -45.047 1.00 80.00 361 THR A C 1
ATOM 2948 O O . THR A 1 361 ? -13.466 -43.543 -44.810 1.00 80.00 361 THR A O 1
ATOM 2951 N N . MET A 1 362 ? -14.105 -41.481 -45.417 1.00 77.00 362 MET A N 1
ATOM 2952 C CA . MET A 1 362 ? -15.517 -41.831 -45.597 1.00 77.00 362 MET A CA 1
ATOM 2953 C C . MET A 1 362 ? -15.738 -42.699 -46.849 1.00 77.00 362 MET A C 1
ATOM 2955 O O . MET A 1 362 ? -16.460 -43.689 -46.772 1.00 77.00 362 MET A O 1
ATOM 2959 N N . HIS A 1 363 ? -15.047 -42.403 -47.958 1.00 73.38 363 HIS A N 1
ATOM 2960 C CA . HIS A 1 363 ? -15.053 -43.236 -49.173 1.00 73.38 363 HIS A CA 1
ATOM 2961 C C . HIS A 1 363 ? -14.374 -44.602 -48.975 1.00 73.38 363 HIS A C 1
ATOM 2963 O O . HIS A 1 363 ? -14.787 -45.608 -49.547 1.00 73.38 363 HIS A O 1
ATOM 2969 N N . GLN A 1 364 ? -13.337 -44.667 -48.137 1.00 66.00 364 GLN A N 1
ATOM 2970 C CA . GLN A 1 364 ? -12.680 -45.930 -47.805 1.00 66.00 364 GLN A CA 1
ATOM 2971 C C . GLN A 1 364 ? -13.602 -46.840 -46.976 1.00 66.00 364 GLN A C 1
ATOM 2973 O O . GLN A 1 364 ? -13.608 -48.049 -47.182 1.00 66.00 364 GLN A O 1
ATOM 2978 N N . ARG A 1 365 ? -14.446 -46.261 -46.109 1.00 60.47 365 ARG A N 1
ATOM 2979 C CA . ARG A 1 365 ? -15.485 -46.989 -45.359 1.00 60.47 365 ARG A CA 1
ATOM 2980 C C . ARG A 1 365 ? -16.668 -47.444 -46.219 1.00 60.47 365 ARG A C 1
ATOM 2982 O O . ARG A 1 365 ? -17.251 -48.480 -45.910 1.00 60.47 365 ARG A O 1
ATOM 2989 N N . SER A 1 366 ? -17.015 -46.732 -47.294 1.00 59.72 366 SER A N 1
ATOM 2990 C CA . SER A 1 366 ? -18.043 -47.198 -48.239 1.00 59.72 366 SER A CA 1
ATOM 2991 C C . SER A 1 366 ? -17.552 -48.337 -49.142 1.00 59.72 366 SER A C 1
ATOM 2993 O O . SER A 1 366 ? -18.358 -49.167 -49.548 1.00 59.72 366 SER A O 1
ATOM 2995 N N . ASN A 1 367 ? -16.240 -48.440 -49.396 1.00 57.16 367 ASN A N 1
ATOM 2996 C CA . ASN A 1 367 ? -15.651 -49.534 -50.182 1.00 57.16 367 ASN A CA 1
ATOM 2997 C C . ASN A 1 367 ? -15.418 -50.838 -49.394 1.00 57.16 367 ASN A C 1
ATOM 2999 O O . ASN A 1 367 ? -15.176 -51.872 -50.008 1.00 57.16 367 ASN A O 1
ATOM 3003 N N . THR A 1 368 ? -15.507 -50.834 -48.059 1.00 57.25 368 THR A N 1
ATOM 3004 C CA . THR A 1 368 ? -15.381 -52.057 -47.237 1.00 57.25 368 THR A CA 1
ATOM 3005 C C . THR A 1 368 ? -16.693 -52.832 -47.061 1.00 57.25 368 THR A C 1
ATOM 3007 O O . THR A 1 368 ? -16.717 -53.817 -46.333 1.00 57.25 368 THR A O 1
ATOM 3010 N N . MET A 1 369 ? -17.780 -52.416 -47.721 1.00 46.00 369 MET A N 1
ATOM 3011 C CA . MET A 1 369 ? -19.082 -53.102 -47.718 1.00 46.00 369 MET A CA 1
ATOM 3012 C C . MET A 1 369 ? -19.552 -53.402 -49.151 1.00 46.00 369 MET A C 1
ATOM 3014 O O . MET A 1 369 ? -20.663 -53.050 -49.538 1.00 46.00 369 MET A O 1
ATOM 3018 N N . GLN A 1 370 ? -18.707 -54.054 -49.956 1.00 48.03 370 GLN A N 1
ATOM 3019 C CA . GLN A 1 370 ? -19.165 -54.774 -51.150 1.00 48.03 370 GLN A CA 1
ATOM 3020 C C . GLN A 1 370 ? -18.754 -56.253 -51.070 1.00 48.03 370 GLN A C 1
ATOM 3022 O O . GLN A 1 370 ? -17.625 -56.545 -50.669 1.00 48.03 370 GLN A O 1
ATOM 3027 N N . PRO A 1 371 ? -19.667 -57.193 -51.386 1.00 42.16 371 PRO A N 1
ATOM 3028 C CA . PRO A 1 371 ? -19.446 -58.609 -51.161 1.00 42.16 371 PRO A CA 1
ATOM 3029 C C . PRO A 1 371 ? -18.522 -59.214 -52.219 1.00 42.16 371 PRO A C 1
ATOM 3031 O O . PRO A 1 371 ? -18.534 -58.853 -53.395 1.00 42.16 371 PRO A O 1
ATOM 3034 N N . VAL A 1 372 ? -17.728 -60.168 -51.745 1.00 43.66 372 VAL A N 1
ATOM 3035 C CA . VAL A 1 372 ? -16.805 -61.015 -52.495 1.00 43.66 372 VAL A CA 1
ATOM 3036 C C . VAL A 1 372 ? -17.471 -61.694 -53.697 1.00 43.66 372 VAL A C 1
ATOM 3038 O O . VAL A 1 372 ? -18.490 -62.366 -53.561 1.00 43.66 372 VAL A O 1
ATOM 3041 N N . SER A 1 373 ? -16.837 -61.605 -54.866 1.00 35.09 373 SER A N 1
ATOM 3042 C CA . SER A 1 373 ? -16.932 -62.657 -55.878 1.00 35.09 373 SER A CA 1
ATOM 3043 C C . SER A 1 373 ? -15.597 -62.824 -56.601 1.00 35.09 373 SER A C 1
ATOM 3045 O O . SER A 1 373 ? -14.954 -61.884 -57.061 1.00 35.09 373 SER A O 1
ATOM 3047 N N . SER A 1 374 ? -15.161 -64.073 -56.576 1.00 37.31 374 SER A N 1
ATOM 3048 C CA . SER A 1 374 ? -13.971 -64.667 -57.161 1.00 37.31 374 SER A CA 1
ATOM 3049 C C . SER A 1 374 ? -14.068 -64.777 -58.680 1.00 37.31 374 SER A C 1
ATOM 3051 O O . SER A 1 374 ? -15.098 -65.243 -59.155 1.00 37.31 374 SER A O 1
ATOM 3053 N N . SER A 1 375 ? -12.970 -64.531 -59.402 1.00 31.84 375 SER A N 1
ATOM 3054 C CA . SER A 1 375 ? -12.350 -65.547 -60.276 1.00 31.84 375 SER A CA 1
ATOM 3055 C C . SER A 1 375 ? -11.175 -64.997 -61.096 1.00 31.84 375 SER A C 1
ATOM 3057 O O . SER A 1 375 ? -11.159 -63.860 -61.550 1.00 31.84 375 SER A O 1
ATOM 3059 N N . SER A 1 376 ? -10.199 -65.882 -61.249 1.00 32.97 376 SER A N 1
ATOM 3060 C CA . SER A 1 376 ? -8.905 -65.857 -61.928 1.00 32.97 376 SER A CA 1
ATOM 3061 C C . SER A 1 376 ? -8.917 -65.691 -63.457 1.00 32.97 376 SER A C 1
ATOM 3063 O O . SER A 1 376 ? -9.787 -66.251 -64.116 1.00 32.97 376 SER A O 1
ATOM 3065 N N . SER A 1 377 ? -7.839 -65.110 -64.014 1.00 32.50 377 SER A N 1
ATOM 3066 C CA . SER A 1 377 ? -6.836 -65.769 -64.899 1.00 32.50 377 SER A CA 1
ATOM 3067 C C . SER A 1 377 ? -6.314 -64.929 -66.096 1.00 32.50 377 SER A C 1
ATOM 3069 O O . SER A 1 377 ? -7.073 -64.373 -66.876 1.00 32.50 377 SER A O 1
ATOM 3071 N N . SER A 1 378 ? -4.973 -64.926 -66.220 1.00 31.09 378 SER A N 1
ATOM 3072 C CA . SER A 1 378 ? -4.102 -64.919 -67.427 1.00 31.09 378 SER A CA 1
ATOM 3073 C C . SER A 1 378 ? -4.057 -63.765 -68.463 1.00 31.09 378 SER A C 1
ATOM 3075 O O . SER A 1 378 ? -4.895 -63.661 -69.344 1.00 31.09 378 SER A O 1
ATOM 3077 N N . SER A 1 379 ? -2.922 -63.038 -68.416 1.00 32.84 379 SER A N 1
ATOM 3078 C CA . SER A 1 379 ? -1.882 -62.791 -69.456 1.00 32.84 379 SER A CA 1
ATOM 3079 C C . SER A 1 379 ? -2.240 -62.320 -70.885 1.00 32.84 379 SER A C 1
ATOM 3081 O O . SER A 1 379 ? -2.826 -63.077 -71.649 1.00 32.84 379 SER A O 1
ATOM 3083 N N . LEU A 1 380 ? -1.711 -61.151 -71.304 1.00 29.70 380 LEU A N 1
ATOM 3084 C CA . LEU A 1 380 ? -0.612 -60.977 -72.292 1.00 29.70 380 LEU A CA 1
ATOM 3085 C C . LEU A 1 380 ? -0.368 -59.477 -72.629 1.00 29.70 380 LEU A C 1
ATOM 3087 O O . LEU A 1 380 ? -1.289 -58.671 -72.689 1.00 29.70 380 LEU A O 1
ATOM 3091 N N . ASN A 1 381 ? 0.911 -59.133 -72.812 1.00 38.84 381 ASN A N 1
ATOM 3092 C CA . ASN A 1 381 ? 1.534 -57.813 -73.075 1.00 38.84 381 ASN A CA 1
ATOM 3093 C C . ASN A 1 381 ? 1.382 -57.378 -74.569 1.00 38.84 381 ASN A C 1
ATOM 3095 O O . ASN A 1 381 ? 1.047 -58.258 -75.363 1.00 38.84 381 ASN A O 1
ATOM 3099 N N . PRO A 1 382 ? 1.672 -56.120 -75.021 1.00 47.97 382 PRO A N 1
ATOM 3100 C CA . PRO A 1 382 ? 3.033 -55.548 -74.989 1.00 47.97 382 PRO A CA 1
ATOM 3101 C C . PRO A 1 382 ? 3.190 -54.011 -74.848 1.00 47.97 382 PRO A C 1
ATOM 3103 O O . PRO A 1 382 ? 2.297 -53.210 -75.106 1.00 47.97 382 PRO A O 1
ATOM 3106 N N . ARG A 1 383 ? 4.417 -53.624 -74.470 1.00 38.41 383 ARG A N 1
ATOM 3107 C CA . ARG A 1 383 ? 4.973 -52.263 -74.384 1.00 38.41 383 ARG A CA 1
ATOM 3108 C C . ARG A 1 383 ? 5.839 -51.978 -75.617 1.00 38.41 383 ARG A C 1
ATOM 3110 O O . ARG A 1 383 ? 6.703 -52.792 -75.929 1.00 38.41 383 ARG A O 1
ATOM 3117 N N . VAL A 1 384 ? 5.671 -50.803 -76.230 1.00 35.16 384 VAL A N 1
ATOM 3118 C CA . VAL A 1 384 ? 6.625 -50.164 -77.160 1.00 35.16 384 VAL A CA 1
ATOM 3119 C C . VAL A 1 384 ? 6.620 -48.652 -76.876 1.00 35.16 384 VAL A C 1
ATOM 3121 O O . VAL A 1 384 ? 5.555 -48.049 -76.768 1.00 35.16 384 VAL A O 1
ATOM 3124 N N . GLU A 1 385 ? 7.811 -48.079 -76.665 1.00 35.69 385 GLU A N 1
ATOM 3125 C CA . GLU A 1 385 ? 8.086 -46.640 -76.451 1.00 35.69 385 GLU A CA 1
ATOM 3126 C C . GLU A 1 385 ? 8.040 -45.847 -77.784 1.00 35.69 385 GLU A C 1
ATOM 3128 O O . GLU A 1 385 ? 7.785 -46.483 -78.810 1.00 35.69 385 GLU A O 1
ATOM 3133 N N . PRO A 1 386 ? 8.319 -44.515 -77.861 1.00 44.22 386 PRO A N 1
ATOM 3134 C CA . PRO A 1 386 ? 9.734 -44.092 -77.838 1.00 44.22 386 PRO A CA 1
ATOM 3135 C C . PRO A 1 386 ? 10.082 -42.613 -77.469 1.00 44.22 386 PRO A C 1
ATOM 3137 O O . PRO A 1 386 ? 9.280 -41.691 -77.584 1.00 44.22 386 PRO A O 1
ATOM 3140 N N . ILE A 1 387 ? 11.375 -42.435 -77.151 1.00 30.25 387 ILE A N 1
ATOM 3141 C CA . ILE A 1 387 ? 12.303 -41.347 -77.550 1.00 30.25 387 ILE A CA 1
ATOM 3142 C C . ILE A 1 387 ? 12.456 -40.062 -76.696 1.00 30.25 387 ILE A C 1
ATOM 3144 O O . ILE A 1 387 ? 11.631 -39.156 -76.626 1.00 30.25 387 ILE A O 1
ATOM 3148 N N . THR A 1 388 ? 13.676 -40.005 -76.157 1.00 33.62 388 THR A N 1
ATOM 3149 C CA . THR A 1 388 ? 14.559 -38.909 -75.734 1.00 33.62 388 THR A CA 1
ATOM 3150 C C . THR A 1 388 ? 14.873 -37.862 -76.810 1.00 33.62 388 THR A C 1
ATOM 3152 O O . THR A 1 388 ? 15.063 -38.223 -77.964 1.00 33.62 388 THR A O 1
ATOM 3155 N N . ASN A 1 389 ? 15.171 -36.616 -76.420 1.00 27.69 389 ASN A N 1
ATOM 3156 C CA . ASN A 1 389 ? 16.231 -35.864 -77.105 1.00 27.69 389 ASN A CA 1
ATOM 3157 C C . ASN A 1 389 ? 16.937 -34.871 -76.165 1.00 27.69 389 ASN A C 1
ATOM 3159 O O . ASN A 1 389 ? 16.355 -33.892 -75.705 1.00 27.69 389 ASN A O 1
ATOM 3163 N N . HIS A 1 390 ? 18.210 -35.156 -75.895 1.00 33.09 390 HIS A N 1
ATOM 3164 C CA . HIS A 1 390 ? 19.231 -34.191 -75.500 1.00 33.09 390 HIS A CA 1
ATOM 3165 C C . HIS A 1 390 ? 19.878 -33.660 -76.782 1.00 33.09 390 HIS A C 1
ATOM 3167 O O . HIS A 1 390 ? 20.229 -34.473 -77.631 1.00 33.09 390 HIS A O 1
ATOM 3173 N N . GLN A 1 391 ? 20.157 -32.357 -76.865 1.00 28.84 391 GLN A N 1
ATOM 3174 C CA . GLN A 1 391 ? 21.448 -31.888 -77.379 1.00 28.84 391 GLN A CA 1
ATOM 3175 C C . GLN A 1 391 ? 21.709 -30.419 -77.033 1.00 28.84 391 GLN A C 1
ATOM 3177 O O . GLN A 1 391 ? 20.908 -29.526 -77.293 1.00 28.84 391 GLN A O 1
ATOM 3182 N N . SER A 1 392 ? 22.867 -30.233 -76.411 1.00 29.20 392 SER A N 1
ATOM 3183 C CA . SER A 1 392 ? 23.634 -29.002 -76.256 1.00 29.20 392 SER A CA 1
ATOM 3184 C C . SER A 1 392 ? 24.281 -28.619 -77.588 1.00 29.20 392 SER A C 1
ATOM 3186 O O . SER A 1 392 ? 24.664 -29.532 -78.308 1.00 29.20 392 SER A O 1
ATOM 3188 N N . VAL A 1 393 ? 24.491 -27.326 -77.856 1.00 30.92 393 VAL A N 1
ATOM 3189 C CA . VAL A 1 393 ? 25.807 -26.645 -77.960 1.00 30.92 393 VAL A CA 1
ATOM 3190 C C . VAL A 1 393 ? 25.612 -25.203 -78.458 1.00 30.92 393 VAL A C 1
ATOM 3192 O O . VAL A 1 393 ? 24.826 -24.963 -79.364 1.00 30.92 393 VAL A O 1
ATOM 3195 N N . ASP A 1 394 ? 26.265 -24.235 -77.807 1.00 29.44 394 ASP A N 1
ATOM 3196 C CA . ASP A 1 394 ? 27.354 -23.420 -78.384 1.00 29.44 394 ASP A CA 1
ATOM 3197 C C . ASP A 1 394 ? 27.560 -22.089 -77.638 1.00 29.44 394 ASP A C 1
ATOM 3199 O O . ASP A 1 394 ? 26.630 -21.362 -77.296 1.00 29.44 394 ASP A O 1
ATOM 3203 N N . SER A 1 395 ? 28.834 -21.784 -77.381 1.00 31.48 395 SER A N 1
ATOM 3204 C CA . SER A 1 395 ? 29.348 -20.453 -77.025 1.00 31.48 395 SER A CA 1
ATOM 3205 C C . SER A 1 395 ? 29.905 -19.788 -78.291 1.00 31.48 395 SER A C 1
ATOM 3207 O O . SER A 1 395 ? 30.310 -20.503 -79.207 1.00 31.48 395 SER A O 1
ATOM 3209 N N . PRO A 1 396 ? 30.037 -18.447 -78.339 1.00 40.06 396 PRO A N 1
ATOM 3210 C CA . PRO A 1 396 ? 31.386 -17.910 -78.129 1.00 40.06 396 PRO A CA 1
ATOM 3211 C C . PRO A 1 396 ? 31.485 -16.541 -77.416 1.00 40.06 396 PRO A C 1
ATOM 3213 O O . PRO A 1 396 ? 30.584 -15.711 -77.408 1.00 40.06 396 PRO A O 1
ATOM 3216 N N . SER A 1 397 ? 32.677 -16.362 -76.840 1.00 28.47 397 SER A N 1
ATOM 3217 C CA . SER A 1 397 ? 33.452 -15.159 -76.487 1.00 28.47 397 SER A CA 1
ATOM 3218 C C . SER A 1 397 ? 33.071 -13.790 -77.091 1.00 28.47 397 SER A C 1
ATOM 3220 O O . SER A 1 397 ? 32.903 -13.672 -78.302 1.00 28.47 397 SER A O 1
ATOM 3222 N N . SER A 1 398 ? 33.140 -12.732 -76.260 1.00 30.03 398 SER A N 1
ATOM 3223 C CA . SER A 1 398 ? 34.047 -11.553 -76.367 1.00 30.03 398 SER A CA 1
ATOM 3224 C C . SER A 1 398 ? 33.400 -10.220 -75.934 1.00 30.03 398 SER A C 1
ATOM 3226 O O . SER A 1 398 ? 32.275 -9.912 -76.308 1.00 30.03 398 SER A O 1
ATOM 3228 N N . GLY A 1 399 ? 34.134 -9.405 -75.153 1.00 27.17 399 GLY A N 1
ATOM 3229 C CA . GLY A 1 399 ? 33.805 -7.987 -74.918 1.00 27.17 399 GLY A CA 1
ATOM 3230 C C . GLY A 1 399 ? 34.144 -7.430 -73.527 1.00 27.17 399 GLY A C 1
ATOM 3231 O O . GLY A 1 399 ? 33.288 -7.386 -72.650 1.00 27.17 399 GLY A O 1
ATOM 3232 N N . LYS A 1 400 ? 35.381 -6.944 -73.335 1.00 32.88 400 LYS A N 1
ATOM 3233 C CA . LYS A 1 400 ? 35.724 -5.920 -72.316 1.00 32.88 400 LYS A CA 1
ATOM 3234 C C . LYS A 1 400 ? 35.072 -4.567 -72.710 1.00 32.88 400 LYS A C 1
ATOM 3236 O O . LYS A 1 400 ? 34.758 -4.395 -73.886 1.00 32.88 400 LYS A O 1
ATOM 3241 N N . PRO A 1 401 ? 34.939 -3.583 -71.796 1.00 37.00 401 PRO A N 1
ATOM 3242 C CA . PRO A 1 401 ? 36.054 -2.661 -71.560 1.00 37.00 401 PRO A CA 1
ATOM 3243 C C . PRO A 1 401 ? 36.332 -2.346 -70.083 1.00 37.00 401 PRO A C 1
ATOM 3245 O O . PRO A 1 401 ? 35.473 -2.392 -69.209 1.00 37.00 401 PRO A O 1
ATOM 3248 N N . SER A 1 402 ? 37.595 -1.994 -69.867 1.00 27.31 402 SER A N 1
ATOM 3249 C CA . SER A 1 402 ? 38.183 -1.381 -68.682 1.00 27.31 402 SER A CA 1
ATOM 3250 C C . SER A 1 402 ? 38.149 0.138 -68.873 1.00 27.31 402 SER A C 1
ATOM 3252 O O . SER A 1 402 ? 38.574 0.583 -69.936 1.00 27.31 402 SER A O 1
ATOM 3254 N N . ILE A 1 403 ? 37.738 0.923 -67.872 1.00 30.86 403 ILE A N 1
ATOM 3255 C CA . ILE A 1 403 ? 38.228 2.300 -67.677 1.00 30.86 403 ILE A CA 1
ATOM 3256 C C . ILE A 1 403 ? 38.519 2.508 -66.188 1.00 30.86 403 ILE A C 1
ATOM 3258 O O . ILE A 1 403 ? 37.808 2.039 -65.303 1.00 30.86 403 ILE A O 1
ATOM 3262 N N . THR A 1 404 ? 39.638 3.183 -65.984 1.00 28.73 404 THR A N 1
ATOM 3263 C CA . THR A 1 404 ? 40.504 3.284 -64.821 1.00 28.73 404 THR A CA 1
ATOM 3264 C C . THR A 1 404 ? 40.402 4.698 -64.235 1.00 28.73 404 THR A C 1
ATOM 3266 O O . THR A 1 404 ? 40.379 5.659 -64.992 1.00 28.73 404 THR A O 1
ATOM 3269 N N . THR A 1 405 ? 40.398 4.776 -62.899 1.00 29.61 405 THR A N 1
ATOM 3270 C CA . THR A 1 405 ? 40.985 5.809 -62.013 1.00 29.61 405 THR A CA 1
ATOM 3271 C C . THR A 1 405 ? 40.626 7.290 -62.171 1.00 29.61 405 THR A C 1
ATOM 3273 O O . THR A 1 405 ? 40.982 7.921 -63.155 1.00 29.61 405 THR A O 1
ATOM 3276 N N . THR A 1 406 ? 40.214 7.895 -61.050 1.00 29.25 406 THR A N 1
ATOM 3277 C CA . THR A 1 406 ? 40.849 9.130 -60.548 1.00 29.25 406 THR A CA 1
ATOM 3278 C C . THR A 1 406 ? 40.821 9.185 -59.020 1.00 29.25 406 THR A C 1
ATOM 3280 O O . THR A 1 406 ? 39.778 9.073 -58.380 1.00 29.25 406 THR A O 1
ATOM 3283 N N . MET A 1 407 ? 42.020 9.324 -58.450 1.00 30.77 407 MET A N 1
ATOM 3284 C CA . MET A 1 407 ? 42.285 9.661 -57.055 1.00 30.77 407 MET A CA 1
ATOM 3285 C C . MET A 1 407 ? 42.016 11.146 -56.792 1.00 30.77 407 MET A C 1
ATOM 3287 O O . MET A 1 407 ? 42.156 11.969 -57.694 1.00 30.77 407 MET A O 1
ATOM 3291 N N . GLY A 1 408 ? 41.730 11.487 -55.535 1.00 29.17 408 GLY A N 1
ATOM 3292 C CA . GLY A 1 408 ? 41.699 12.870 -55.066 1.00 29.17 408 GLY A CA 1
ATOM 3293 C C . GLY A 1 408 ? 41.480 12.968 -53.557 1.00 29.17 408 GLY A C 1
ATOM 3294 O O . GLY A 1 408 ? 40.359 13.166 -53.107 1.00 29.17 408 GLY A O 1
ATOM 3295 N N . ALA A 1 409 ? 42.558 12.831 -52.783 1.00 32.81 409 ALA A N 1
ATOM 3296 C CA . ALA A 1 409 ? 42.721 13.561 -51.522 1.00 32.81 409 ALA A CA 1
ATOM 3297 C C . ALA A 1 409 ? 43.320 14.944 -51.861 1.00 32.81 409 ALA A C 1
ATOM 3299 O O . ALA A 1 409 ? 43.964 15.057 -52.910 1.00 32.81 409 ALA A O 1
ATOM 3300 N N . PRO A 1 410 ? 43.157 15.979 -51.011 1.00 42.69 410 PRO A N 1
ATOM 3301 C CA . PRO A 1 410 ? 44.208 16.189 -50.009 1.00 42.69 410 PRO A CA 1
ATOM 3302 C C . PRO A 1 410 ? 43.780 16.857 -48.670 1.00 42.69 410 PRO A C 1
ATOM 3304 O O . PRO A 1 410 ? 42.829 17.624 -48.589 1.00 42.69 410 PRO A O 1
ATOM 3307 N N . SER A 1 411 ? 44.573 16.535 -47.637 1.00 31.45 411 SER A N 1
ATOM 3308 C CA . SER A 1 411 ? 45.144 17.379 -46.558 1.00 31.45 411 SER A CA 1
ATOM 3309 C C . SER A 1 411 ? 44.305 18.317 -45.658 1.00 31.45 411 SER A C 1
ATOM 3311 O O . SER A 1 411 ? 43.778 19.328 -46.100 1.00 31.45 411 SER A O 1
ATOM 3313 N N . HIS A 1 412 ? 44.415 18.029 -44.348 1.00 32.91 412 HIS A N 1
ATOM 3314 C CA . HIS A 1 412 ? 44.745 18.902 -43.198 1.00 32.91 412 HIS A CA 1
ATOM 3315 C C . HIS A 1 412 ? 44.127 20.309 -43.052 1.00 32.91 412 HIS A C 1
ATOM 3317 O O . HIS A 1 412 ? 44.382 21.195 -43.855 1.00 32.91 412 HIS A O 1
ATOM 3323 N N . THR A 1 413 ? 43.539 20.582 -41.878 1.00 33.50 413 THR A N 1
ATOM 3324 C CA . THR A 1 413 ? 44.000 21.650 -40.957 1.00 33.50 413 THR A CA 1
ATOM 3325 C C . THR A 1 413 ? 43.352 21.538 -39.568 1.00 33.50 413 THR A C 1
ATOM 3327 O O . THR A 1 413 ? 42.248 21.040 -39.383 1.00 33.50 413 THR A O 1
ATOM 3330 N N . THR A 1 414 ? 44.137 21.966 -38.588 1.00 37.38 414 THR A N 1
ATOM 3331 C CA . THR A 1 414 ? 43.954 22.060 -37.136 1.00 37.38 414 THR A CA 1
ATOM 3332 C C . THR A 1 414 ? 43.185 23.318 -36.706 1.00 37.38 414 THR A C 1
ATOM 3334 O O . THR A 1 414 ? 43.331 24.334 -37.374 1.00 37.38 414 THR A O 1
ATOM 3337 N N . ASN A 1 415 ? 42.475 23.282 -35.564 1.00 34.41 415 ASN A N 1
ATOM 3338 C CA . ASN A 1 415 ? 42.334 24.341 -34.521 1.00 34.41 415 ASN A CA 1
ATOM 3339 C C . ASN A 1 415 ? 41.183 23.935 -33.573 1.00 34.41 415 ASN A C 1
ATOM 3341 O O . ASN A 1 415 ? 40.100 23.613 -34.044 1.00 34.41 415 ASN A O 1
ATOM 3345 N N . ARG A 1 416 ? 41.377 23.652 -32.277 1.00 36.22 416 ARG A N 1
ATOM 3346 C CA . ARG A 1 416 ? 41.705 24.506 -31.108 1.00 36.22 416 ARG A CA 1
ATOM 3347 C C . ARG A 1 416 ? 40.697 25.650 -30.855 1.00 36.22 416 ARG A C 1
ATOM 3349 O O . ARG A 1 416 ? 40.613 26.566 -31.659 1.00 36.22 416 ARG A O 1
ATOM 3356 N N . LEU A 1 417 ? 39.988 25.484 -29.725 1.00 33.84 417 LEU A N 1
ATOM 3357 C CA . LEU A 1 417 ? 39.284 26.387 -28.780 1.00 33.84 417 LEU A CA 1
ATOM 3358 C C . LEU A 1 417 ? 39.344 27.912 -29.011 1.00 33.84 417 LEU A C 1
ATOM 3360 O O . LEU A 1 417 ? 40.313 28.430 -29.565 1.00 33.84 417 LEU A O 1
ATOM 3364 N N . PRO A 1 418 ? 38.332 28.638 -28.507 1.00 60.88 418 PRO A N 1
ATOM 3365 C CA . PRO A 1 418 ? 38.362 29.082 -27.098 1.00 60.88 418 PRO A CA 1
ATOM 3366 C C . PRO A 1 418 ? 37.453 28.308 -26.144 1.00 60.88 418 PRO A C 1
ATOM 3368 O O . PRO A 1 418 ? 36.350 27.903 -26.575 1.00 60.88 418 PRO A O 1
#

Foldseek 3Di:
DVVCVVVVPQFLVPDDDDPPDPSVVLLVVLLVVLVVVVVVVVVVVVVVVVVVVVVPPDDDDDDDDDDDDDDDDDDDDDDDDDDDDDPPPVVVVVVVVVVVSRNSSVVSSVVVCVVCVVVDDDDDPDDPVDDDDDDDDPDDDDDDQCVPDPVSVVVVCVVVVQDPPDPVSVVVSVVVVVVCVVCVVVPPDWDAAPPPRDTEQKWFAFPVDDPHTHHPVCPVVDPDVGRTDIDRRVPLDDPDDDDDDDDDDDDDDDDDPPVVVNVVSLVVLLVLLLCLLPDPDPPDPPPSSVVNVVLVVCLVVPPPDCPPDPSSVVLCVSLLVVLVVDPDPPDSRPCSNVSVVVVVVVVVVVVVVVVVVVVVVVVVVVVVPDDDDDDDDDDDDDDDDDDDDDDDDDDDDDDDDDDDDDDDDDDDDDDDDD

Organism: NCBI:txid1234261

pLDDT: mean 70.2, std 22.73, range [27.17, 98.56]

Secondary structure (DSSP, 8-state):
-HHHHHTT--SGGGSPP-TT-HHHHHHHHHHHHHHHHHHHHHHHHHHHHHHHHHHTS------------------------------SHHHHHHHHHHHHHHHHHHHHHHHHHHHHGGG------S-TTSPPPPP---SPP---HHHHSHHHHHHHHHHTT---SSHHHHHHHHHHHHHHHHHHHH-S--EE-TTT--EESEEEEESSSTT-EEEHHHHHHS--SSPEEEEE--SS---------------------HHHHHHHHHHHHHHHHHHHHH---TT-S-HHHHHHHHHHHHHHH--S-TTT-HHHHHHHHHHHHHHHH---SS--STTHHHHHHHHHHHHHHHHHHHHHHHHHHHHHHHHT-S------------------------------------------------

InterPro domains:
  IPR000197 Zinc finger, TAZ-type [PF02135] (266-336)
  IPR000197 Zinc finger, TAZ-type [PS50134] (259-339)
  IPR000197 Zinc finger, TAZ-type [SM00551] (261-337)
  IPR000433 Zinc finger, ZZ-type [PF00569] (188-228)
  IPR000433 Zinc finger, ZZ-type [PS01357] (193-218)
  IPR000433 Zinc finger, ZZ-type [PS50135] (188-242)
  IPR000433 Zinc finger, ZZ-type [SM00291] (187-228)
  IPR013178 Histone acet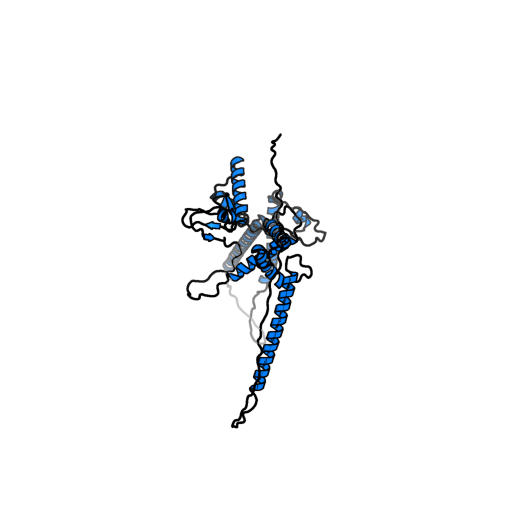yltransferase Rtt109/CBP [PF08214] (11-126)
  IPR013178 Histone acetyltransferase Rtt109/CBP [PTHR13808] (6-365)
  IPR031162 CBP/p300-type histone acetyltransferase domain [PS51727] (1-186)
  IPR035898 TAZ domain superfamily [G3DSA:1.20.1020.10] (255-372)
  IPR035898 TAZ domain superfamily [SSF57933] (261-341)
  IPR043145 Zinc finger, ZZ-type superfamily [G3DSA:3.30.60.90] (185-234)

Radius of gyration: 45.6 Å; chains: 1; bounding box: 121×95×138 Å